Protein AF-A0A5J9WNY8-F1 (afdb_monomer_lite)

Structure (mmCIF, N/CA/C/O backbone):
data_AF-A0A5J9WNY8-F1
#
_entry.id   AF-A0A5J9WNY8-F1
#
loop_
_atom_site.group_PDB
_atom_site.id
_atom_site.type_symbol
_atom_site.label_atom_id
_atom_site.label_alt_id
_atom_site.label_comp_id
_atom_site.label_asym_id
_atom_site.label_entity_id
_atom_site.label_seq_id
_atom_site.pdbx_PDB_ins_code
_atom_site.Cartn_x
_atom_site.Cartn_y
_atom_site.Cartn_z
_atom_site.occupancy
_atom_site.B_iso_or_equiv
_atom_site.auth_seq_id
_atom_site.auth_comp_id
_atom_site.auth_asym_id
_atom_site.auth_atom_id
_atom_site.pdbx_PDB_model_num
ATOM 1 N N . MET A 1 1 ? 97.487 35.564 22.054 1.00 39.50 1 MET A N 1
ATOM 2 C CA . MET A 1 1 ? 97.448 34.575 23.152 1.00 39.50 1 MET A CA 1
ATOM 3 C C . MET A 1 1 ? 96.019 34.116 23.336 1.00 39.50 1 MET A C 1
ATOM 5 O O . MET A 1 1 ? 95.121 34.944 23.386 1.00 39.50 1 MET A O 1
ATOM 9 N N . ALA A 1 2 ? 95.853 32.799 23.345 1.00 42.84 2 ALA A N 1
ATOM 10 C CA . ALA A 1 2 ? 94.608 32.058 23.427 1.00 42.84 2 ALA A CA 1
ATOM 11 C C . ALA A 1 2 ? 93.819 32.312 24.721 1.00 42.84 2 ALA A C 1
ATOM 13 O O . ALA A 1 2 ? 94.410 32.440 25.792 1.00 42.84 2 ALA A O 1
ATOM 14 N N . ARG A 1 3 ? 92.490 32.228 24.616 1.00 38.62 3 ARG A N 1
ATOM 15 C CA . ARG A 1 3 ? 91.671 31.431 25.537 1.00 38.62 3 ARG A CA 1
ATOM 16 C C . ARG A 1 3 ? 90.388 30.988 24.834 1.00 38.62 3 ARG A C 1
ATOM 18 O O . ARG A 1 3 ? 89.628 31.809 24.333 1.00 38.62 3 ARG A O 1
ATOM 25 N N . GLU A 1 4 ? 90.226 29.672 24.772 1.00 48.16 4 GLU A N 1
ATOM 26 C CA . GLU A 1 4 ? 89.031 28.949 24.339 1.00 48.16 4 GLU A CA 1
ATOM 27 C C . GLU A 1 4 ? 87.805 29.359 25.155 1.00 48.16 4 GLU A C 1
ATOM 29 O O . GLU A 1 4 ? 87.927 29.568 26.358 1.00 48.16 4 GLU A O 1
ATOM 34 N N . PHE A 1 5 ? 86.624 29.359 24.532 1.00 42.66 5 PHE A N 1
ATOM 35 C CA . PHE A 1 5 ? 85.370 29.011 25.206 1.00 42.66 5 PHE A CA 1
ATOM 36 C C . PHE A 1 5 ? 84.347 28.523 24.165 1.00 42.66 5 PHE A C 1
ATOM 38 O O . PHE A 1 5 ? 83.857 29.288 23.336 1.00 42.66 5 PHE A O 1
ATOM 45 N N . HIS A 1 6 ? 84.039 27.226 24.199 1.00 48.22 6 HIS A N 1
ATOM 46 C CA . HIS A 1 6 ? 82.928 26.617 23.466 1.00 48.22 6 HIS A CA 1
ATOM 47 C C . HIS A 1 6 ? 81.586 26.915 24.157 1.00 48.22 6 HIS A C 1
ATOM 49 O O . HIS A 1 6 ? 81.494 26.745 25.374 1.00 48.22 6 HIS A O 1
ATOM 55 N N . PRO A 1 7 ? 80.505 27.198 23.406 1.00 48.88 7 PRO A N 1
ATOM 56 C CA . PRO A 1 7 ? 79.146 26.911 23.842 1.00 48.88 7 PRO A CA 1
ATOM 57 C C . PRO A 1 7 ? 78.578 25.656 23.140 1.00 48.88 7 PRO A C 1
ATOM 59 O O . PRO A 1 7 ? 78.998 25.303 22.035 1.00 48.88 7 PRO A O 1
ATOM 62 N N . PRO A 1 8 ? 77.641 24.939 23.787 1.00 48.41 8 PRO A N 1
ATOM 63 C CA . PRO A 1 8 ? 77.309 23.559 23.457 1.00 48.41 8 PRO A CA 1
ATOM 64 C C . PRO A 1 8 ? 76.356 23.438 22.263 1.00 48.41 8 PRO A C 1
ATOM 66 O O . PRO A 1 8 ? 75.367 24.160 22.136 1.00 48.41 8 PRO A O 1
ATOM 69 N N . VAL A 1 9 ? 76.617 22.432 21.428 1.00 51.19 9 VAL A N 1
ATOM 70 C CA . VAL A 1 9 ? 75.731 21.981 20.351 1.00 51.19 9 VAL A CA 1
ATOM 71 C C . VAL A 1 9 ? 74.444 21.415 20.957 1.00 51.19 9 VAL A C 1
ATOM 73 O O . VAL A 1 9 ? 74.431 20.346 21.571 1.00 51.19 9 VAL A O 1
ATOM 76 N N . THR A 1 10 ? 73.329 22.111 20.753 1.00 47.47 10 THR A N 1
ATOM 77 C CA . THR A 1 10 ? 71.986 21.609 21.047 1.00 47.47 10 THR A CA 1
ATOM 78 C C . THR A 1 10 ? 71.631 20.492 20.061 1.00 47.47 10 THR A C 1
ATOM 80 O O . THR A 1 10 ? 71.233 20.723 18.921 1.00 47.47 10 THR A O 1
ATOM 83 N N . ARG A 1 11 ? 71.763 19.232 20.499 1.00 51.59 11 ARG A N 1
ATOM 84 C CA . ARG A 1 11 ? 71.202 18.074 19.786 1.00 51.59 11 ARG A CA 1
ATOM 85 C C . ARG A 1 11 ? 69.685 18.255 19.657 1.00 51.59 11 ARG A C 1
ATOM 87 O O . ARG A 1 11 ? 68.963 18.141 20.648 1.00 51.59 11 ARG A O 1
ATOM 94 N N . ARG A 1 12 ? 69.189 18.466 18.431 1.00 52.12 12 ARG A N 1
ATOM 95 C CA . ARG A 1 12 ? 67.776 18.233 18.091 1.00 52.12 12 ARG A CA 1
ATOM 96 C C . ARG A 1 12 ? 67.429 16.799 18.503 1.00 52.12 12 ARG A C 1
ATOM 98 O O . ARG A 1 12 ? 67.946 15.845 17.926 1.00 52.12 12 ARG A O 1
ATOM 105 N N . LYS A 1 13 ? 66.591 16.645 19.532 1.00 53.75 13 LYS A N 1
ATOM 106 C CA . LYS A 1 13 ? 66.042 15.349 19.944 1.00 53.75 13 LYS A CA 1
ATOM 107 C C . LYS A 1 13 ? 65.146 14.837 18.814 1.00 53.75 13 LYS A C 1
ATOM 109 O O . LYS A 1 13 ? 64.025 15.304 18.651 1.00 53.75 13 LYS A O 1
ATOM 114 N N . ILE A 1 14 ? 65.663 13.903 18.022 1.00 58.34 14 ILE A N 1
ATOM 115 C CA . ILE A 1 14 ? 64.862 13.077 17.114 1.00 58.34 14 ILE A CA 1
ATOM 116 C C . ILE A 1 14 ? 63.882 12.286 18.002 1.00 58.34 14 ILE A C 1
ATOM 118 O O . ILE A 1 14 ? 64.318 11.755 19.031 1.00 58.34 14 ILE A O 1
ATOM 122 N N . PRO A 1 15 ? 62.574 12.233 17.685 1.00 51.91 15 PRO A N 1
ATOM 123 C CA . PRO A 1 15 ? 61.618 11.480 18.491 1.00 51.91 15 PRO A CA 1
ATOM 124 C C . PRO A 1 15 ? 62.061 10.009 18.569 1.00 51.91 15 PRO A C 1
ATOM 126 O O . PRO A 1 15 ? 62.618 9.482 17.603 1.00 51.91 15 PRO A O 1
ATOM 129 N N . PRO A 1 16 ? 61.869 9.327 19.711 1.00 55.81 16 PRO A N 1
ATOM 130 C CA . PRO A 1 16 ? 62.438 8.004 19.900 1.00 55.81 16 PRO A CA 1
ATOM 131 C C . PRO A 1 16 ? 61.830 7.013 18.901 1.00 55.81 16 PRO A C 1
ATOM 133 O O . PRO A 1 16 ? 60.613 6.841 18.838 1.00 55.81 16 PRO A O 1
ATOM 136 N N . PHE A 1 17 ? 62.704 6.316 18.169 1.00 57.19 17 PHE A N 1
ATOM 137 C CA . PHE A 1 17 ? 62.415 5.286 17.156 1.00 57.19 17 PHE A CA 1
ATOM 138 C C . PHE A 1 17 ? 61.387 4.223 17.614 1.00 57.19 17 PHE A C 1
ATOM 140 O O . PHE A 1 17 ? 60.711 3.603 16.798 1.00 57.19 17 PHE A O 1
ATOM 147 N N . LYS A 1 18 ? 61.201 4.071 18.935 1.00 59.16 18 LYS A N 1
ATOM 148 C CA . LYS A 1 18 ? 60.213 3.193 19.583 1.00 59.16 18 LYS A CA 1
ATOM 149 C C . LYS A 1 18 ? 58.743 3.538 19.279 1.00 59.16 18 LYS A C 1
ATOM 151 O O . LYS A 1 18 ? 57.906 2.653 19.403 1.00 59.16 18 LYS A O 1
ATOM 156 N N . PHE A 1 19 ? 58.422 4.766 18.856 1.00 57.75 19 PHE A N 1
ATOM 157 C CA . PHE A 1 19 ? 57.058 5.138 18.431 1.00 57.75 19 PHE A CA 1
ATOM 158 C C . PHE A 1 19 ? 56.846 5.081 16.913 1.00 57.75 19 PHE A C 1
ATOM 160 O O . PHE A 1 19 ? 55.704 5.050 16.462 1.00 57.75 19 PHE A O 1
ATOM 167 N N . LEU A 1 20 ? 57.921 5.023 16.119 1.00 66.69 20 LEU A N 1
ATOM 168 C CA . LEU A 1 20 ? 57.838 5.040 14.657 1.00 66.69 20 LEU A CA 1
ATOM 169 C C . LEU A 1 20 ? 57.291 3.715 14.108 1.00 66.69 20 LEU A C 1
ATOM 171 O O . LEU A 1 20 ? 56.416 3.717 13.254 1.00 66.69 20 LEU A O 1
ATOM 175 N N . ILE A 1 21 ? 57.760 2.585 14.641 1.00 72.62 21 ILE A N 1
ATOM 176 C CA . ILE A 1 21 ? 57.334 1.240 14.222 1.00 72.62 21 ILE A CA 1
ATOM 177 C C . ILE A 1 21 ? 55.836 0.989 14.489 1.00 72.62 21 ILE A C 1
ATOM 179 O O . ILE A 1 21 ? 55.136 0.624 13.544 1.00 72.62 21 ILE A O 1
ATOM 183 N N . PRO A 1 22 ? 55.292 1.204 15.708 1.00 75.69 22 PRO A N 1
ATOM 184 C CA . PRO A 1 22 ? 53.858 1.033 15.941 1.00 75.69 22 PRO A CA 1
ATOM 185 C C . PRO A 1 22 ? 53.021 2.044 15.151 1.00 75.69 22 PRO A C 1
ATOM 187 O O . PRO A 1 22 ? 51.953 1.682 14.673 1.00 75.69 22 PRO A O 1
ATOM 190 N N . PHE A 1 23 ? 53.505 3.273 14.940 1.00 77.75 23 PHE A N 1
ATOM 191 C CA . PHE A 1 23 ? 52.813 4.255 14.104 1.00 77.75 23 PHE A CA 1
ATOM 192 C C . PHE A 1 23 ? 52.753 3.827 12.632 1.00 77.75 23 PHE A C 1
ATOM 194 O O . PHE A 1 23 ? 51.686 3.874 12.031 1.00 77.75 23 PHE A O 1
ATOM 201 N N . VAL A 1 24 ? 53.864 3.348 12.063 1.00 80.31 24 VAL A N 1
ATOM 202 C CA . VAL A 1 24 ? 53.912 2.824 10.689 1.00 80.31 24 VAL A CA 1
ATOM 203 C C . VAL A 1 24 ? 53.044 1.575 10.555 1.00 80.31 24 VAL A C 1
ATOM 205 O O . VAL A 1 24 ? 52.331 1.454 9.565 1.00 80.31 24 VAL A O 1
ATOM 208 N N . LEU A 1 25 ? 53.032 0.677 11.544 1.00 78.88 25 LEU A N 1
ATOM 209 C CA . LEU A 1 25 ? 52.142 -0.489 11.551 1.00 78.88 25 LEU A CA 1
ATOM 210 C C . LEU A 1 25 ? 50.668 -0.080 11.610 1.00 78.88 25 LEU A C 1
ATOM 212 O O . LEU A 1 25 ? 49.882 -0.554 10.797 1.00 78.88 25 LEU A O 1
ATOM 216 N N . VAL A 1 26 ? 50.292 0.830 12.512 1.00 82.38 26 VAL A N 1
ATOM 217 C CA . VAL A 1 26 ? 48.916 1.342 12.608 1.00 82.38 26 VAL A CA 1
ATOM 218 C C . VAL A 1 26 ? 48.517 2.054 11.320 1.00 82.38 26 VAL A C 1
ATOM 220 O O . VAL A 1 26 ? 47.422 1.812 10.822 1.00 82.38 26 VAL A O 1
ATOM 223 N N . LEU A 1 27 ? 49.395 2.876 10.739 1.00 80.75 27 LEU A N 1
ATOM 224 C CA . LEU A 1 27 ? 49.152 3.552 9.466 1.00 80.75 27 LEU A CA 1
ATOM 225 C C . LEU A 1 27 ? 48.994 2.542 8.324 1.00 80.75 27 LEU A C 1
ATOM 227 O O . LEU A 1 27 ? 48.051 2.651 7.552 1.00 80.75 27 LEU A O 1
ATOM 231 N N . SER A 1 28 ? 49.852 1.524 8.254 1.00 77.56 28 SER A N 1
ATOM 232 C CA . SER A 1 28 ? 49.793 0.478 7.224 1.00 77.56 28 SER A CA 1
ATOM 233 C C . SER A 1 28 ? 48.509 -0.342 7.334 1.00 77.56 28 SER A C 1
ATOM 235 O O . SER A 1 28 ? 47.809 -0.526 6.344 1.00 77.56 28 SER A O 1
ATOM 237 N N . VAL A 1 29 ? 48.144 -0.771 8.547 1.00 79.12 29 VAL A N 1
ATOM 238 C CA . VAL A 1 29 ? 46.880 -1.474 8.815 1.00 79.12 29 VAL A CA 1
ATOM 239 C C . VAL A 1 29 ? 45.684 -0.573 8.512 1.00 79.12 29 VAL A C 1
ATOM 241 O O . VAL A 1 29 ? 44.711 -1.041 7.931 1.00 79.12 29 VAL A O 1
ATOM 244 N N . SER A 1 30 ? 45.761 0.720 8.835 1.00 76.69 30 SER A N 1
ATOM 245 C CA . SER A 1 30 ? 44.698 1.688 8.538 1.00 76.69 30 SER A CA 1
ATOM 246 C C . SER A 1 30 ? 44.538 1.906 7.036 1.00 76.69 30 SER A C 1
ATOM 248 O O . SER A 1 30 ? 43.415 1.933 6.553 1.00 76.69 30 SER A O 1
ATOM 250 N N . VAL A 1 31 ? 45.631 2.004 6.275 1.00 80.31 31 VAL A N 1
ATOM 251 C CA . VAL A 1 31 ? 45.597 2.127 4.808 1.00 80.31 31 VAL A CA 1
ATOM 252 C C . VAL A 1 31 ? 45.034 0.855 4.176 1.00 80.31 31 VAL A C 1
ATOM 254 O O . VAL A 1 31 ? 44.167 0.943 3.308 1.00 80.31 31 VAL A O 1
ATOM 257 N N . ILE A 1 32 ? 45.447 -0.329 4.640 1.00 76.94 32 ILE A N 1
ATOM 258 C CA . ILE A 1 32 ? 44.890 -1.613 4.183 1.00 76.94 32 ILE A CA 1
ATOM 259 C C . ILE A 1 32 ? 43.391 -1.701 4.508 1.00 76.94 32 ILE A C 1
ATOM 261 O O . ILE A 1 32 ? 42.594 -2.036 3.638 1.00 76.94 32 ILE A O 1
ATOM 265 N N . ALA A 1 33 ? 42.977 -1.336 5.722 1.00 74.00 33 ALA A N 1
ATOM 266 C CA . ALA A 1 33 ? 41.568 -1.315 6.100 1.00 74.00 33 ALA A CA 1
ATOM 267 C C . ALA A 1 33 ? 40.767 -0.307 5.256 1.00 74.00 33 ALA A C 1
ATOM 269 O O . ALA A 1 33 ? 39.719 -0.650 4.719 1.00 74.00 33 ALA A O 1
ATOM 270 N N . VAL A 1 34 ? 41.263 0.918 5.073 1.00 76.75 34 VAL A N 1
ATOM 271 C CA . VAL A 1 34 ? 40.579 1.944 4.272 1.00 76.75 34 VAL A CA 1
ATOM 272 C C . VAL A 1 34 ? 40.472 1.522 2.813 1.00 76.75 34 VAL A C 1
ATOM 274 O O . VAL A 1 34 ? 39.421 1.715 2.222 1.00 76.75 34 VAL A O 1
ATOM 277 N N . THR A 1 35 ? 41.508 0.917 2.232 1.00 74.94 35 THR A N 1
ATOM 278 C CA . THR A 1 35 ? 41.470 0.429 0.842 1.00 74.94 35 THR A CA 1
ATOM 279 C C . THR A 1 35 ? 40.545 -0.774 0.673 1.00 74.94 35 THR A C 1
ATOM 281 O O . THR A 1 35 ? 39.754 -0.803 -0.268 1.00 74.94 35 THR A O 1
ATOM 284 N N . GLN A 1 36 ? 40.568 -1.731 1.603 1.00 75.31 36 GLN A N 1
ATOM 285 C CA . GLN A 1 36 ? 39.708 -2.915 1.560 1.00 75.31 36 GLN A CA 1
ATOM 286 C C . GLN A 1 36 ? 38.228 -2.576 1.796 1.00 75.31 36 GLN A C 1
ATOM 288 O O . GLN A 1 36 ? 37.349 -3.145 1.146 1.00 75.31 36 GLN A O 1
ATOM 293 N N . TYR A 1 37 ? 37.944 -1.636 2.700 1.00 78.12 37 TYR A N 1
ATOM 294 C CA . TYR A 1 37 ? 36.588 -1.227 3.077 1.00 78.12 37 TYR A CA 1
ATOM 295 C C . TYR A 1 37 ? 36.180 0.125 2.480 1.00 78.12 37 TYR A C 1
ATOM 297 O O . TYR A 1 37 ? 35.186 0.702 2.918 1.00 78.12 37 TYR A O 1
ATOM 305 N N . PHE A 1 38 ? 36.900 0.627 1.469 1.00 81.69 38 PHE A N 1
ATOM 306 C CA . PHE A 1 38 ? 36.714 1.976 0.921 1.00 81.69 38 PHE A CA 1
ATOM 307 C C . PHE A 1 38 ? 35.259 2.263 0.555 1.00 81.69 38 PHE A C 1
ATOM 309 O O . PHE A 1 38 ? 34.715 3.284 0.958 1.00 81.69 38 PHE A O 1
ATOM 316 N N . GLN A 1 39 ? 34.602 1.341 -0.155 1.00 79.19 39 GLN A N 1
ATOM 317 C CA . GLN A 1 39 ? 33.204 1.508 -0.557 1.00 79.19 39 GLN A CA 1
ATOM 318 C C . GLN A 1 39 ? 32.254 1.524 0.648 1.00 79.19 39 GLN A C 1
ATOM 320 O O . GLN A 1 39 ? 31.362 2.362 0.704 1.00 79.19 39 GLN A O 1
ATOM 325 N N . SER A 1 40 ? 32.456 0.643 1.632 1.00 82.75 40 SER A N 1
ATOM 326 C CA . SER A 1 40 ? 31.632 0.608 2.846 1.00 82.75 40 SER A CA 1
ATOM 327 C C . SER A 1 40 ? 31.809 1.880 3.675 1.00 82.75 40 SER A C 1
ATOM 329 O O . SER A 1 40 ? 30.826 2.450 4.134 1.00 82.75 40 SER A O 1
ATOM 331 N N . ILE A 1 41 ? 33.046 2.366 3.817 1.00 84.31 41 ILE A N 1
ATOM 332 C CA . ILE A 1 41 ? 33.352 3.643 4.475 1.00 84.31 41 ILE A CA 1
ATOM 333 C C . ILE A 1 41 ? 32.733 4.800 3.684 1.00 84.31 41 ILE A C 1
ATOM 335 O O . ILE A 1 41 ? 32.111 5.678 4.271 1.00 84.31 41 ILE A O 1
ATOM 339 N N . SER A 1 42 ? 32.849 4.782 2.355 1.00 85.44 42 SER A N 1
ATOM 340 C CA . SER A 1 42 ? 32.275 5.796 1.471 1.00 85.44 42 SER A CA 1
ATOM 341 C C . SER A 1 42 ? 30.756 5.869 1.612 1.00 85.44 42 SER A C 1
ATOM 343 O O . SER A 1 42 ? 30.235 6.965 1.776 1.00 85.44 42 SER A O 1
ATOM 345 N N . TYR A 1 43 ? 30.054 4.731 1.634 1.00 84.38 43 TYR A N 1
ATOM 346 C CA . TYR A 1 43 ? 28.596 4.681 1.801 1.00 84.38 43 TYR A CA 1
ATOM 347 C C . TYR A 1 43 ? 28.171 5.071 3.219 1.00 84.38 43 TYR A C 1
ATOM 349 O O . TYR A 1 43 ? 27.221 5.830 3.384 1.00 84.38 43 TYR A O 1
ATOM 357 N N . LEU A 1 44 ? 28.912 4.630 4.241 1.00 87.44 44 LEU A N 1
ATOM 358 C CA . LEU A 1 44 ? 28.674 5.024 5.631 1.00 87.44 44 LEU A CA 1
ATOM 359 C C . LEU A 1 44 ? 28.823 6.539 5.833 1.00 87.44 44 LEU A C 1
ATOM 361 O O . LEU A 1 44 ? 28.051 7.141 6.575 1.00 87.44 44 LEU A O 1
ATOM 365 N N . LEU A 1 45 ? 29.819 7.150 5.186 1.00 89.12 45 LEU A N 1
ATOM 366 C CA . LEU A 1 45 ? 30.117 8.580 5.289 1.00 89.12 45 LEU A CA 1
ATOM 367 C C . LEU A 1 45 ? 29.437 9.420 4.201 1.00 89.12 45 LEU A C 1
ATOM 369 O O . LEU A 1 45 ? 29.561 10.641 4.236 1.00 89.12 45 LEU A O 1
ATOM 373 N N . ARG A 1 46 ? 28.704 8.805 3.263 1.00 89.81 46 ARG A N 1
ATOM 374 C CA . ARG A 1 46 ? 27.972 9.483 2.180 1.00 89.81 46 ARG A CA 1
ATOM 375 C C . ARG A 1 46 ? 27.102 10.642 2.673 1.00 89.81 46 ARG A C 1
ATOM 377 O O . ARG A 1 46 ? 27.199 11.709 2.068 1.00 89.81 46 ARG A O 1
ATOM 384 N N . PRO A 1 47 ? 26.373 10.526 3.804 1.00 91.38 47 PRO A N 1
ATOM 385 C CA . PRO A 1 47 ? 25.606 11.642 4.358 1.00 91.38 47 PRO A CA 1
ATOM 386 C C . PRO A 1 47 ? 26.412 12.902 4.719 1.00 91.38 47 PRO A C 1
ATOM 388 O O . PRO A 1 47 ? 25.818 13.949 4.958 1.00 91.38 47 PRO A O 1
ATOM 391 N N . LEU A 1 48 ? 27.746 12.820 4.814 1.00 88.44 48 LEU A N 1
ATOM 392 C CA . LEU A 1 48 ? 28.608 13.967 5.126 1.00 88.44 48 LEU A CA 1
ATOM 393 C C . LEU A 1 48 ? 29.012 14.778 3.890 1.00 88.44 48 LEU A C 1
ATOM 395 O O . LEU A 1 48 ? 29.333 15.956 4.031 1.00 88.44 48 LEU A O 1
ATOM 399 N N . TRP A 1 49 ? 29.056 14.158 2.707 1.00 87.38 49 TRP A N 1
ATOM 400 C CA . TRP A 1 49 ? 29.647 14.769 1.509 1.00 87.38 49 TRP A CA 1
ATOM 401 C C . TRP A 1 49 ? 28.734 14.762 0.278 1.00 87.38 49 TRP A C 1
ATOM 403 O O . TRP A 1 49 ? 28.944 15.577 -0.618 1.00 87.38 49 TRP A O 1
ATOM 413 N N . ASP A 1 50 ? 27.721 13.895 0.231 1.00 87.56 50 ASP A N 1
ATOM 414 C CA . ASP A 1 50 ? 26.738 13.841 -0.852 1.00 87.56 50 ASP A CA 1
ATOM 415 C C . ASP A 1 50 ? 25.430 14.538 -0.445 1.00 87.56 50 ASP A C 1
ATOM 417 O O . ASP A 1 50 ? 25.121 14.684 0.740 1.00 87.56 50 ASP A O 1
ATOM 421 N N . LYS A 1 51 ? 24.645 14.987 -1.427 1.00 86.56 51 LYS A N 1
ATOM 422 C CA . LYS A 1 51 ? 23.366 15.673 -1.198 1.00 86.56 51 LYS A CA 1
ATOM 423 C C . LYS A 1 51 ? 22.231 14.931 -1.894 1.00 86.56 51 LYS A C 1
ATOM 425 O O . LYS A 1 51 ? 22.420 14.468 -3.020 1.00 86.56 51 LYS A O 1
ATOM 430 N N . PRO A 1 52 ? 21.044 14.843 -1.265 1.00 85.75 52 PRO A N 1
ATOM 431 C CA . PRO A 1 52 ? 19.909 14.199 -1.901 1.00 85.75 52 PRO A CA 1
ATOM 432 C C . PRO A 1 52 ? 19.543 14.930 -3.202 1.00 85.75 52 PRO A C 1
ATOM 434 O O . PRO A 1 52 ? 19.678 16.159 -3.276 1.00 85.75 52 PRO A O 1
ATOM 437 N N . PRO A 1 53 ? 19.067 14.204 -4.229 1.00 86.00 53 PRO A N 1
ATOM 438 C CA . PRO A 1 53 ? 18.558 14.831 -5.439 1.00 86.00 53 PRO A CA 1
ATOM 439 C C . PRO A 1 53 ? 17.354 15.720 -5.111 1.00 86.00 53 PRO A C 1
ATOM 441 O O . PRO A 1 53 ? 16.714 15.578 -4.066 1.00 86.00 53 PRO A O 1
ATOM 444 N N . THR A 1 54 ? 17.011 16.627 -6.027 1.00 88.00 54 THR A N 1
ATOM 445 C CA . THR A 1 54 ? 15.812 17.459 -5.875 1.00 88.00 54 THR A CA 1
ATOM 446 C C . THR A 1 54 ? 14.584 16.567 -5.653 1.00 88.00 54 THR A C 1
ATOM 448 O O . THR A 1 54 ? 14.418 15.580 -6.371 1.00 88.00 54 THR A O 1
ATOM 451 N N . PRO A 1 55 ? 13.709 16.852 -4.680 1.00 91.62 55 PRO A N 1
ATOM 452 C CA . PRO A 1 55 ? 12.526 16.027 -4.469 1.00 91.62 55 PRO A CA 1
ATOM 453 C C . PRO A 1 55 ? 11.585 16.106 -5.679 1.00 91.62 55 PRO A C 1
ATOM 455 O O . PRO A 1 55 ? 11.615 17.066 -6.456 1.00 91.62 55 PRO A O 1
ATOM 458 N N . PHE A 1 56 ? 10.763 15.075 -5.858 1.00 94.31 56 PHE A N 1
ATOM 459 C CA . PHE A 1 56 ? 9.648 15.125 -6.797 1.00 94.31 56 PHE A CA 1
ATOM 460 C C . PHE A 1 56 ? 8.483 15.920 -6.199 1.00 94.31 56 PHE A C 1
ATOM 462 O O . PHE A 1 56 ? 8.232 15.871 -4.995 1.00 94.31 56 PHE A O 1
ATOM 469 N N . ILE A 1 57 ? 7.750 16.604 -7.069 1.00 95.56 57 ILE A N 1
ATOM 470 C CA . ILE A 1 57 ? 6.410 17.111 -6.807 1.00 95.56 57 ILE A CA 1
ATOM 471 C C . ILE A 1 57 ? 5.466 15.925 -7.011 1.00 95.56 57 ILE A C 1
ATOM 473 O O . ILE A 1 57 ? 5.275 15.451 -8.133 1.00 95.56 57 ILE A O 1
ATOM 477 N N . ARG A 1 58 ? 4.939 15.409 -5.903 1.00 95.44 58 ARG A N 1
ATOM 478 C CA . ARG A 1 58 ? 4.021 14.272 -5.898 1.00 95.44 58 ARG A CA 1
ATOM 479 C C . ARG A 1 58 ? 2.614 14.726 -6.257 1.00 95.44 58 ARG A C 1
ATOM 481 O O . ARG A 1 58 ? 2.118 15.706 -5.712 1.00 95.44 58 ARG A O 1
ATOM 488 N N . ILE A 1 59 ? 2.000 14.002 -7.179 1.00 96.75 59 ILE A N 1
ATOM 489 C CA . ILE A 1 59 ? 0.593 14.119 -7.537 1.00 96.75 59 ILE A CA 1
ATOM 490 C C . ILE A 1 59 ? -0.147 13.064 -6.712 1.00 96.75 59 ILE A C 1
ATOM 492 O O . ILE A 1 59 ? 0.206 11.882 -6.822 1.00 96.75 59 ILE A O 1
ATOM 496 N N . PRO A 1 60 ? -1.138 13.458 -5.892 1.00 96.62 60 PRO A N 1
ATOM 497 C CA . PRO A 1 60 ? -1.914 12.498 -5.131 1.00 96.62 60 PRO A CA 1
ATOM 498 C C . PRO A 1 60 ? -2.645 11.522 -6.044 1.00 96.62 60 PRO A C 1
ATOM 500 O O . PRO A 1 60 ? -3.157 11.923 -7.088 1.00 96.62 60 PRO A O 1
ATOM 503 N N . HIS A 1 61 ? -2.707 10.258 -5.641 1.00 96.88 61 HIS A N 1
ATOM 504 C CA . HIS A 1 61 ? -3.361 9.212 -6.422 1.00 96.88 61 HIS A CA 1
ATOM 505 C C . HIS A 1 61 ? -4.612 8.732 -5.692 1.00 96.88 61 HIS A C 1
ATOM 507 O O . HIS A 1 61 ? -4.526 8.081 -4.650 1.00 96.88 61 HIS A O 1
ATOM 513 N N . TYR A 1 62 ? -5.776 9.107 -6.221 1.00 97.00 62 TYR A N 1
ATOM 514 C CA . TYR A 1 62 ? -7.084 8.779 -5.661 1.00 97.00 62 TYR A CA 1
ATOM 515 C C . TYR A 1 62 ? -7.710 7.599 -6.390 1.00 97.00 62 TYR A C 1
ATOM 517 O O . TYR A 1 62 ? -7.897 7.636 -7.604 1.00 97.00 62 TYR A O 1
ATOM 525 N N . TYR A 1 63 ? -8.148 6.594 -5.639 1.00 96.06 63 TYR A N 1
ATOM 526 C CA . TYR A 1 63 ? -8.937 5.509 -6.202 1.00 96.06 63 TYR A CA 1
ATOM 527 C C . TYR A 1 63 ? -9.820 4.850 -5.152 1.00 96.06 63 TYR A C 1
ATOM 529 O O . TYR A 1 63 ? -9.415 4.641 -4.011 1.00 96.06 63 TYR A O 1
ATOM 537 N N . ALA A 1 64 ? -11.019 4.458 -5.571 1.00 94.69 64 ALA A N 1
ATOM 538 C CA . ALA A 1 64 ? -11.828 3.488 -4.857 1.00 94.69 64 ALA A CA 1
ATOM 539 C C . ALA A 1 64 ? -12.731 2.734 -5.840 1.00 94.69 64 ALA A C 1
ATOM 541 O O . ALA A 1 64 ? -13.138 3.297 -6.864 1.00 94.69 64 ALA A O 1
ATOM 542 N N . PRO A 1 65 ? -13.098 1.482 -5.519 1.00 90.94 65 PRO A N 1
ATOM 543 C CA . PRO A 1 65 ? -14.039 0.730 -6.331 1.00 90.94 65 PRO A CA 1
ATOM 544 C C . PRO A 1 65 ? -15.401 1.436 -6.391 1.00 90.94 65 PRO A C 1
ATOM 546 O O . PRO A 1 65 ? -15.867 2.036 -5.413 1.00 90.94 65 PRO A O 1
ATOM 549 N N . ASN A 1 66 ? -16.072 1.299 -7.537 1.00 89.12 66 ASN A N 1
ATOM 550 C CA . ASN A 1 66 ? -17.390 1.877 -7.828 1.00 89.12 66 ASN A CA 1
ATOM 551 C C . ASN A 1 66 ? -17.430 3.419 -7.877 1.00 89.12 66 ASN A C 1
ATOM 553 O O . ASN A 1 66 ? -18.485 4.007 -7.635 1.00 89.12 66 ASN A O 1
ATOM 557 N N . ILE A 1 67 ? -16.310 4.081 -8.187 1.00 93.81 67 ILE A N 1
ATOM 558 C CA . ILE A 1 67 ? -16.289 5.500 -8.578 1.00 93.81 67 ILE A CA 1
ATOM 559 C C . ILE A 1 67 ? -16.250 5.595 -10.103 1.00 93.81 67 ILE A C 1
ATOM 561 O O . ILE A 1 67 ? -15.551 4.832 -10.765 1.00 93.81 67 ILE A O 1
ATOM 565 N N . SER A 1 68 ? -17.013 6.530 -10.670 1.00 95.44 68 SER A N 1
ATOM 566 C CA . SER A 1 68 ? -16.994 6.773 -12.115 1.00 95.44 68 SER A CA 1
ATOM 567 C C . SER A 1 68 ? -15.687 7.449 -12.556 1.00 95.44 68 SER A C 1
ATOM 569 O O . SER A 1 68 ? -15.146 8.291 -11.839 1.00 95.44 68 SER A O 1
ATOM 571 N N . MET A 1 69 ? -15.196 7.141 -13.762 1.00 95.88 69 MET A N 1
ATOM 572 C CA . MET A 1 69 ? -13.983 7.781 -14.296 1.00 95.88 69 MET A CA 1
ATOM 573 C C . MET A 1 69 ? -14.036 9.320 -14.322 1.00 95.88 69 MET A C 1
ATOM 575 O O . MET A 1 69 ? -13.036 9.922 -13.941 1.00 95.88 69 MET A O 1
ATOM 579 N N . PRO A 1 70 ? -15.156 9.991 -14.675 1.00 96.62 70 PRO A N 1
ATOM 580 C CA . PRO A 1 70 ? -15.236 11.452 -14.599 1.00 96.62 70 PRO A CA 1
ATOM 581 C C . PRO A 1 70 ? -14.982 12.000 -13.192 1.00 96.62 70 PRO A C 1
ATOM 583 O O . PRO A 1 70 ? -14.242 12.967 -13.033 1.00 96.62 70 PRO A O 1
ATOM 586 N N . GLN A 1 71 ? -15.547 11.355 -12.166 1.00 96.00 71 GLN A N 1
ATOM 587 C CA . GLN A 1 71 ? -15.309 11.733 -10.773 1.00 96.00 71 GLN A CA 1
ATOM 588 C C . GLN A 1 71 ? -13.853 11.478 -10.367 1.00 96.00 71 GLN A C 1
ATOM 590 O O . GLN A 1 71 ? -13.255 12.333 -9.722 1.00 96.00 71 GLN A O 1
ATOM 595 N N . LEU A 1 72 ? -13.260 10.345 -10.767 1.00 96.12 72 LEU A N 1
ATOM 596 C CA . LEU A 1 72 ? -11.844 10.065 -10.502 1.00 96.12 72 LEU A CA 1
ATOM 597 C C . LEU A 1 72 ? -10.931 11.107 -11.153 1.00 96.12 72 LEU A C 1
ATOM 599 O O . LEU A 1 72 ? -10.060 11.639 -10.471 1.00 96.12 72 LEU A O 1
ATOM 603 N N . CYS A 1 73 ? -11.140 11.454 -12.425 1.00 97.31 73 CYS A N 1
ATOM 604 C CA . CYS A 1 73 ? -10.357 12.504 -13.077 1.00 97.31 73 CYS A CA 1
ATOM 605 C C . CYS A 1 73 ? -10.518 13.847 -12.345 1.00 97.31 73 CYS A C 1
ATOM 607 O O . CYS A 1 73 ? -9.520 14.495 -12.036 1.00 97.31 73 CYS A O 1
ATOM 609 N N . GLN A 1 74 ? -11.744 14.212 -11.951 1.00 96.44 74 GLN A N 1
ATOM 610 C CA . GLN A 1 74 ? -12.007 15.440 -11.200 1.00 96.44 74 GLN A CA 1
ATOM 611 C C . GLN A 1 74 ? -11.267 15.486 -9.851 1.00 96.44 74 GLN A C 1
ATOM 613 O O . GLN A 1 74 ? -10.738 16.538 -9.496 1.00 96.44 74 GLN A O 1
ATOM 618 N N . LEU A 1 75 ? -11.172 14.365 -9.120 1.00 95.50 75 LEU A N 1
ATOM 619 C CA . LEU A 1 75 ? -10.407 14.286 -7.863 1.00 95.50 75 LEU A CA 1
ATOM 620 C C . LEU A 1 75 ? -8.910 14.577 -8.055 1.00 95.50 75 LEU A C 1
ATOM 622 O O . LEU A 1 75 ? -8.265 15.086 -7.141 1.00 95.50 75 LEU A O 1
ATOM 626 N N . HIS A 1 76 ? -8.369 14.303 -9.243 1.00 95.94 76 HIS A N 1
ATOM 627 C CA . HIS A 1 76 ? -6.989 14.634 -9.610 1.00 95.94 76 HIS A CA 1
ATOM 628 C C . HIS A 1 76 ? -6.847 16.046 -10.210 1.00 95.94 76 HIS A C 1
ATOM 630 O O . HIS A 1 76 ? -5.748 16.444 -10.594 1.00 95.94 76 HIS A O 1
ATOM 636 N N . GLY A 1 77 ? -7.938 16.816 -10.305 1.00 95.88 77 GLY A N 1
ATOM 637 C CA . GLY A 1 77 ? -7.956 18.113 -10.988 1.00 95.88 77 GLY A CA 1
ATOM 638 C C . GLY A 1 77 ? -7.882 18.001 -12.515 1.00 95.88 77 GLY A C 1
ATOM 639 O O . GLY A 1 77 ? -7.468 18.949 -13.179 1.00 95.88 77 GLY A O 1
ATOM 640 N N . TRP A 1 78 ? -8.256 16.847 -13.068 1.00 97.44 78 TRP A N 1
ATOM 641 C CA . TRP A 1 78 ? -8.209 16.528 -14.493 1.00 97.44 78 TRP A CA 1
ATOM 642 C C . TRP A 1 78 ? -9.609 16.463 -15.109 1.00 97.44 78 TRP A C 1
ATOM 644 O O . TRP A 1 78 ? -10.600 16.174 -14.436 1.00 97.44 78 TRP A O 1
ATOM 654 N N . GLY A 1 79 ? -9.687 16.721 -16.414 1.00 97.19 79 GLY A N 1
ATOM 655 C CA . GLY A 1 79 ? -10.903 16.524 -17.201 1.00 97.19 79 GLY A CA 1
ATOM 656 C C . GLY A 1 79 ? -11.094 15.058 -17.591 1.00 97.19 79 GLY A C 1
ATOM 657 O O . GLY A 1 79 ? -10.201 14.234 -17.410 1.00 97.19 79 GLY A O 1
ATOM 658 N N . ILE A 1 80 ? -12.248 14.721 -18.163 1.00 97.62 80 ILE A N 1
ATOM 659 C CA . ILE A 1 80 ? -12.487 13.422 -18.806 1.00 97.62 80 ILE A CA 1
ATOM 660 C C . ILE A 1 80 ? -12.372 13.583 -20.325 1.00 97.62 80 ILE A C 1
ATOM 662 O O . ILE A 1 80 ? -12.893 14.546 -20.886 1.00 97.62 80 ILE A O 1
ATOM 666 N N . LEU A 1 81 ? -11.713 12.644 -21.001 1.00 96.06 81 LEU A N 1
ATOM 667 C CA . LEU A 1 81 ? -11.700 12.598 -22.462 1.00 96.06 81 LEU A CA 1
ATOM 668 C C . LEU A 1 81 ? -13.025 12.040 -23.002 1.00 96.06 81 LEU A C 1
ATOM 670 O O . LEU A 1 81 ? -13.557 11.083 -22.435 1.00 96.06 81 LEU A O 1
ATOM 674 N N . PRO A 1 82 ? -13.528 12.546 -24.144 1.00 94.56 82 PRO A N 1
ATOM 675 C CA . PRO A 1 82 ? -14.719 11.986 -24.787 1.00 94.56 82 PRO A CA 1
ATOM 676 C C . PRO A 1 82 ? -14.491 10.549 -25.280 1.00 94.56 82 PRO A C 1
ATOM 678 O O . PRO A 1 82 ? -15.412 9.737 -25.292 1.00 94.56 82 PRO A O 1
ATOM 681 N N . THR A 1 83 ? -13.254 10.226 -25.662 1.00 95.31 83 THR A N 1
ATOM 682 C CA . THR A 1 83 ? -12.817 8.888 -26.069 1.00 95.31 83 THR A CA 1
ATOM 683 C C . THR A 1 83 ? -11.472 8.573 -25.421 1.00 95.31 83 THR A C 1
ATOM 685 O O . THR A 1 83 ? -10.609 9.457 -25.389 1.00 95.31 83 THR A O 1
ATOM 688 N N . PRO A 1 84 ? -11.244 7.338 -24.946 1.00 96.56 84 PRO A N 1
ATOM 689 C CA . PRO A 1 84 ? -9.975 6.979 -24.330 1.00 96.56 84 PRO A CA 1
ATOM 690 C C . PRO A 1 84 ? -8.847 7.023 -25.365 1.00 96.56 84 PRO A C 1
ATOM 692 O O . PRO A 1 84 ? -9.016 6.560 -26.495 1.00 96.56 84 PRO A O 1
ATOM 695 N N . ARG A 1 85 ? -7.680 7.543 -24.975 1.00 96.31 85 ARG A N 1
ATOM 696 C CA . ARG A 1 85 ? -6.468 7.482 -25.812 1.00 96.31 85 ARG A CA 1
ATOM 697 C C . ARG A 1 85 ? -5.869 6.075 -25.781 1.00 96.31 85 ARG A C 1
ATOM 699 O O . ARG A 1 85 ? -6.149 5.299 -24.865 1.00 96.31 85 ARG A O 1
ATOM 706 N N . ARG A 1 86 ? -5.037 5.722 -26.763 1.00 98.25 86 ARG A N 1
ATOM 707 C CA . ARG A 1 86 ? -4.377 4.409 -26.748 1.00 98.25 86 ARG A CA 1
ATOM 708 C C . ARG A 1 86 ? -3.192 4.428 -25.791 1.00 98.25 86 ARG A C 1
ATOM 710 O O . ARG A 1 86 ? -2.553 5.463 -25.608 1.00 98.25 86 ARG A O 1
ATOM 717 N N . VAL A 1 87 ? -2.892 3.281 -25.199 1.00 98.62 87 VAL A N 1
ATOM 718 C CA . VAL A 1 87 ? -1.765 3.085 -24.286 1.00 98.62 87 VAL A CA 1
ATOM 719 C C . VAL A 1 87 ? -0.823 2.032 -24.857 1.00 98.62 87 VAL A C 1
ATOM 721 O O . VAL A 1 87 ? -1.242 0.928 -25.210 1.00 98.62 87 VAL A O 1
ATOM 724 N N . PHE A 1 88 ? 0.456 2.376 -24.918 1.00 98.75 88 PHE A N 1
ATOM 725 C CA . PHE A 1 88 ? 1.549 1.527 -25.366 1.00 98.75 88 PHE A CA 1
ATOM 726 C C . PHE A 1 88 ? 2.466 1.245 -24.180 1.00 98.75 88 PHE A C 1
ATOM 728 O O . PHE A 1 88 ? 2.976 2.176 -23.561 1.00 98.75 88 PHE A O 1
ATOM 735 N N . ASP A 1 89 ? 2.677 -0.029 -23.877 1.00 98.56 89 ASP A N 1
ATOM 736 C CA . ASP A 1 89 ? 3.561 -0.481 -22.804 1.00 98.56 89 ASP A CA 1
ATOM 737 C C . ASP A 1 89 ? 4.887 -0.957 -23.397 1.00 98.56 89 ASP A C 1
ATOM 739 O O . ASP A 1 89 ? 4.910 -1.982 -24.076 1.00 98.56 89 ASP A O 1
ATOM 743 N N . ALA A 1 90 ? 5.969 -0.200 -23.207 1.00 98.31 90 ALA A N 1
ATOM 744 C CA . ALA A 1 90 ? 7.266 -0.489 -23.812 1.00 98.31 90 ALA A CA 1
ATOM 745 C C . ALA A 1 90 ? 8.277 -1.019 -22.789 1.00 98.31 90 ALA A C 1
ATOM 747 O O . ALA A 1 90 ? 8.579 -0.338 -21.809 1.00 98.31 90 ALA A O 1
ATOM 748 N N . VAL A 1 91 ? 8.840 -2.199 -23.070 1.00 96.81 91 VAL A N 1
ATOM 749 C CA . VAL A 1 91 ? 9.756 -2.924 -22.178 1.00 96.81 91 VAL A CA 1
ATOM 750 C C . VAL A 1 91 ? 11.019 -3.369 -22.924 1.00 96.81 91 VAL A C 1
ATOM 752 O O . VAL A 1 91 ? 10.954 -3.966 -24.003 1.00 96.81 91 VAL A O 1
ATOM 755 N N . LEU A 1 92 ? 12.184 -3.124 -22.315 1.00 93.75 92 LEU A N 1
ATOM 756 C CA . LEU A 1 92 ? 13.440 -3.802 -22.653 1.00 93.75 92 LEU A CA 1
ATOM 757 C C . LEU A 1 92 ? 13.520 -5.113 -21.864 1.00 93.75 92 LEU A C 1
ATOM 759 O O . LEU A 1 92 ? 13.577 -5.091 -20.637 1.00 93.75 92 LEU A O 1
ATOM 763 N N . PHE A 1 93 ? 13.515 -6.254 -22.551 1.00 94.75 93 PHE A N 1
ATOM 764 C CA . PHE A 1 93 ? 13.377 -7.558 -21.902 1.00 94.75 93 PHE A CA 1
ATOM 765 C C . PHE A 1 93 ? 14.688 -8.356 -21.832 1.00 94.75 93 PHE A C 1
ATOM 767 O O . PHE A 1 93 ? 15.444 -8.442 -22.807 1.00 94.75 93 PHE A O 1
ATOM 774 N N . SER A 1 94 ? 14.929 -8.996 -20.679 1.00 91.38 94 SER A N 1
ATOM 775 C CA . SER A 1 94 ? 16.071 -9.890 -20.451 1.00 91.38 94 SER A CA 1
ATOM 776 C C . SER A 1 94 ? 15.653 -11.351 -20.273 1.00 91.38 94 SER A C 1
ATOM 778 O O . SER A 1 94 ? 15.885 -12.144 -21.189 1.00 91.38 94 SER A O 1
ATOM 780 N N . ASN A 1 95 ? 15.120 -11.719 -19.101 1.00 91.25 95 ASN A N 1
ATOM 781 C CA . ASN A 1 95 ? 14.789 -13.111 -18.754 1.00 91.25 95 ASN A CA 1
ATOM 782 C C . ASN A 1 95 ? 13.682 -13.249 -17.684 1.00 91.25 95 ASN A C 1
ATOM 784 O O . ASN A 1 95 ? 13.399 -14.356 -17.237 1.00 91.25 95 ASN A O 1
ATOM 788 N N . GLU A 1 96 ? 13.044 -12.153 -17.267 1.00 94.81 96 GLU A N 1
ATOM 789 C CA . GLU A 1 96 ? 12.019 -12.084 -16.218 1.00 94.81 96 GLU A CA 1
ATOM 790 C C . GLU A 1 96 ? 10.637 -12.636 -16.655 1.00 94.81 96 GLU A C 1
ATOM 792 O O . GLU A 1 96 ? 9.613 -11.974 -16.486 1.00 94.81 96 GLU A O 1
ATOM 797 N N . LEU A 1 97 ? 10.567 -13.847 -17.224 1.00 96.19 97 LEU A N 1
ATOM 798 C CA . LEU A 1 97 ? 9.333 -14.381 -17.832 1.00 96.19 97 LEU A CA 1
ATOM 799 C C . LEU A 1 97 ? 8.140 -14.470 -16.861 1.00 96.19 97 LEU A C 1
ATOM 801 O O . LEU A 1 97 ? 7.010 -14.212 -17.265 1.00 96.19 97 LEU A O 1
ATOM 805 N N . ASP A 1 98 ? 8.371 -14.850 -15.597 1.00 97.25 98 ASP A N 1
ATOM 806 C CA . ASP A 1 98 ? 7.305 -14.948 -14.586 1.00 97.25 98 ASP A CA 1
ATOM 807 C C . ASP A 1 98 ? 6.693 -13.580 -14.253 1.00 97.25 98 ASP A C 1
ATOM 809 O O . ASP A 1 98 ? 5.473 -13.458 -14.157 1.00 97.25 98 ASP A O 1
ATOM 813 N N . ILE A 1 99 ? 7.529 -12.548 -14.126 1.00 97.62 99 ILE A N 1
ATOM 814 C CA . ILE A 1 99 ? 7.082 -11.184 -13.834 1.00 97.62 99 ILE A CA 1
ATOM 815 C C . ILE A 1 99 ? 6.440 -10.544 -15.070 1.00 97.62 99 ILE A C 1
ATOM 817 O O . ILE A 1 99 ? 5.409 -9.889 -14.941 1.00 97.62 99 ILE A O 1
ATOM 821 N N . LEU A 1 100 ? 6.976 -10.800 -16.270 1.00 97.88 100 LEU A N 1
ATOM 822 C CA . LEU A 1 100 ? 6.365 -10.357 -17.525 1.00 97.88 100 LEU A CA 1
ATOM 823 C C . LEU A 1 100 ? 4.976 -10.978 -17.730 1.00 97.88 100 LEU A C 1
ATOM 825 O O . LEU A 1 100 ? 4.063 -10.289 -18.176 1.00 97.88 100 LEU A O 1
ATOM 829 N N . GLU A 1 101 ? 4.793 -12.257 -17.381 1.00 98.19 101 GLU A N 1
ATOM 830 C CA . GLU A 1 101 ? 3.473 -12.896 -17.438 1.00 98.19 101 GLU A CA 1
ATOM 831 C C . GLU A 1 101 ? 2.481 -12.184 -16.511 1.00 98.19 101 GLU A C 1
ATOM 833 O O . GLU A 1 101 ? 1.391 -11.831 -16.960 1.00 98.19 101 GLU A O 1
ATOM 838 N N . ILE A 1 102 ? 2.866 -11.922 -15.255 1.00 98.44 102 ILE A N 1
ATOM 839 C CA . ILE A 1 102 ? 2.024 -11.176 -14.309 1.00 98.44 102 ILE A CA 1
ATOM 840 C C . ILE A 1 102 ? 1.690 -9.792 -14.875 1.00 98.44 102 ILE A C 1
ATOM 842 O O . ILE A 1 102 ? 0.516 -9.442 -14.964 1.00 98.44 102 ILE A O 1
ATOM 846 N N . ARG A 1 103 ? 2.701 -9.037 -15.330 1.00 98.31 103 ARG A N 1
ATOM 847 C CA . ARG A 1 103 ? 2.533 -7.712 -15.945 1.00 98.31 103 ARG A CA 1
ATOM 848 C C . ARG A 1 103 ? 1.508 -7.747 -17.076 1.00 98.31 103 ARG A C 1
ATOM 850 O O . ARG A 1 103 ? 0.593 -6.932 -17.098 1.00 98.31 103 ARG A O 1
ATOM 857 N N . TYR A 1 104 ? 1.658 -8.668 -18.026 1.00 98.25 104 TYR A N 1
ATOM 858 C CA . TYR A 1 104 ? 0.795 -8.701 -19.204 1.00 98.25 104 TYR A CA 1
ATOM 859 C C . TYR A 1 104 ? -0.631 -9.086 -18.844 1.00 98.25 104 TYR A C 1
ATOM 861 O O . TYR A 1 104 ? -1.537 -8.465 -19.381 1.00 98.25 104 TYR A O 1
ATOM 869 N N . HIS A 1 105 ? -0.858 -10.022 -17.920 1.00 97.94 105 HIS A N 1
ATOM 870 C CA . HIS A 1 105 ? -2.216 -10.328 -17.462 1.00 97.94 105 HIS A CA 1
ATOM 871 C C . HIS A 1 105 ? -2.880 -9.153 -16.730 1.00 97.94 105 HIS A C 1
ATOM 873 O O . HIS A 1 105 ? -4.045 -8.873 -17.004 1.00 97.94 105 HIS A O 1
ATOM 879 N N . GLU A 1 106 ? -2.149 -8.431 -15.873 1.00 97.62 106 GLU A N 1
ATOM 880 C CA . GLU A 1 106 ? -2.670 -7.230 -15.199 1.00 97.62 106 GLU A CA 1
ATOM 881 C C . GLU A 1 106 ? -3.036 -6.120 -16.190 1.00 97.62 106 GLU A C 1
ATOM 883 O O . GLU A 1 106 ? -4.078 -5.473 -16.073 1.00 97.62 106 GLU A O 1
ATOM 888 N N . LEU A 1 107 ? -2.172 -5.889 -17.181 1.00 98.31 107 LEU A N 1
ATOM 889 C CA . LEU A 1 107 ? -2.283 -4.752 -18.090 1.00 98.31 107 LEU A CA 1
ATOM 890 C C . LEU A 1 107 ? -3.117 -5.040 -19.345 1.00 98.31 107 LEU A C 1
ATOM 892 O O . LEU A 1 107 ? -3.540 -4.094 -20.017 1.00 98.31 107 LEU A O 1
ATOM 896 N N . LEU A 1 108 ? -3.375 -6.313 -19.672 1.00 98.00 108 LEU A N 1
ATOM 897 C CA . LEU A 1 108 ? -4.056 -6.743 -20.901 1.00 98.00 108 LEU A CA 1
ATOM 898 C C . LEU A 1 108 ? -5.364 -5.989 -21.181 1.00 98.00 108 LEU A C 1
ATOM 900 O O . LEU A 1 108 ? -5.578 -5.633 -22.345 1.00 98.00 108 LEU A O 1
ATOM 904 N N . PRO A 1 109 ? -6.242 -5.721 -20.191 1.00 96.94 109 PRO A N 1
ATOM 905 C CA . PRO A 1 109 ? -7.500 -5.024 -20.455 1.00 96.94 109 PRO A CA 1
ATOM 906 C C . PRO A 1 109 ? -7.310 -3.544 -20.812 1.00 96.94 109 PRO A C 1
ATOM 908 O O . PRO A 1 109 ? -8.145 -2.963 -21.501 1.00 96.94 109 PRO A O 1
ATOM 911 N N . TYR A 1 110 ? -6.212 -2.933 -20.366 1.00 97.25 110 TYR A N 1
ATOM 912 C CA . TYR A 1 110 ? -6.041 -1.479 -20.360 1.00 97.25 110 TYR A CA 1
ATOM 913 C C . TYR A 1 110 ? -5.077 -0.988 -21.442 1.00 97.25 110 TYR A C 1
ATOM 915 O O . TYR A 1 110 ? -5.273 0.100 -21.990 1.00 97.25 110 TYR A O 1
ATOM 923 N N . VAL A 1 111 ? -4.088 -1.810 -21.795 1.00 98.00 111 VAL A N 1
ATOM 924 C CA . VAL A 1 111 ? -3.067 -1.523 -22.809 1.00 98.00 111 VAL A CA 1
ATOM 925 C C . VAL A 1 111 ? -3.539 -1.934 -24.204 1.00 98.00 111 VAL A C 1
ATOM 927 O O . VAL A 1 111 ? -4.182 -2.969 -24.389 1.00 98.00 111 VAL A O 1
ATOM 930 N N . ASP A 1 112 ? -3.214 -1.126 -25.211 1.00 98.44 112 ASP A N 1
ATOM 931 C CA . ASP A 1 112 ? -3.560 -1.372 -26.614 1.00 98.44 112 ASP A CA 1
ATOM 932 C C . ASP A 1 112 ? -2.454 -2.150 -27.343 1.00 98.44 112 ASP A C 1
ATOM 934 O O . ASP A 1 112 ? -2.751 -3.029 -28.159 1.00 98.44 112 ASP A O 1
ATOM 938 N N . ARG A 1 113 ? -1.183 -1.872 -27.017 1.00 98.50 113 ARG A N 1
ATOM 939 C CA . ARG A 1 113 ? -0.012 -2.582 -27.553 1.00 98.50 113 ARG A CA 1
ATOM 940 C C . ARG A 1 113 ? 1.065 -2.802 -26.492 1.00 98.50 113 ARG A C 1
ATOM 942 O O . ARG A 1 113 ? 1.456 -1.863 -25.804 1.00 98.50 113 ARG A O 1
ATOM 949 N N . PHE A 1 114 ? 1.590 -4.020 -26.434 1.00 98.62 114 PHE A N 1
ATOM 950 C CA . PHE A 1 114 ? 2.792 -4.361 -25.679 1.00 98.62 114 PHE A CA 1
ATOM 951 C C . PHE A 1 114 ? 3.988 -4.340 -26.625 1.00 98.62 114 PHE A C 1
ATOM 953 O O . PHE A 1 114 ? 4.066 -5.159 -27.536 1.00 98.62 114 PHE A O 1
ATOM 960 N N . VAL A 1 115 ? 4.900 -3.393 -26.440 1.00 98.50 115 VAL A N 1
ATOM 961 C CA . VAL A 1 115 ? 6.096 -3.222 -27.263 1.00 98.50 115 VAL A CA 1
ATOM 962 C C . VAL A 1 115 ? 7.285 -3.820 -26.524 1.00 98.50 115 VAL A C 1
ATOM 964 O O . VAL A 1 115 ? 7.717 -3.292 -25.503 1.00 98.50 115 VAL A O 1
ATOM 967 N N . ILE A 1 116 ? 7.827 -4.920 -27.031 1.00 98.00 116 ILE A N 1
ATOM 968 C CA . ILE A 1 116 ? 8.882 -5.674 -26.355 1.00 98.00 116 ILE A CA 1
ATOM 969 C C . ILE A 1 116 ? 10.092 -5.852 -27.260 1.00 98.00 116 ILE A C 1
ATOM 971 O O . ILE A 1 116 ? 9.996 -6.408 -28.352 1.00 98.00 116 ILE A O 1
ATOM 975 N N . LEU A 1 117 ? 11.242 -5.368 -26.789 1.00 96.75 117 LEU A N 1
ATOM 976 C CA . LEU A 1 117 ? 12.528 -5.562 -27.450 1.00 96.75 117 LEU A CA 1
ATOM 977 C C . LEU A 1 117 ? 13.390 -6.507 -26.614 1.00 96.75 117 LEU A C 1
ATOM 979 O O . LEU A 1 117 ? 13.664 -6.234 -25.444 1.00 96.75 117 LEU A O 1
ATOM 983 N N . GLU A 1 118 ? 13.867 -7.579 -27.237 1.00 95.31 118 GLU A N 1
ATOM 984 C CA . GLU A 1 118 ? 14.804 -8.526 -26.634 1.00 95.31 118 GLU A CA 1
ATOM 985 C C . GLU A 1 118 ? 16.144 -8.514 -27.375 1.00 95.31 118 GLU A C 1
ATOM 987 O O . GLU A 1 118 ? 16.194 -8.291 -28.579 1.00 95.31 118 GLU A O 1
ATOM 992 N N . SER A 1 119 ? 17.241 -8.773 -26.664 1.00 91.75 119 SER A N 1
ATOM 993 C CA . SER A 1 119 ? 18.585 -8.879 -27.240 1.00 91.75 119 SER A CA 1
ATOM 994 C C . SER A 1 119 ? 19.203 -10.261 -27.020 1.00 91.75 119 SER A C 1
ATOM 996 O O . SER A 1 119 ? 18.918 -10.918 -26.015 1.00 91.75 119 SER A O 1
ATOM 998 N N . ASN A 1 120 ? 20.089 -10.682 -27.927 1.00 88.94 120 ASN A N 1
ATOM 999 C CA . ASN A 1 120 ? 20.899 -11.903 -27.797 1.00 88.94 120 ASN A CA 1
ATOM 1000 C C . ASN A 1 120 ? 22.178 -11.717 -26.953 1.00 88.94 120 ASN A C 1
ATOM 1002 O O . ASN A 1 120 ? 22.979 -12.645 -26.832 1.00 88.94 120 ASN A O 1
ATOM 1006 N N . ALA A 1 121 ? 22.386 -10.540 -26.356 1.00 85.56 121 ALA A N 1
ATOM 1007 C CA . ALA A 1 121 ? 23.469 -10.288 -25.412 1.00 85.56 121 ALA A CA 1
ATOM 1008 C C . ALA A 1 121 ? 23.005 -9.429 -24.226 1.00 85.56 121 ALA A C 1
ATOM 1010 O O . ALA A 1 121 ? 22.066 -8.638 -24.330 1.00 85.56 121 ALA A O 1
ATOM 1011 N N . THR A 1 122 ? 23.667 -9.584 -23.079 1.00 82.94 122 THR A N 1
ATOM 1012 C CA . THR A 1 122 ? 23.479 -8.725 -21.900 1.00 82.94 122 THR A CA 1
ATOM 1013 C C . THR A 1 122 ? 24.114 -7.346 -22.114 1.00 82.94 122 THR A C 1
ATOM 1015 O O . THR A 1 122 ? 24.904 -7.145 -23.039 1.00 82.94 122 THR A O 1
ATOM 1018 N N . PHE A 1 123 ? 23.857 -6.388 -21.216 1.00 78.94 123 PHE A N 1
ATOM 1019 C CA . PHE A 1 123 ? 24.555 -5.093 -21.247 1.00 78.94 123 PHE A CA 1
ATOM 1020 C C . PHE A 1 123 ? 26.066 -5.233 -21.030 1.00 78.94 123 PHE A C 1
ATOM 1022 O O . PHE A 1 123 ? 26.839 -4.430 -21.538 1.00 78.94 123 PHE A O 1
ATOM 1029 N N . THR A 1 124 ? 26.500 -6.290 -20.341 1.00 74.38 124 THR A N 1
ATOM 1030 C CA . THR A 1 124 ? 27.916 -6.658 -20.182 1.00 74.38 124 THR A CA 1
ATOM 1031 C C . THR A 1 124 ? 28.503 -7.427 -21.374 1.00 74.38 124 THR A C 1
ATOM 1033 O O . THR A 1 124 ? 29.664 -7.827 -21.323 1.00 74.38 124 THR A O 1
ATOM 1036 N N . GLY A 1 125 ? 27.731 -7.644 -22.445 1.00 75.25 125 GLY A N 1
ATOM 1037 C CA . GLY A 1 125 ? 28.179 -8.337 -23.655 1.00 75.25 125 GLY A CA 1
ATOM 1038 C C . GLY A 1 125 ? 28.211 -9.864 -23.548 1.00 75.25 125 GLY A C 1
ATOM 1039 O O . GLY A 1 125 ? 28.770 -10.518 -24.423 1.00 75.25 125 GLY A O 1
ATOM 1040 N N . ILE A 1 126 ? 27.628 -10.448 -22.496 1.00 79.75 126 ILE A N 1
ATOM 1041 C CA . ILE A 1 126 ? 27.516 -11.904 -22.344 1.00 79.75 126 ILE A CA 1
ATOM 1042 C C . ILE A 1 126 ? 26.423 -12.395 -23.304 1.00 79.75 126 ILE A C 1
ATOM 1044 O O . ILE A 1 126 ? 25.290 -11.922 -23.193 1.00 79.75 126 ILE A O 1
ATOM 1048 N N . PRO A 1 127 ? 26.709 -13.341 -24.217 1.00 84.00 127 PRO A N 1
ATOM 1049 C CA . PRO A 1 127 ? 25.679 -13.937 -25.061 1.00 84.00 127 PRO A CA 1
ATOM 1050 C C . PRO A 1 127 ? 24.578 -14.586 -24.215 1.00 84.00 127 PRO A C 1
ATOM 1052 O O . PRO A 1 127 ? 24.870 -15.311 -23.260 1.00 84.00 127 PRO A O 1
ATOM 1055 N N . LYS A 1 128 ? 23.315 -14.336 -24.563 1.00 85.94 128 LYS A N 1
ATOM 1056 C CA . LYS A 1 128 ? 22.143 -14.929 -23.910 1.00 85.94 128 LYS A CA 1
ATOM 1057 C C . LYS A 1 128 ? 21.167 -15.469 -24.949 1.00 85.94 128 LYS A C 1
ATOM 1059 O O . LYS A 1 128 ? 21.082 -14.940 -26.056 1.00 85.94 128 LYS A O 1
ATOM 1064 N N . SER A 1 129 ? 20.424 -16.511 -24.583 1.00 88.00 129 SER A N 1
ATOM 1065 C CA . SER A 1 129 ? 19.320 -16.974 -25.418 1.00 88.00 129 SER A CA 1
ATOM 1066 C C . SER A 1 129 ? 18.183 -15.950 -25.429 1.00 88.00 129 SER A C 1
ATOM 1068 O O . SER A 1 129 ? 18.081 -15.081 -24.550 1.00 88.00 129 SER A O 1
ATOM 1070 N N . LEU A 1 130 ? 17.340 -16.036 -26.455 1.00 92.00 130 LEU A N 1
ATOM 1071 C CA . LEU A 1 130 ? 16.148 -15.205 -26.583 1.00 92.00 130 LEU A CA 1
ATOM 1072 C C . LEU A 1 130 ? 15.017 -15.825 -25.765 1.00 92.00 130 LEU A C 1
ATOM 1074 O O . LEU A 1 130 ? 14.139 -16.506 -26.290 1.00 92.00 130 LEU A O 1
ATOM 1078 N N . SER A 1 131 ? 15.084 -15.620 -24.455 1.00 92.94 131 SER A N 1
ATOM 1079 C CA . SER A 1 131 ? 14.151 -16.164 -23.479 1.00 92.94 131 SER A CA 1
ATOM 1080 C C . SER A 1 131 ? 12.684 -15.868 -23.816 1.00 92.94 131 SER A C 1
ATOM 1082 O O . SER A 1 131 ? 11.852 -16.766 -23.670 1.00 92.94 131 SER A O 1
ATOM 1084 N N . PHE A 1 132 ? 12.348 -14.662 -24.288 1.00 95.94 132 PHE A N 1
ATOM 1085 C CA . PHE A 1 132 ? 10.976 -14.333 -24.688 1.00 95.94 132 PHE A CA 1
ATOM 1086 C C . PHE A 1 132 ? 10.582 -15.043 -25.980 1.00 95.94 132 PHE A C 1
ATOM 1088 O O . PHE A 1 132 ? 9.544 -15.701 -26.004 1.00 95.94 132 PHE A O 1
ATOM 1095 N N . TYR A 1 133 ? 11.412 -14.966 -27.024 1.00 95.56 133 TYR A N 1
ATOM 1096 C CA . TYR A 1 133 ? 11.138 -15.632 -28.303 1.00 95.56 133 TYR A CA 1
ATOM 1097 C C . TYR A 1 133 ? 10.931 -17.146 -28.145 1.00 95.56 133 TYR A C 1
ATOM 1099 O O . TYR A 1 133 ? 9.940 -17.694 -28.624 1.00 95.56 133 TYR A O 1
ATOM 1107 N N . GLU A 1 134 ? 11.821 -17.812 -27.405 1.00 96.44 134 GLU A N 1
ATOM 1108 C CA . GLU A 1 134 ? 11.758 -19.253 -27.123 1.00 96.44 134 GLU A CA 1
ATOM 1109 C C . GLU A 1 134 ? 10.480 -19.650 -26.366 1.00 96.44 134 GLU A C 1
ATOM 1111 O O . GLU A 1 134 ? 10.018 -20.785 -26.474 1.00 96.44 134 GLU A O 1
ATOM 1116 N N . ASN A 1 135 ? 9.885 -18.716 -25.616 1.00 96.62 135 ASN A N 1
ATOM 1117 C CA . ASN A 1 135 ? 8.695 -18.935 -24.797 1.00 96.62 135 ASN A CA 1
ATOM 1118 C C . ASN A 1 135 ? 7.485 -18.123 -25.278 1.00 96.62 135 ASN A C 1
ATOM 1120 O O . ASN A 1 135 ? 6.539 -17.938 -24.513 1.00 96.62 135 ASN A O 1
ATOM 1124 N N . ILE A 1 136 ? 7.462 -17.666 -26.534 1.00 95.44 136 ILE A N 1
ATOM 1125 C CA . ILE A 1 136 ? 6.407 -16.774 -27.042 1.00 95.44 136 ILE A CA 1
ATOM 1126 C C . ILE A 1 136 ? 5.002 -17.382 -26.912 1.00 95.44 136 ILE A C 1
ATOM 1128 O O . ILE A 1 136 ? 4.035 -16.676 -26.628 1.00 95.44 136 ILE A O 1
ATOM 1132 N N . ASN A 1 137 ? 4.896 -18.712 -27.003 1.00 97.12 137 ASN A N 1
ATOM 1133 C CA . ASN A 1 137 ? 3.645 -19.450 -26.813 1.00 97.12 137 ASN A CA 1
ATOM 1134 C C . ASN A 1 137 ? 3.037 -19.251 -25.412 1.00 97.12 137 ASN A C 1
ATOM 1136 O O . ASN A 1 137 ? 1.816 -19.271 -25.272 1.00 97.12 137 ASN A O 1
ATOM 1140 N N . ARG A 1 138 ? 3.859 -18.991 -24.382 1.00 96.56 138 ARG A N 1
ATOM 1141 C CA . ARG A 1 138 ? 3.401 -18.645 -23.022 1.00 96.56 138 ARG A CA 1
ATOM 1142 C C . ARG A 1 138 ? 2.590 -17.345 -23.002 1.00 96.56 138 ARG A C 1
ATOM 1144 O O . ARG A 1 138 ? 1.753 -17.167 -22.125 1.00 96.56 138 ARG A O 1
ATOM 1151 N N . PHE A 1 139 ? 2.808 -16.468 -23.982 1.00 97.81 139 PHE A N 1
ATOM 1152 C CA . PHE A 1 139 ? 2.166 -15.159 -24.119 1.00 97.81 139 PHE A CA 1
ATOM 1153 C C . PHE A 1 139 ? 1.128 -15.114 -25.247 1.00 97.81 139 PHE A C 1
ATOM 1155 O O . PHE A 1 139 ? 0.668 -14.034 -25.619 1.00 97.81 139 PHE A O 1
ATOM 1162 N N . ALA A 1 140 ? 0.709 -16.272 -25.776 1.00 97.38 140 ALA A N 1
ATOM 1163 C CA . ALA A 1 140 ? -0.278 -16.351 -26.853 1.00 97.38 140 ALA A CA 1
ATOM 1164 C C . ALA A 1 140 ? -1.597 -15.628 -26.511 1.00 97.38 140 ALA A C 1
ATOM 1166 O O . ALA A 1 140 ? -2.218 -15.036 -27.392 1.00 97.38 140 ALA A O 1
ATOM 1167 N N . PHE A 1 141 ? -1.977 -15.587 -25.227 1.00 97.88 141 PHE A N 1
ATOM 1168 C CA . PHE A 1 141 ? -3.151 -14.857 -24.730 1.00 97.88 141 PHE A CA 1
ATOM 1169 C C . PHE A 1 141 ? -3.117 -13.345 -25.034 1.00 97.88 141 PHE A C 1
ATOM 1171 O O . PHE A 1 141 ? -4.168 -12.720 -25.155 1.00 97.88 141 PHE A O 1
ATOM 1178 N N . ALA A 1 142 ? -1.924 -12.758 -25.173 1.00 97.56 142 ALA A N 1
ATOM 1179 C CA . ALA A 1 142 ? -1.707 -11.351 -25.503 1.00 97.56 142 ALA A CA 1
ATOM 1180 C C . ALA A 1 142 ? -1.207 -11.150 -26.945 1.00 97.56 142 ALA A C 1
ATOM 1182 O O . ALA A 1 142 ? -0.936 -10.018 -27.347 1.00 97.56 142 ALA A O 1
ATOM 1183 N N . GLY A 1 143 ? -1.104 -12.223 -27.742 1.00 97.06 143 GLY A N 1
ATOM 1184 C CA . GLY A 1 143 ? -0.438 -12.224 -29.048 1.00 97.06 143 GLY A CA 1
ATOM 1185 C C . GLY A 1 143 ? -0.936 -11.145 -30.013 1.00 97.06 143 GLY A C 1
ATOM 1186 O O . GLY A 1 143 ? -0.136 -10.507 -30.685 1.00 97.06 143 GLY A O 1
ATOM 1187 N N . SER A 1 144 ? -2.241 -10.854 -30.018 1.00 97.31 144 SER A N 1
ATOM 1188 C CA . SER A 1 144 ? -2.842 -9.821 -30.880 1.00 97.31 144 SER A CA 1
ATOM 1189 C C . SER A 1 144 ? -2.447 -8.379 -30.523 1.00 97.31 144 SER A C 1
ATOM 1191 O O . SER A 1 144 ? -2.682 -7.461 -31.315 1.00 97.31 144 SER A O 1
ATOM 1193 N N . LYS A 1 145 ? -1.861 -8.163 -29.337 1.00 98.31 145 LYS A N 1
ATOM 1194 C CA . LYS A 1 145 ? -1.384 -6.863 -28.846 1.00 98.31 145 LYS A CA 1
ATOM 1195 C C . LYS A 1 145 ? 0.142 -6.752 -28.796 1.00 98.31 145 LYS A C 1
ATOM 1197 O O . LYS A 1 145 ? 0.635 -5.644 -28.602 1.00 98.31 145 LYS A O 1
ATOM 1202 N N . ILE A 1 146 ? 0.881 -7.848 -28.965 1.00 98.44 146 ILE A N 1
ATOM 1203 C CA . ILE A 1 146 ? 2.344 -7.856 -28.854 1.00 98.44 146 ILE A CA 1
ATOM 1204 C C . ILE A 1 146 ? 2.985 -7.345 -30.150 1.00 98.44 146 ILE A C 1
ATOM 1206 O O . ILE A 1 146 ? 2.695 -7.822 -31.244 1.00 98.44 146 ILE A O 1
ATOM 1210 N N . VAL A 1 147 ? 3.899 -6.390 -30.004 1.00 98.19 147 VAL A N 1
ATOM 1211 C CA . VAL A 1 147 ? 4.809 -5.891 -31.035 1.00 98.19 147 VAL A CA 1
ATOM 1212 C C . VAL A 1 147 ? 6.225 -6.220 -30.573 1.00 98.19 147 VAL A C 1
ATOM 1214 O O . VAL A 1 147 ? 6.754 -5.576 -29.668 1.00 98.19 147 VAL A O 1
ATOM 1217 N N . TYR A 1 148 ? 6.812 -7.251 -31.173 1.00 97.69 148 TYR A N 1
ATOM 1218 C CA . TYR A 1 148 ? 8.118 -7.790 -30.797 1.00 97.69 148 TYR A CA 1
ATOM 1219 C C . TYR A 1 148 ? 9.179 -7.479 -31.853 1.00 97.69 148 TYR A C 1
ATOM 1221 O O . TYR A 1 148 ? 8.897 -7.550 -33.049 1.00 97.69 148 TYR A O 1
ATOM 1229 N N . ASP A 1 149 ? 10.399 -7.189 -31.405 1.00 95.75 149 ASP A N 1
ATOM 1230 C CA . ASP A 1 149 ? 11.592 -7.196 -32.253 1.00 95.75 149 ASP A CA 1
ATOM 1231 C C . ASP A 1 149 ? 12.795 -7.755 -31.483 1.00 95.75 149 ASP A C 1
ATOM 1233 O O . ASP A 1 149 ? 12.855 -7.716 -30.248 1.00 95.75 149 ASP A O 1
ATOM 1237 N N . MET A 1 150 ? 13.764 -8.267 -32.234 1.00 93.19 150 MET A N 1
ATOM 1238 C CA . MET A 1 150 ? 15.000 -8.839 -31.719 1.00 93.19 150 MET A CA 1
ATOM 1239 C C . MET A 1 150 ? 16.176 -7.956 -32.126 1.00 93.19 150 MET A C 1
ATOM 1241 O O . MET A 1 150 ? 16.434 -7.719 -33.305 1.00 93.19 150 MET A O 1
ATOM 1245 N N . LEU A 1 151 ? 16.967 -7.540 -31.144 1.00 89.38 151 LEU A N 1
ATOM 1246 C CA . LEU A 1 151 ? 18.241 -6.884 -31.370 1.00 89.38 151 LEU A CA 1
ATOM 1247 C C . LEU A 1 151 ? 19.369 -7.918 -31.388 1.00 89.38 151 LEU A C 1
ATOM 1249 O O . LEU A 1 151 ? 19.704 -8.513 -30.365 1.00 89.38 151 LEU A O 1
ATOM 1253 N N . SER A 1 152 ? 19.994 -8.104 -32.549 1.00 84.38 152 SER A N 1
ATOM 1254 C CA . SER A 1 152 ? 21.251 -8.847 -32.633 1.00 84.38 152 SER A CA 1
ATOM 1255 C C . SER A 1 152 ? 22.424 -7.919 -32.334 1.00 84.38 152 SER A C 1
ATOM 1257 O O . SER A 1 152 ? 22.703 -6.984 -33.085 1.00 84.38 152 SER A O 1
ATOM 1259 N N . ILE A 1 153 ? 23.134 -8.194 -31.246 1.00 73.94 153 ILE A N 1
ATOM 1260 C CA . ILE A 1 153 ? 24.399 -7.549 -30.912 1.00 73.94 153 ILE A CA 1
ATOM 1261 C C . ILE A 1 153 ? 25.520 -8.430 -31.465 1.00 73.94 153 ILE A C 1
ATOM 1263 O O . ILE A 1 153 ? 26.117 -9.238 -30.759 1.00 73.94 153 ILE A O 1
ATOM 1267 N N . GLY A 1 154 ? 25.762 -8.322 -32.775 1.00 61.53 154 GLY A N 1
ATOM 1268 C CA . GLY A 1 154 ? 26.963 -8.883 -33.405 1.00 61.53 154 GLY A CA 1
ATOM 1269 C C . GLY A 1 154 ? 28.215 -8.108 -32.985 1.00 61.53 154 GLY A C 1
ATOM 1270 O O . GLY A 1 154 ? 28.071 -6.962 -32.571 1.00 61.53 154 GLY A O 1
ATOM 1271 N N . ASN A 1 155 ? 29.399 -8.742 -33.088 1.00 51.22 155 ASN A N 1
ATOM 1272 C CA . ASN A 1 155 ? 30.755 -8.239 -32.778 1.00 51.22 155 ASN A CA 1
ATOM 1273 C C . ASN A 1 155 ? 30.853 -6.705 -32.637 1.00 51.22 155 ASN A C 1
ATOM 1275 O O . ASN A 1 155 ? 31.336 -6.018 -33.536 1.00 51.22 155 ASN A O 1
ATOM 1279 N N . LEU A 1 156 ? 30.405 -6.160 -31.503 1.00 55.91 156 LEU A N 1
ATOM 1280 C CA . LEU A 1 156 ? 30.758 -4.803 -31.117 1.00 55.91 156 LEU A CA 1
ATOM 1281 C C . LEU A 1 156 ? 32.265 -4.821 -30.869 1.00 55.91 156 LEU A C 1
ATOM 1283 O O . LEU A 1 156 ? 32.775 -5.797 -30.310 1.00 55.91 156 LEU A O 1
ATOM 1287 N N . ASP A 1 157 ? 32.978 -3.768 -31.277 1.00 55.19 157 ASP A N 1
ATOM 1288 C CA . ASP A 1 157 ? 34.404 -3.641 -30.978 1.00 55.19 157 ASP A CA 1
ATOM 1289 C C . ASP A 1 157 ? 34.645 -3.974 -29.505 1.00 55.19 157 ASP A C 1
ATOM 1291 O O . ASP A 1 157 ? 33.917 -3.493 -28.631 1.00 55.19 157 ASP A O 1
ATOM 1295 N N . ALA A 1 158 ? 35.682 -4.767 -29.215 1.00 54.81 158 ALA A N 1
ATOM 1296 C CA . ALA A 1 158 ? 35.961 -5.250 -27.861 1.00 54.81 158 ALA A CA 1
ATOM 1297 C C . ALA A 1 158 ? 36.011 -4.113 -26.814 1.00 54.81 158 ALA A C 1
ATOM 1299 O O . ALA A 1 158 ? 35.766 -4.350 -25.631 1.00 54.81 158 ALA A O 1
ATOM 1300 N N . GLY A 1 159 ? 36.298 -2.875 -27.244 1.00 56.44 159 GLY A N 1
ATOM 1301 C CA . GLY A 1 159 ? 36.240 -1.657 -26.432 1.00 56.44 159 GLY A CA 1
ATOM 1302 C C . GLY A 1 159 ? 34.829 -1.178 -26.049 1.00 56.44 159 GLY A C 1
ATOM 1303 O O . GLY A 1 159 ? 34.657 -0.692 -24.935 1.00 56.44 159 GLY A O 1
ATOM 1304 N N . VAL A 1 160 ? 33.814 -1.350 -26.902 1.00 53.72 160 VAL A N 1
ATOM 1305 C CA . VAL A 1 160 ? 32.411 -0.962 -26.637 1.00 53.72 160 VAL A CA 1
ATOM 1306 C C . VAL A 1 160 ? 31.733 -1.958 -25.694 1.00 53.72 160 VAL A C 1
ATOM 1308 O O . VAL A 1 160 ? 31.042 -1.545 -24.765 1.00 53.72 160 VAL A O 1
ATOM 1311 N N . THR A 1 161 ? 32.014 -3.258 -25.833 1.00 53.88 161 THR A N 1
ATOM 1312 C CA . THR A 1 161 ? 31.581 -4.299 -24.874 1.00 53.88 161 THR A CA 1
ATOM 1313 C C . THR A 1 161 ? 32.113 -4.088 -23.454 1.00 53.88 161 THR A C 1
ATOM 1315 O O . THR A 1 161 ? 31.561 -4.643 -22.510 1.00 53.88 161 THR A O 1
ATOM 1318 N N . ARG A 1 162 ? 33.160 -3.268 -23.266 1.00 58.22 162 ARG A N 1
ATOM 1319 C CA . ARG A 1 162 ? 33.693 -2.931 -21.934 1.00 58.22 162 ARG A CA 1
ATOM 1320 C C . ARG A 1 162 ? 32.888 -1.846 -21.206 1.00 58.22 162 ARG A C 1
ATOM 1322 O O . ARG A 1 162 ? 33.147 -1.629 -20.026 1.00 58.22 162 ARG A O 1
ATOM 1329 N N . GLN A 1 163 ? 31.933 -1.171 -21.861 1.00 72.44 163 GLN A N 1
ATOM 1330 C CA . GLN A 1 163 ? 31.118 -0.108 -21.253 1.00 72.44 163 GLN A CA 1
ATOM 1331 C C . GLN A 1 163 ? 29.612 -0.425 -21.329 1.00 72.44 163 GLN A C 1
ATOM 1333 O O . GLN A 1 163 ? 28.956 -0.061 -22.309 1.00 72.44 163 GLN A O 1
ATOM 1338 N N . PRO A 1 164 ? 29.028 -1.029 -20.274 1.00 76.00 164 PRO A N 1
ATOM 1339 C CA . PRO A 1 164 ? 27.625 -1.457 -20.270 1.00 76.00 164 PRO A CA 1
ATOM 1340 C C . PRO A 1 164 ? 26.612 -0.362 -20.632 1.00 76.00 164 PRO A C 1
ATOM 1342 O O . PRO A 1 164 ? 25.638 -0.616 -21.338 1.00 76.00 164 PRO A O 1
ATOM 1345 N N . PHE A 1 165 ? 26.880 0.884 -20.237 1.00 76.12 165 PHE A N 1
ATOM 1346 C CA . PHE A 1 165 ? 26.004 2.025 -20.518 1.00 76.12 165 PHE A CA 1
ATOM 1347 C C . PHE A 1 165 ? 25.911 2.392 -22.011 1.00 76.12 165 PHE A C 1
ATOM 1349 O O . PHE A 1 165 ? 24.874 2.886 -22.456 1.00 76.12 165 PHE A O 1
ATOM 1356 N N . LEU A 1 166 ? 26.958 2.146 -22.814 1.00 77.88 166 LEU A N 1
ATOM 1357 C CA . LEU A 1 166 ? 26.909 2.383 -24.265 1.00 77.88 166 LEU A CA 1
ATOM 1358 C C . LEU A 1 166 ? 26.034 1.344 -24.966 1.00 77.88 166 LEU A C 1
ATOM 1360 O O . LEU A 1 166 ? 25.240 1.685 -25.847 1.00 77.88 166 LEU A O 1
ATOM 1364 N N . VAL A 1 167 ? 26.159 0.087 -24.539 1.00 79.62 167 VAL A N 1
ATOM 1365 C CA . VAL A 1 167 ? 25.328 -1.022 -25.009 1.00 79.62 167 VAL A CA 1
ATOM 1366 C C . VAL A 1 167 ? 23.864 -0.750 -24.661 1.00 79.62 167 VAL A C 1
ATOM 1368 O O . VAL A 1 167 ? 22.993 -0.844 -25.525 1.00 79.62 167 VAL A O 1
ATOM 1371 N N . GLU A 1 168 ? 23.582 -0.312 -23.437 1.00 83.06 168 GLU A N 1
ATOM 1372 C CA . GLU A 1 168 ? 22.244 0.102 -23.007 1.00 83.06 168 GLU A CA 1
ATOM 1373 C C . GLU A 1 168 ? 21.680 1.247 -23.878 1.00 83.06 168 GLU A C 1
ATOM 1375 O O . GLU A 1 168 ? 20.538 1.186 -24.340 1.00 83.06 168 GLU A O 1
ATOM 1380 N N . ALA A 1 169 ? 22.486 2.265 -24.205 1.00 83.94 169 ALA A N 1
ATOM 1381 C CA . ALA A 1 169 ? 22.075 3.350 -25.102 1.00 83.94 169 ALA A CA 1
ATOM 1382 C C . ALA A 1 169 ? 21.767 2.875 -26.537 1.00 83.94 169 ALA A C 1
ATOM 1384 O O . ALA A 1 169 ? 20.942 3.482 -27.228 1.00 83.94 169 ALA A O 1
ATOM 1385 N N . TYR A 1 170 ? 22.418 1.807 -27.005 1.00 86.62 170 TYR A N 1
ATOM 1386 C CA . TYR A 1 170 ? 22.104 1.174 -28.286 1.00 86.62 170 TYR A CA 1
ATOM 1387 C C . TYR A 1 170 ? 20.755 0.437 -28.242 1.00 86.62 170 TYR A C 1
ATOM 1389 O O . TYR A 1 170 ? 19.918 0.665 -29.117 1.00 86.62 170 TYR A O 1
ATOM 1397 N N . HIS A 1 171 ? 20.476 -0.323 -27.176 1.00 88.88 171 HIS A N 1
ATOM 1398 C CA . HIS A 1 171 ? 19.167 -0.961 -26.962 1.00 88.88 171 HIS A CA 1
ATOM 1399 C C . HIS A 1 171 ? 18.028 0.063 -26.947 1.00 88.88 171 HIS A C 1
ATOM 1401 O O . HIS A 1 171 ? 17.020 -0.107 -27.629 1.00 88.88 171 HIS A O 1
ATOM 1407 N N . ARG A 1 172 ? 18.207 1.182 -26.234 1.00 90.38 172 ARG A N 1
ATOM 1408 C CA . ARG A 1 172 ? 17.205 2.260 -26.182 1.00 90.38 172 ARG A CA 1
ATOM 1409 C C . ARG A 1 172 ? 16.944 2.878 -27.560 1.00 90.38 172 ARG A C 1
ATOM 1411 O O . ARG A 1 172 ? 15.812 3.244 -27.868 1.00 90.38 172 ARG A O 1
ATOM 1418 N N . ARG A 1 173 ? 17.964 2.994 -28.420 1.00 92.06 173 ARG A N 1
ATOM 1419 C CA . ARG A 1 173 ? 17.791 3.457 -29.811 1.00 92.06 173 ARG A CA 1
ATOM 1420 C C . ARG A 1 173 ? 16.996 2.455 -30.649 1.00 92.06 173 ARG A C 1
ATOM 1422 O O . ARG A 1 173 ? 16.089 2.875 -31.362 1.00 92.06 173 ARG A O 1
ATOM 1429 N N . ALA A 1 174 ? 17.284 1.162 -30.520 1.00 93.81 174 ALA A N 1
ATOM 1430 C CA . ALA A 1 174 ? 16.511 0.110 -31.177 1.00 93.81 174 ALA A CA 1
ATOM 1431 C C . ALA A 1 174 ? 15.039 0.113 -30.730 1.00 93.81 174 ALA A C 1
ATOM 1433 O O . ALA A 1 174 ? 14.142 0.124 -31.572 1.00 93.81 174 ALA A O 1
ATOM 1434 N N . LEU A 1 175 ? 14.780 0.243 -29.426 1.00 95.69 175 LEU A N 1
ATOM 1435 C CA . LEU A 1 175 ? 13.416 0.291 -28.897 1.00 95.69 175 LEU A CA 1
ATOM 1436 C C . LEU A 1 175 ? 12.647 1.518 -29.403 1.00 95.69 175 LEU A C 1
ATOM 1438 O O . LEU A 1 175 ? 11.476 1.408 -29.745 1.00 95.69 175 LEU A O 1
ATOM 1442 N N . ASN A 1 176 ? 13.301 2.674 -29.547 1.00 96.50 176 ASN A N 1
ATOM 1443 C CA . ASN A 1 176 ? 12.677 3.850 -30.163 1.00 96.50 176 ASN A CA 1
ATOM 1444 C C . ASN A 1 176 ? 12.207 3.597 -31.604 1.00 96.50 176 ASN A C 1
ATOM 1446 O O . ASN A 1 176 ? 11.151 4.093 -31.999 1.00 96.50 176 ASN A O 1
ATOM 1450 N N . MET A 1 177 ? 12.968 2.832 -32.392 1.00 96.00 177 MET A N 1
ATOM 1451 C CA . MET A 1 177 ? 12.548 2.453 -33.744 1.00 96.00 177 MET A CA 1
ATOM 1452 C C . MET A 1 177 ? 11.346 1.506 -33.704 1.00 96.00 177 MET A C 1
ATOM 1454 O O . MET A 1 177 ? 10.391 1.710 -34.454 1.00 96.00 177 MET A O 1
ATOM 1458 N N . LEU A 1 178 ? 11.359 0.523 -32.800 1.00 97.62 178 LEU A N 1
ATOM 1459 C CA . LEU A 1 178 ? 10.250 -0.413 -32.615 1.00 97.62 178 LEU A CA 1
ATOM 1460 C C . LEU A 1 178 ? 8.964 0.297 -32.167 1.00 97.62 178 LEU A C 1
ATOM 1462 O O . LEU A 1 178 ? 7.903 0.067 -32.743 1.00 97.62 178 LEU A O 1
ATOM 1466 N N . ILE A 1 179 ? 9.061 1.225 -31.210 1.00 97.81 179 ILE A N 1
ATOM 1467 C CA . ILE A 1 179 ? 7.940 2.058 -30.756 1.00 97.81 179 ILE A CA 1
ATOM 1468 C C . ILE A 1 179 ? 7.318 2.798 -31.944 1.00 97.81 179 ILE A C 1
ATOM 1470 O O . ILE A 1 179 ? 6.106 2.736 -32.125 1.00 97.81 179 ILE A O 1
ATOM 1474 N N . ARG A 1 180 ? 8.113 3.427 -32.819 1.00 96.62 180 ARG A N 1
ATOM 1475 C CA . ARG A 1 180 ? 7.577 4.118 -34.010 1.00 96.62 180 ARG A CA 1
ATOM 1476 C C . ARG A 1 180 ? 6.892 3.168 -34.996 1.00 96.62 180 ARG A C 1
ATOM 1478 O O . ARG A 1 180 ? 5.905 3.547 -35.614 1.00 96.62 180 ARG A O 1
ATOM 1485 N N . ARG A 1 181 ? 7.380 1.930 -35.121 1.00 96.56 181 ARG A N 1
ATOM 1486 C CA . ARG A 1 181 ? 6.778 0.888 -35.974 1.00 96.56 181 ARG A CA 1
ATOM 1487 C C . ARG A 1 181 ? 5.545 0.223 -35.352 1.00 96.56 181 ARG A C 1
ATOM 1489 O O . ARG A 1 181 ? 4.789 -0.416 -36.071 1.00 96.56 181 ARG A O 1
ATOM 1496 N N . SER A 1 182 ? 5.308 0.397 -34.050 1.00 97.38 182 SER A N 1
ATOM 1497 C CA . SER A 1 182 ? 4.171 -0.206 -33.335 1.00 97.38 182 SER A CA 1
ATOM 1498 C C . SER A 1 182 ? 2.801 0.393 -33.695 1.00 97.38 182 SER A C 1
ATOM 1500 O O . SER A 1 182 ? 1.768 -0.158 -33.313 1.00 97.38 182 SER A O 1
ATOM 1502 N N . GLY A 1 183 ? 2.781 1.515 -34.427 1.00 96.81 183 GLY A N 1
ATOM 1503 C CA . GLY A 1 183 ? 1.560 2.242 -34.788 1.00 96.81 183 GLY A CA 1
ATOM 1504 C C . GLY A 1 183 ? 1.107 3.276 -33.750 1.00 96.81 183 GLY A C 1
ATOM 1505 O O . GLY A 1 183 ? -0.047 3.717 -33.796 1.00 96.81 183 GLY A O 1
ATOM 1506 N N . ILE A 1 184 ? 1.988 3.652 -32.815 1.00 98.31 184 ILE A N 1
ATOM 1507 C CA . ILE A 1 184 ? 1.759 4.753 -31.871 1.00 98.31 184 ILE A CA 1
ATOM 1508 C C . ILE A 1 184 ? 1.618 6.089 -32.612 1.00 98.31 184 ILE A C 1
ATOM 1510 O O . ILE A 1 184 ? 2.333 6.355 -33.579 1.00 98.31 184 ILE A O 1
ATOM 1514 N N . ALA A 1 185 ? 0.689 6.927 -32.160 1.00 97.88 185 ALA A N 1
ATOM 1515 C CA . ALA A 1 185 ? 0.400 8.238 -32.726 1.00 97.88 185 ALA A CA 1
ATOM 1516 C C . ALA A 1 185 ? 0.558 9.344 -31.677 1.00 97.88 185 ALA A C 1
ATOM 1518 O O . ALA A 1 185 ? 0.593 9.098 -30.470 1.00 97.88 185 ALA A O 1
ATOM 1519 N N . VAL A 1 186 ? 0.665 10.588 -32.148 1.00 97.50 186 VAL A N 1
ATOM 1520 C CA . VAL A 1 186 ? 0.709 11.768 -31.274 1.00 97.50 186 VAL A CA 1
ATOM 1521 C C . VAL A 1 186 ? -0.560 11.821 -30.419 1.00 97.50 186 VAL A C 1
ATOM 1523 O O . VAL A 1 186 ? -1.663 11.687 -30.940 1.00 97.50 186 VAL A O 1
ATOM 1526 N N . GLY A 1 187 ? -0.396 12.020 -29.110 1.00 96.44 187 GLY A N 1
ATOM 1527 C CA . GLY A 1 187 ? -1.492 12.051 -28.136 1.00 96.44 187 GLY A CA 1
ATOM 1528 C C . GLY A 1 187 ? -1.775 10.718 -27.434 1.00 96.44 187 GLY A C 1
ATOM 1529 O O . GLY A 1 187 ? -2.400 10.731 -26.374 1.00 96.44 187 GLY A O 1
ATOM 1530 N N . ASP A 1 188 ? -1.273 9.590 -27.950 1.00 98.38 188 ASP A N 1
ATOM 1531 C CA . ASP A 1 188 ? -1.300 8.314 -27.222 1.00 98.38 188 ASP A CA 1
ATOM 1532 C C . ASP A 1 188 ? -0.411 8.376 -25.971 1.00 98.38 188 ASP A C 1
ATOM 1534 O O . ASP A 1 188 ? 0.457 9.239 -25.846 1.00 98.38 188 ASP A O 1
ATOM 1538 N N . VAL A 1 189 ? -0.590 7.444 -25.038 1.00 98.50 189 VAL A N 1
ATOM 1539 C CA . VAL A 1 189 ? 0.294 7.302 -23.875 1.00 98.50 189 VAL A CA 1
ATOM 1540 C C . VAL A 1 189 ? 1.317 6.209 -24.127 1.00 98.50 189 VAL A C 1
ATOM 1542 O O . VAL A 1 189 ? 0.968 5.087 -24.480 1.00 98.50 189 VAL A O 1
ATOM 1545 N N . LEU A 1 190 ? 2.583 6.532 -23.891 1.00 98.69 190 LEU A N 1
ATOM 1546 C CA . LEU A 1 190 ? 3.691 5.589 -23.866 1.00 98.69 190 LEU A CA 1
ATOM 1547 C C . LEU A 1 190 ? 4.164 5.406 -22.424 1.00 98.69 190 LEU A C 1
ATOM 1549 O O . LEU A 1 190 ? 4.664 6.352 -21.812 1.00 98.69 190 LEU A O 1
ATOM 1553 N N . ILE A 1 191 ? 4.020 4.192 -21.907 1.00 98.56 191 ILE A N 1
ATOM 1554 C CA . ILE A 1 191 ? 4.614 3.753 -20.648 1.00 98.56 191 ILE A CA 1
ATOM 1555 C C . ILE A 1 191 ? 6.010 3.217 -20.960 1.00 98.56 191 ILE A C 1
ATOM 1557 O O . ILE A 1 191 ? 6.175 2.358 -21.826 1.00 98.56 191 ILE A O 1
ATOM 1561 N N . MET A 1 192 ? 7.012 3.743 -20.265 1.00 97.81 192 MET A N 1
ATOM 1562 C CA . MET A 1 192 ? 8.398 3.293 -20.339 1.00 97.81 192 MET A CA 1
ATOM 1563 C C . MET A 1 192 ? 8.768 2.718 -18.980 1.00 97.81 192 MET A C 1
ATOM 1565 O O . MET A 1 192 ? 8.764 3.451 -17.991 1.00 97.81 192 MET A O 1
ATOM 1569 N N . ALA A 1 193 ? 9.041 1.420 -18.919 1.00 96.25 193 ALA A N 1
ATOM 1570 C CA . ALA A 1 193 ? 9.351 0.741 -17.669 1.00 96.25 193 ALA A CA 1
ATOM 1571 C C . ALA A 1 193 ? 10.172 -0.525 -17.927 1.00 96.25 193 ALA A C 1
ATOM 1573 O O . ALA A 1 193 ? 10.087 -1.132 -18.999 1.00 96.25 193 ALA A O 1
ATOM 1574 N N . ASP A 1 194 ? 10.929 -0.952 -16.921 1.00 95.12 194 ASP A N 1
ATOM 1575 C CA . ASP A 1 194 ? 11.543 -2.277 -16.942 1.00 95.12 194 ASP A CA 1
ATOM 1576 C C . ASP A 1 194 ? 10.478 -3.369 -16.716 1.00 95.12 194 ASP A C 1
ATOM 1578 O O . ASP A 1 194 ? 9.367 -3.112 -16.242 1.00 95.12 194 ASP A O 1
ATOM 1582 N N . ALA A 1 195 ? 10.793 -4.618 -17.077 1.00 95.62 195 ALA A N 1
ATOM 1583 C CA . ALA A 1 195 ? 9.832 -5.722 -16.990 1.00 95.62 195 ALA A CA 1
ATOM 1584 C C . ALA A 1 195 ? 9.283 -5.909 -15.563 1.00 95.62 195 ALA A C 1
ATOM 1586 O O . ALA A 1 195 ? 8.105 -6.231 -15.399 1.00 95.62 195 ALA A O 1
ATOM 1587 N N . ASP A 1 196 ? 10.123 -5.661 -14.554 1.00 96.94 196 ASP A N 1
ATOM 1588 C CA . ASP A 1 196 ? 9.822 -5.763 -13.129 1.00 96.94 196 ASP A CA 1
ATOM 1589 C C . ASP A 1 196 ? 9.152 -4.530 -12.512 1.00 96.94 196 ASP A C 1
ATOM 1591 O O . ASP A 1 196 ? 8.859 -4.552 -11.319 1.00 96.94 196 ASP A O 1
ATOM 1595 N N . GLU A 1 197 ? 8.842 -3.503 -13.303 1.00 97.88 197 GLU A N 1
ATOM 1596 C CA . GLU A 1 197 ? 8.178 -2.260 -12.898 1.00 97.88 197 GLU A CA 1
ATOM 1597 C C . GLU A 1 197 ? 6.750 -2.193 -13.467 1.00 97.88 197 GLU A C 1
ATOM 1599 O O . GLU A 1 197 ? 6.515 -1.599 -14.518 1.00 97.88 197 GLU A O 1
ATOM 1604 N N . ILE A 1 198 ? 5.792 -2.836 -12.802 1.00 98.44 198 ILE A N 1
ATOM 1605 C CA . ILE A 1 198 ? 4.407 -3.033 -13.252 1.00 98.44 198 ILE A CA 1
ATOM 1606 C C . ILE A 1 198 ? 3.526 -1.856 -12.793 1.00 98.44 198 ILE A C 1
ATOM 1608 O O . ILE A 1 198 ? 3.245 -1.763 -11.595 1.00 98.44 198 ILE A O 1
ATOM 1612 N N . PRO A 1 199 ? 3.036 -0.979 -13.691 1.00 98.19 199 PRO A N 1
ATOM 1613 C CA . PRO A 1 199 ? 2.028 0.016 -13.335 1.00 98.19 199 PRO A CA 1
ATOM 1614 C C . PRO A 1 199 ? 0.722 -0.657 -12.910 1.00 98.19 199 PRO A C 1
ATOM 1616 O O . PRO A 1 199 ? 0.364 -1.712 -13.437 1.00 98.19 199 PRO A O 1
ATOM 1619 N N . SER A 1 200 ? -0.018 -0.045 -11.990 1.00 97.75 200 SER A N 1
ATOM 1620 C CA . SER A 1 200 ? -1.311 -0.588 -11.582 1.00 97.75 200 SER A CA 1
ATOM 1621 C C . SER A 1 200 ? -2.385 -0.380 -12.661 1.00 97.75 200 SER A C 1
ATOM 1623 O O . SER A 1 200 ? -2.349 0.618 -13.397 1.00 97.75 200 SER A O 1
ATOM 1625 N N . PRO A 1 201 ? -3.381 -1.283 -12.758 1.00 97.00 201 PRO A N 1
ATOM 1626 C CA . PRO A 1 201 ? -4.581 -1.076 -13.567 1.00 97.00 201 PRO A CA 1
ATOM 1627 C C . PRO A 1 201 ? -5.226 0.299 -13.374 1.00 97.00 201 PRO A C 1
ATOM 1629 O O . PRO A 1 201 ? -5.685 0.920 -14.333 1.00 97.00 201 PRO A O 1
ATOM 1632 N N . GLU A 1 202 ? -5.257 0.783 -12.136 1.00 97.00 202 GLU A N 1
ATOM 1633 C CA . GLU A 1 202 ? -5.826 2.071 -11.756 1.00 97.00 202 GLU A CA 1
ATOM 1634 C C . GLU A 1 202 ? -5.051 3.237 -12.374 1.00 97.00 202 GLU A C 1
ATOM 1636 O O . GLU A 1 202 ? -5.648 4.129 -12.982 1.00 97.00 202 GLU A O 1
ATOM 1641 N N . THR A 1 203 ? -3.717 3.188 -12.323 1.00 98.06 203 THR A N 1
ATOM 1642 C CA . THR A 1 203 ? -2.858 4.176 -12.981 1.00 98.06 203 THR A CA 1
ATOM 1643 C C . THR A 1 203 ? -3.077 4.192 -14.487 1.00 98.06 203 THR A C 1
ATOM 1645 O O . THR A 1 203 ? -3.256 5.261 -15.071 1.00 98.06 203 THR A O 1
ATOM 1648 N N . VAL A 1 204 ? -3.104 3.026 -15.140 1.00 98.38 204 VAL A N 1
ATOM 1649 C CA . VAL A 1 204 ? -3.277 2.970 -16.600 1.00 98.38 204 VAL A CA 1
ATOM 1650 C C . VAL A 1 204 ? -4.650 3.494 -17.022 1.00 98.38 204 VAL A C 1
ATOM 1652 O O . VAL A 1 204 ? -4.752 4.196 -18.027 1.00 98.38 204 VAL A O 1
ATOM 1655 N N . GLN A 1 205 ? -5.699 3.229 -16.240 1.00 97.19 205 GLN A N 1
ATOM 1656 C CA . GLN A 1 205 ? -7.031 3.782 -16.492 1.00 97.19 205 GLN A CA 1
ATOM 1657 C C . GLN A 1 205 ? -7.054 5.310 -16.407 1.00 97.19 205 GLN A C 1
ATOM 1659 O O . GLN A 1 205 ? -7.625 5.948 -17.294 1.00 97.19 205 GLN A O 1
ATOM 1664 N N . LEU A 1 206 ? -6.403 5.909 -15.405 1.00 97.75 206 LEU A N 1
ATOM 1665 C CA . LEU A 1 206 ? -6.287 7.367 -15.309 1.00 97.75 206 LEU A CA 1
ATOM 1666 C C . LEU A 1 206 ? -5.558 7.953 -16.522 1.00 97.75 206 LEU A C 1
ATOM 1668 O O . LEU A 1 206 ? -6.061 8.882 -17.151 1.00 97.75 206 LEU A O 1
ATOM 1672 N N . LEU A 1 207 ? -4.419 7.368 -16.903 1.00 97.81 207 LEU A N 1
ATOM 1673 C CA . LEU A 1 207 ? -3.644 7.808 -18.068 1.00 97.81 207 LEU A CA 1
ATOM 1674 C C . LEU A 1 207 ? -4.438 7.694 -19.380 1.00 97.81 207 LEU A C 1
ATOM 1676 O O . LEU A 1 207 ? -4.263 8.504 -20.290 1.00 97.81 207 LEU A O 1
ATOM 1680 N N . LYS A 1 208 ? -5.306 6.684 -19.482 1.00 97.31 208 LYS A N 1
ATOM 1681 C CA . LYS A 1 208 ? -6.119 6.394 -20.667 1.00 97.31 208 LYS A CA 1
ATOM 1682 C C . LYS A 1 208 ? -7.318 7.333 -20.823 1.00 97.31 208 LYS A C 1
ATOM 1684 O O . LYS A 1 208 ? -7.662 7.696 -21.950 1.00 97.31 208 LYS A O 1
ATOM 1689 N N . TRP A 1 209 ? -7.961 7.713 -19.721 1.00 97.88 209 TRP A N 1
ATOM 1690 C CA . TRP A 1 209 ? -9.243 8.426 -19.747 1.00 97.88 209 TRP A CA 1
ATOM 1691 C C . TRP A 1 209 ? -9.164 9.899 -19.361 1.00 97.88 209 TRP A C 1
ATOM 1693 O O . TRP A 1 209 ? -10.001 10.671 -19.826 1.00 97.88 209 TRP A O 1
ATOM 1703 N N . CYS A 1 210 ? -8.211 10.306 -18.526 1.00 97.81 210 CYS A N 1
ATOM 1704 C CA . CYS A 1 210 ? -8.180 11.674 -18.027 1.00 97.81 210 CYS A CA 1
ATOM 1705 C C . CYS A 1 210 ? -7.492 12.634 -19.009 1.00 97.81 210 CYS A C 1
ATOM 1707 O O . CYS A 1 210 ? -6.480 12.316 -19.638 1.00 97.81 210 CYS A O 1
ATOM 1709 N N . ASP A 1 211 ? -8.055 13.833 -19.125 1.00 96.19 211 ASP A N 1
ATOM 1710 C CA . ASP A 1 211 ? -7.505 14.957 -19.872 1.00 96.19 211 ASP A CA 1
ATOM 1711 C C . ASP A 1 211 ? -6.802 15.954 -18.944 1.00 96.19 211 ASP A C 1
ATOM 1713 O O . ASP A 1 211 ? -7.213 16.154 -17.804 1.00 96.19 211 ASP A O 1
ATOM 1717 N N . GLY A 1 212 ? -5.740 16.598 -19.424 1.00 94.25 212 GLY A N 1
ATOM 1718 C CA . GLY A 1 212 ? -4.914 17.487 -18.596 1.00 94.25 212 GLY A CA 1
ATOM 1719 C C . GLY A 1 212 ? -3.869 16.772 -17.729 1.00 94.25 212 GLY A C 1
ATOM 1720 O O . GLY A 1 212 ? -3.233 17.411 -16.889 1.00 94.25 212 GLY A O 1
ATOM 1721 N N . ILE A 1 213 ? -3.638 15.471 -17.951 1.00 97.19 213 ILE A N 1
ATOM 1722 C CA . ILE A 1 213 ? -2.487 14.772 -17.366 1.00 97.19 213 ILE A CA 1
ATOM 1723 C C . ILE A 1 213 ? -1.167 15.432 -17.818 1.00 97.19 213 ILE A C 1
ATOM 1725 O O . ILE A 1 213 ? -1.057 15.850 -18.977 1.00 97.19 213 ILE A O 1
ATOM 1729 N N . PRO A 1 214 ? -0.136 15.515 -16.955 1.00 97.38 214 PRO A N 1
ATOM 1730 C CA . PRO A 1 214 ? 1.170 16.029 -17.357 1.00 97.38 214 PRO A CA 1
ATOM 1731 C C . PRO A 1 214 ? 1.744 15.317 -18.597 1.00 97.38 214 PRO A C 1
ATOM 1733 O O . PRO A 1 214 ? 1.678 14.089 -18.667 1.00 97.38 214 PRO A O 1
ATOM 1736 N N . PRO A 1 215 ? 2.390 16.039 -19.539 1.00 96.88 215 PRO A N 1
ATOM 1737 C CA . PRO A 1 215 ? 2.976 15.423 -20.734 1.00 96.88 215 PRO A CA 1
ATOM 1738 C C . PRO A 1 215 ? 4.038 14.362 -20.432 1.00 96.88 215 PRO A C 1
ATOM 1740 O O . PRO A 1 215 ? 4.217 13.430 -21.212 1.00 96.88 215 PRO A O 1
ATOM 1743 N N . VAL A 1 216 ? 4.756 14.522 -19.316 1.00 97.56 216 VAL A N 1
ATOM 1744 C CA . VAL A 1 216 ? 5.746 13.569 -18.810 1.00 97.56 216 VAL A CA 1
ATOM 1745 C C . VAL A 1 216 ? 5.615 13.485 -17.295 1.00 97.56 216 VAL A C 1
ATOM 1747 O O . VAL A 1 216 ? 5.859 14.471 -16.591 1.00 97.56 216 VAL A O 1
ATOM 1750 N N . MET A 1 217 ? 5.285 12.304 -16.785 1.00 97.12 217 MET A N 1
ATOM 1751 C CA . MET A 1 217 ? 5.249 12.031 -15.351 1.00 97.12 217 MET A CA 1
ATOM 1752 C C . MET A 1 217 ? 5.977 10.734 -15.022 1.00 97.12 217 MET A C 1
ATOM 1754 O O . MET A 1 217 ? 5.949 9.777 -15.796 1.00 97.12 217 MET A O 1
ATOM 1758 N N . HIS A 1 218 ? 6.615 10.711 -13.861 1.00 98.25 218 HIS A N 1
ATOM 1759 C CA . HIS A 1 218 ? 7.131 9.493 -13.255 1.00 98.25 218 HIS A CA 1
ATOM 1760 C C . HIS A 1 218 ? 6.012 8.733 -12.536 1.00 98.25 218 HIS A C 1
ATOM 1762 O O . HIS A 1 218 ? 5.014 9.327 -12.122 1.00 98.25 218 HIS A O 1
ATOM 1768 N N . LEU A 1 219 ? 6.193 7.429 -12.366 1.00 98.06 219 LEU A N 1
ATOM 1769 C CA . LEU A 1 219 ? 5.296 6.554 -11.617 1.00 98.06 219 LEU A CA 1
ATOM 1770 C C . LEU A 1 219 ? 6.012 6.110 -10.333 1.00 98.06 219 LEU A C 1
ATOM 1772 O O . LEU A 1 219 ? 7.095 5.531 -10.408 1.00 98.06 219 LEU A O 1
ATOM 1776 N N . GLU A 1 220 ? 5.447 6.412 -9.161 1.00 97.69 220 GLU A N 1
ATOM 1777 C CA . GLU A 1 220 ? 5.984 5.967 -7.868 1.00 97.69 220 GLU A CA 1
ATOM 1778 C C . GLU A 1 220 ? 5.537 4.527 -7.605 1.00 97.69 220 GLU A C 1
ATOM 1780 O O . GLU A 1 220 ? 4.385 4.281 -7.258 1.00 97.69 220 GLU A O 1
ATOM 1785 N N . LEU A 1 221 ? 6.431 3.560 -7.783 1.00 97.56 221 LEU A N 1
ATOM 1786 C CA . LEU A 1 221 ? 6.122 2.145 -7.603 1.00 97.56 221 LEU A CA 1
ATOM 1787 C C . LEU A 1 221 ? 6.534 1.673 -6.203 1.00 97.56 221 LEU A C 1
ATOM 1789 O O . LEU A 1 221 ? 7.626 1.990 -5.715 1.00 97.56 221 LEU A O 1
ATOM 1793 N N . LYS A 1 222 ? 5.686 0.851 -5.575 1.00 96.31 222 LYS A N 1
ATOM 1794 C CA . LYS A 1 222 ? 6.016 0.129 -4.339 1.00 96.31 222 LYS A CA 1
ATOM 1795 C C . LYS A 1 222 ? 7.185 -0.811 -4.609 1.00 96.31 222 LYS A C 1
ATOM 1797 O O . LYS A 1 222 ? 7.082 -1.701 -5.449 1.00 96.31 222 LYS A O 1
ATOM 1802 N N . ASN A 1 223 ? 8.297 -0.605 -3.917 1.00 96.19 223 ASN A N 1
ATOM 1803 C CA . ASN A 1 223 ? 9.544 -1.311 -4.166 1.00 96.19 223 ASN A CA 1
ATOM 1804 C C . ASN A 1 223 ? 9.634 -2.578 -3.303 1.00 96.19 223 ASN A C 1
ATOM 1806 O O . ASN A 1 223 ? 9.556 -2.504 -2.076 1.00 96.19 223 ASN A O 1
ATOM 1810 N N . TYR A 1 224 ? 9.838 -3.724 -3.942 1.00 97.06 224 TYR A N 1
ATOM 1811 C CA . TYR A 1 224 ? 9.994 -5.042 -3.335 1.00 97.06 224 TYR A CA 1
ATOM 1812 C C . TYR A 1 224 ? 11.295 -5.689 -3.801 1.00 97.06 224 TYR A C 1
ATOM 1814 O O . TYR A 1 224 ? 11.783 -5.423 -4.903 1.00 97.06 224 TYR A O 1
ATOM 1822 N N . MET A 1 225 ? 11.838 -6.576 -2.970 1.00 96.12 225 MET A N 1
ATOM 1823 C CA . MET A 1 225 ? 13.082 -7.286 -3.251 1.00 96.12 225 MET A CA 1
ATOM 1824 C C . MET A 1 225 ? 12.892 -8.797 -3.097 1.00 96.12 225 MET A C 1
ATOM 1826 O O . MET A 1 225 ? 12.391 -9.257 -2.083 1.00 96.12 225 MET A O 1
ATOM 1830 N N . TYR A 1 226 ? 13.327 -9.601 -4.066 1.00 96.69 226 TYR A N 1
ATOM 1831 C CA . TYR A 1 226 ? 13.279 -11.079 -4.062 1.00 96.69 226 TYR A CA 1
ATOM 1832 C C . TYR A 1 226 ? 11.881 -11.724 -4.143 1.00 96.69 226 TYR A C 1
ATOM 1834 O O . TYR A 1 226 ? 11.730 -12.790 -4.752 1.00 96.69 226 TYR A O 1
ATOM 1842 N N . SER A 1 227 ? 10.874 -11.117 -3.517 1.00 97.06 227 SER A N 1
ATOM 1843 C CA . SER A 1 227 ? 9.451 -11.462 -3.556 1.00 97.06 227 SER A CA 1
ATOM 1844 C C . SER A 1 227 ? 8.618 -10.316 -2.962 1.00 97.06 227 SER A C 1
ATOM 1846 O O . SER A 1 227 ? 9.159 -9.401 -2.338 1.00 97.06 227 SER A O 1
ATOM 1848 N N . PHE A 1 228 ? 7.289 -10.392 -3.066 1.00 96.75 228 PHE A N 1
ATOM 1849 C CA . PHE A 1 228 ? 6.391 -9.431 -2.415 1.00 96.75 228 PHE A CA 1
ATOM 1850 C C . PHE A 1 228 ? 6.337 -9.583 -0.879 1.00 96.75 228 PHE A C 1
ATOM 1852 O O . PHE A 1 228 ? 5.733 -8.759 -0.198 1.00 96.75 228 PHE A O 1
ATOM 1859 N N . GLU A 1 229 ? 7.021 -10.591 -0.314 1.00 95.62 229 GLU A N 1
ATOM 1860 C CA . GLU A 1 229 ? 7.248 -10.729 1.136 1.00 95.62 229 GLU A CA 1
ATOM 1861 C C . GLU A 1 229 ? 8.170 -9.625 1.679 1.00 95.62 229 GLU A C 1
ATOM 1863 O O . GLU A 1 229 ? 8.110 -9.335 2.868 1.00 95.62 229 GLU A O 1
ATOM 1868 N N . PHE A 1 230 ? 9.011 -8.988 0.856 1.00 96.38 230 PHE A N 1
ATOM 1869 C CA . PHE A 1 230 ? 10.026 -8.033 1.324 1.00 96.38 230 PHE A CA 1
ATOM 1870 C C . PHE A 1 230 ? 9.807 -6.621 0.747 1.00 96.38 230 PHE A C 1
ATOM 1872 O O . PHE A 1 230 ? 10.501 -6.225 -0.197 1.00 96.38 230 PHE A O 1
ATOM 1879 N N . PRO A 1 231 ? 8.858 -5.838 1.295 1.00 95.00 231 PRO A N 1
ATOM 1880 C CA . PRO A 1 231 ? 8.692 -4.434 0.933 1.00 95.00 231 PRO A CA 1
ATOM 1881 C C . PRO A 1 231 ? 9.866 -3.588 1.447 1.00 95.00 231 PRO A C 1
ATOM 1883 O O . PRO A 1 231 ? 10.250 -3.670 2.616 1.00 95.00 231 PRO A O 1
ATOM 1886 N N . VAL A 1 232 ? 10.415 -2.739 0.580 1.00 91.88 232 VAL A N 1
ATOM 1887 C CA . VAL A 1 232 ? 11.579 -1.890 0.865 1.00 91.88 232 VAL A CA 1
ATOM 1888 C C . VAL A 1 232 ? 11.147 -0.456 1.169 1.00 91.88 232 VAL A C 1
ATOM 1890 O O . VAL A 1 232 ? 11.352 0.035 2.280 1.00 91.88 232 VAL A O 1
ATOM 1893 N N . ASP A 1 233 ? 10.567 0.226 0.182 1.00 89.56 233 ASP A N 1
ATOM 1894 C CA . ASP A 1 233 ? 10.161 1.633 0.239 1.00 89.56 233 ASP A CA 1
ATOM 1895 C C . ASP A 1 233 ? 9.268 2.015 -0.965 1.00 89.56 233 ASP A C 1
ATOM 1897 O O . ASP A 1 233 ? 8.823 1.157 -1.723 1.00 89.56 233 ASP A O 1
ATOM 1901 N N . TYR A 1 234 ? 8.995 3.313 -1.124 1.00 85.31 234 TYR A N 1
ATOM 1902 C CA . TYR A 1 234 ? 8.276 3.909 -2.259 1.00 85.31 234 TYR A CA 1
ATOM 1903 C C . TYR A 1 234 ? 9.237 4.705 -3.163 1.00 85.31 234 TYR A C 1
ATOM 1905 O O . TYR A 1 234 ? 8.867 5.713 -3.754 1.00 85.31 234 TYR A O 1
ATOM 1913 N N . ASN A 1 235 ? 10.513 4.305 -3.236 1.00 84.25 235 ASN A N 1
ATOM 1914 C CA . ASN A 1 235 ? 11.541 5.072 -3.947 1.00 84.25 235 ASN A CA 1
ATOM 1915 C C . ASN A 1 235 ? 11.808 4.560 -5.371 1.00 84.25 235 ASN A C 1
ATOM 1917 O O . ASN A 1 235 ? 12.793 4.974 -5.988 1.00 84.25 235 ASN A O 1
ATOM 1921 N N . SER A 1 236 ? 10.972 3.669 -5.910 1.00 93.00 236 SER A N 1
ATOM 1922 C CA . SER A 1 236 ? 11.065 3.303 -7.323 1.00 93.00 236 SER A CA 1
ATOM 1923 C C . SER A 1 236 ? 10.310 4.330 -8.163 1.00 93.00 236 SER A C 1
ATOM 1925 O O . SER A 1 236 ? 9.099 4.460 -8.049 1.00 93.00 236 SER A O 1
ATOM 1927 N N . TRP A 1 237 ? 11.043 5.105 -8.963 1.00 94.69 237 TRP A N 1
ATOM 1928 C CA . TRP A 1 237 ? 10.502 6.246 -9.714 1.00 94.69 237 TRP A CA 1
ATOM 1929 C C . TRP A 1 237 ? 10.873 6.232 -11.199 1.00 94.69 237 TRP A C 1
ATOM 1931 O O . TRP A 1 237 ? 10.503 7.152 -11.921 1.00 94.69 237 TRP A O 1
ATOM 1941 N N . ARG A 1 238 ? 11.675 5.268 -11.671 1.00 95.12 238 ARG A N 1
ATOM 1942 C CA . ARG A 1 238 ? 12.262 5.339 -13.022 1.00 95.12 238 ARG A CA 1
ATOM 1943 C C . ARG A 1 238 ? 11.232 5.141 -14.126 1.00 95.12 238 ARG A C 1
ATOM 1945 O O . ARG A 1 238 ? 11.365 5.810 -15.147 1.00 95.12 238 ARG A O 1
ATOM 1952 N N . ALA A 1 239 ? 10.212 4.320 -13.881 1.00 97.31 239 ALA A N 1
ATOM 1953 C CA . ALA A 1 239 ? 9.076 4.164 -14.775 1.00 97.31 239 ALA A CA 1
ATOM 1954 C C . ALA A 1 239 ? 8.386 5.512 -15.047 1.00 97.31 239 ALA A C 1
ATOM 1956 O O . ALA A 1 239 ? 8.156 6.310 -14.132 1.00 97.31 239 ALA A O 1
ATOM 1957 N N . THR A 1 240 ? 8.042 5.765 -16.308 1.00 98.06 240 THR A N 1
ATOM 1958 C CA . THR A 1 240 ? 7.375 7.001 -16.735 1.00 98.06 240 THR A CA 1
ATOM 1959 C C . THR A 1 240 ? 6.183 6.736 -17.638 1.00 98.06 240 THR A C 1
ATOM 1961 O O . THR A 1 240 ? 6.129 5.751 -18.373 1.00 98.06 240 THR A O 1
ATOM 1964 N N . ALA A 1 241 ? 5.243 7.677 -17.625 1.00 98.19 241 ALA A N 1
ATOM 1965 C CA . ALA A 1 241 ? 4.187 7.802 -18.615 1.00 98.19 241 ALA A CA 1
ATOM 1966 C C . ALA A 1 241 ? 4.377 9.104 -19.403 1.00 98.19 241 ALA A C 1
ATOM 1968 O O . ALA A 1 241 ? 4.556 10.183 -18.829 1.00 98.19 241 ALA A O 1
ATOM 1969 N N . HIS A 1 242 ? 4.354 8.992 -20.729 1.00 98.19 242 HIS A N 1
ATOM 1970 C CA . HIS A 1 242 ? 4.520 10.105 -21.655 1.00 98.19 242 HIS A CA 1
ATOM 1971 C C . HIS A 1 242 ? 3.289 10.237 -22.542 1.00 98.19 242 HIS A C 1
ATOM 1973 O O . HIS A 1 242 ? 2.903 9.271 -23.196 1.00 98.19 242 HIS A O 1
ATOM 1979 N N . VAL A 1 243 ? 2.741 11.445 -22.659 1.00 98.06 243 VAL A N 1
ATOM 1980 C CA . VAL A 1 243 ? 1.876 11.782 -23.794 1.00 98.06 243 VAL A CA 1
ATOM 1981 C C . VAL A 1 243 ? 2.776 11.880 -25.024 1.00 98.06 243 VAL A C 1
ATOM 1983 O O . VAL A 1 243 ? 3.655 12.743 -25.117 1.00 98.06 243 VAL A O 1
ATOM 1986 N N . PHE A 1 244 ? 2.620 10.928 -25.936 1.00 98.06 244 PHE A N 1
ATOM 1987 C CA . PHE A 1 244 ? 3.519 10.723 -27.054 1.00 98.06 244 PHE A CA 1
ATOM 1988 C C . PHE A 1 244 ? 3.467 11.897 -28.032 1.00 98.06 244 PHE A C 1
ATOM 1990 O O . PHE A 1 244 ? 2.403 12.391 -28.405 1.00 98.06 244 PHE A O 1
ATOM 1997 N N . ASN A 1 245 ? 4.644 12.326 -28.472 1.00 96.81 245 ASN A N 1
ATOM 1998 C CA . ASN A 1 245 ? 4.840 13.264 -29.563 1.00 96.81 245 ASN A CA 1
ATOM 1999 C C . ASN A 1 245 ? 6.079 12.839 -30.366 1.00 96.81 245 ASN A C 1
ATOM 2001 O O . ASN A 1 245 ? 6.816 11.934 -29.976 1.00 96.81 245 ASN A O 1
ATOM 2005 N N . GLU A 1 246 ? 6.349 13.512 -31.480 1.00 94.38 246 GLU A N 1
ATOM 2006 C CA . GLU A 1 246 ? 7.432 13.130 -32.394 1.00 94.38 246 GLU A CA 1
ATOM 2007 C C . GLU A 1 246 ? 8.836 13.175 -31.770 1.00 94.38 246 GLU A C 1
ATOM 2009 O O . GLU A 1 246 ? 9.741 12.486 -32.252 1.00 94.38 246 GLU A O 1
ATOM 2014 N N . ARG A 1 247 ? 9.024 13.954 -30.696 1.00 94.81 247 ARG A N 1
ATOM 2015 C CA . ARG A 1 247 ? 10.289 14.103 -29.960 1.00 94.81 247 ARG A CA 1
ATOM 2016 C C . ARG A 1 247 ? 10.409 13.139 -28.780 1.00 94.81 247 ARG A C 1
ATOM 2018 O O . ARG A 1 247 ? 11.464 13.103 -28.148 1.00 94.81 247 ARG A O 1
ATOM 2025 N N . THR A 1 248 ? 9.364 12.374 -28.465 1.00 96.12 248 THR A N 1
ATOM 2026 C CA . THR A 1 248 ? 9.396 11.394 -27.378 1.00 96.12 248 THR A CA 1
ATOM 2027 C C . THR A 1 248 ? 10.430 10.311 -27.685 1.00 96.12 248 THR A C 1
ATOM 2029 O O . THR A 1 248 ? 10.432 9.715 -28.763 1.00 96.12 248 THR A O 1
ATOM 2032 N N . LEU A 1 249 ? 11.326 10.071 -26.725 1.00 94.94 249 LEU A N 1
ATOM 2033 C CA . LEU A 1 249 ? 12.366 9.050 -26.795 1.00 94.94 249 LEU A CA 1
ATOM 2034 C C . LEU A 1 249 ? 12.334 8.196 -25.531 1.00 94.94 249 LEU A C 1
ATOM 2036 O O . LEU A 1 249 ? 12.252 8.737 -24.431 1.00 94.94 249 LEU A O 1
ATOM 2040 N N . TYR A 1 250 ? 12.481 6.884 -25.697 1.00 94.31 250 TYR A N 1
ATOM 2041 C CA . TYR A 1 250 ? 12.607 5.933 -24.602 1.00 94.31 250 TYR A CA 1
ATOM 2042 C C . TYR A 1 250 ? 13.808 6.269 -23.716 1.00 94.31 250 TYR A C 1
ATOM 2044 O O . TYR A 1 250 ? 14.955 6.288 -24.188 1.00 94.31 250 TYR A O 1
ATOM 2052 N N . ARG A 1 251 ? 13.549 6.533 -22.433 1.00 91.44 251 ARG A N 1
ATOM 2053 C CA . ARG A 1 251 ? 14.559 6.883 -21.431 1.00 91.44 251 ARG A CA 1
ATOM 2054 C C . ARG A 1 251 ? 14.158 6.347 -20.065 1.00 91.44 251 ARG A C 1
ATOM 2056 O O . ARG A 1 251 ? 13.029 6.536 -19.647 1.00 91.44 251 ARG A O 1
ATOM 2063 N N . HIS A 1 252 ? 15.139 5.790 -19.355 1.00 89.25 252 HIS A N 1
ATOM 2064 C CA . HIS A 1 252 ? 14.985 5.285 -17.987 1.00 89.25 252 HIS A CA 1
ATOM 2065 C C . HIS A 1 252 ? 15.782 6.127 -16.985 1.00 89.25 252 HIS A C 1
ATOM 2067 O O . HIS A 1 252 ? 16.730 5.677 -16.342 1.00 89.25 252 HIS A O 1
ATOM 2073 N N . SER A 1 253 ? 15.502 7.427 -16.969 1.00 91.31 253 SER A N 1
ATOM 2074 C CA . SER A 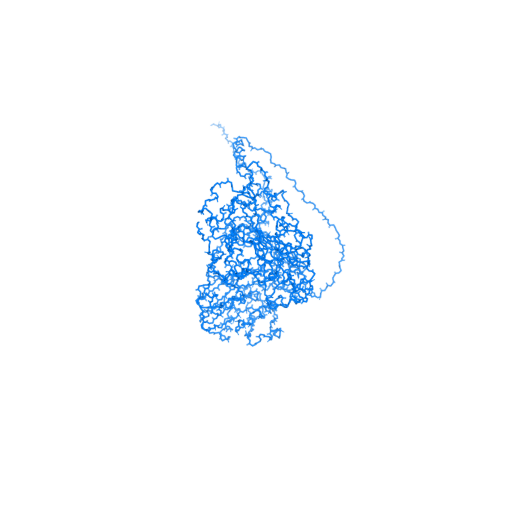1 253 ? 16.127 8.414 -16.082 1.00 91.31 253 SER A CA 1
ATOM 2075 C C . SER A 1 253 ? 15.159 9.565 -15.838 1.00 91.31 253 SER A C 1
ATOM 2077 O O . SER A 1 253 ? 14.154 9.678 -16.535 1.00 91.31 253 SER A O 1
ATOM 2079 N N . ARG A 1 254 ? 15.442 10.448 -14.876 1.00 93.94 254 ARG A N 1
ATOM 2080 C CA . ARG A 1 254 ? 14.515 11.531 -14.527 1.00 93.94 254 ARG A CA 1
ATOM 2081 C C . ARG A 1 254 ? 14.251 12.449 -15.725 1.00 93.94 254 ARG A C 1
ATOM 2083 O O . ARG A 1 254 ? 15.181 13.088 -16.211 1.00 93.94 254 ARG A O 1
ATOM 2090 N N . GLN A 1 255 ? 13.004 12.498 -16.191 1.00 94.00 255 GLN A N 1
ATOM 2091 C CA . GLN A 1 255 ? 12.554 13.319 -17.321 1.00 94.00 255 GLN A CA 1
ATOM 2092 C C . GLN A 1 255 ? 11.666 14.495 -16.885 1.00 94.00 255 GLN A C 1
ATOM 2094 O O . GLN A 1 255 ? 11.547 15.468 -17.625 1.00 94.00 255 GLN A O 1
ATOM 2099 N N . SER A 1 256 ? 11.060 14.436 -15.696 1.00 95.25 256 SER A N 1
ATOM 2100 C CA . SER A 1 256 ? 10.301 15.548 -15.115 1.00 95.25 256 SER A CA 1
ATOM 2101 C C . SER A 1 256 ? 10.449 15.604 -13.590 1.00 95.25 256 SER A C 1
ATOM 2103 O O . SER A 1 256 ? 11.113 14.771 -12.970 1.00 95.25 256 SER A O 1
ATOM 2105 N N . ASN A 1 257 ? 9.862 16.630 -12.973 1.00 96.31 257 ASN A N 1
ATOM 2106 C CA . ASN A 1 257 ? 9.774 16.744 -11.515 1.00 96.31 257 ASN A CA 1
ATOM 2107 C C . ASN A 1 257 ? 8.456 16.197 -10.961 1.00 96.31 257 ASN A C 1
ATOM 2109 O O . ASN A 1 257 ? 8.273 16.251 -9.753 1.00 96.31 257 ASN A O 1
ATOM 2113 N N . LEU A 1 258 ? 7.556 15.701 -11.811 1.00 97.44 258 LEU A N 1
ATOM 2114 C CA . LEU A 1 258 ? 6.228 15.239 -11.420 1.00 97.44 258 LEU A CA 1
ATOM 2115 C C . LEU A 1 258 ? 6.233 13.721 -11.278 1.00 97.44 258 LEU A C 1
ATOM 2117 O O . LEU A 1 258 ? 6.754 13.028 -12.154 1.00 97.44 258 LEU A O 1
ATOM 2121 N N . ILE A 1 259 ? 5.639 13.215 -10.203 1.00 97.62 259 ILE A N 1
ATOM 2122 C CA . ILE A 1 259 ? 5.481 11.780 -9.965 1.00 97.62 259 ILE A CA 1
ATOM 2123 C C . ILE A 1 259 ? 4.063 11.487 -9.469 1.00 97.62 259 ILE A C 1
ATOM 2125 O O . ILE A 1 259 ? 3.571 12.195 -8.594 1.00 97.62 259 ILE A O 1
ATOM 2129 N N . LEU A 1 260 ? 3.402 10.475 -10.025 1.00 97.94 260 LEU A N 1
ATOM 2130 C CA . LEU A 1 260 ? 2.122 9.982 -9.517 1.00 97.94 260 LEU A CA 1
ATOM 2131 C C . LEU A 1 260 ? 2.384 9.018 -8.356 1.00 97.94 260 LEU A C 1
ATOM 2133 O O . LEU A 1 260 ? 3.139 8.061 -8.532 1.00 97.94 260 LEU A O 1
ATOM 2137 N N . ALA A 1 261 ? 1.793 9.288 -7.190 1.00 97.12 261 ALA A N 1
ATOM 2138 C CA . ALA A 1 261 ? 1.975 8.465 -5.995 1.00 97.12 261 ALA A CA 1
ATOM 2139 C C . ALA A 1 261 ? 1.377 7.056 -6.170 1.00 97.12 261 ALA A C 1
ATOM 2141 O O . ALA A 1 261 ? 0.358 6.905 -6.832 1.00 97.12 261 ALA A O 1
ATOM 2142 N N . ASP A 1 262 ? 1.980 6.034 -5.556 1.00 96.38 262 ASP A N 1
ATOM 2143 C CA . ASP A 1 262 ? 1.450 4.653 -5.497 1.00 96.38 262 ASP A CA 1
ATOM 2144 C C . ASP A 1 262 ? 0.862 4.138 -6.830 1.00 96.38 262 ASP A C 1
ATOM 2146 O O . ASP A 1 262 ? -0.313 3.784 -6.947 1.00 96.38 262 ASP A O 1
ATOM 2150 N N . ALA A 1 263 ? 1.685 4.186 -7.874 1.00 97.75 263 ALA A N 1
ATOM 2151 C CA . ALA A 1 263 ? 1.301 3.961 -9.262 1.00 97.75 263 ALA A CA 1
ATOM 2152 C C . ALA A 1 263 ? 1.516 2.512 -9.746 1.00 97.75 263 ALA A C 1
ATOM 2154 O O . ALA A 1 263 ? 1.427 2.232 -10.943 1.00 97.75 263 ALA A O 1
ATOM 2155 N N . GLY A 1 264 ? 1.840 1.587 -8.837 1.00 97.56 264 GLY A N 1
ATOM 2156 C CA . GLY A 1 264 ? 2.084 0.177 -9.145 1.00 97.56 264 GLY A CA 1
ATOM 2157 C C . GLY A 1 264 ? 3.180 -0.454 -8.288 1.00 97.56 264 GLY A C 1
ATOM 2158 O O . GLY A 1 264 ? 3.431 -0.037 -7.155 1.00 97.56 264 GLY A O 1
ATOM 2159 N N . TRP A 1 265 ? 3.849 -1.466 -8.837 1.00 98.25 265 TRP A N 1
ATOM 2160 C CA . TRP A 1 265 ? 4.798 -2.314 -8.119 1.00 98.25 265 TRP A CA 1
ATOM 2161 C C . TRP A 1 265 ? 6.122 -2.442 -8.869 1.00 98.25 265 TRP A C 1
ATOM 2163 O O . TRP A 1 265 ? 6.148 -2.582 -10.085 1.00 98.25 265 TRP A O 1
ATOM 2173 N N . HIS A 1 266 ? 7.227 -2.462 -8.134 1.00 98.12 266 HIS A N 1
ATOM 2174 C CA . HIS A 1 266 ? 8.549 -2.796 -8.644 1.00 98.12 266 HIS A CA 1
ATOM 2175 C C . HIS A 1 266 ? 9.112 -3.972 -7.844 1.00 98.12 266 HIS A C 1
ATOM 2177 O O . HIS A 1 266 ? 9.287 -3.844 -6.636 1.00 98.12 266 HIS A O 1
ATOM 2183 N N . CYS A 1 267 ? 9.377 -5.114 -8.483 1.00 96.81 267 CYS A N 1
ATOM 2184 C CA . CYS A 1 267 ? 9.839 -6.333 -7.806 1.00 96.81 267 CYS A CA 1
ATOM 2185 C C . CYS A 1 267 ? 11.228 -6.745 -8.302 1.00 96.81 267 CYS A C 1
ATOM 2187 O O . CYS A 1 267 ? 11.376 -7.564 -9.213 1.00 96.81 267 CYS A O 1
ATOM 2189 N N . SER A 1 268 ? 12.267 -6.193 -7.681 1.00 94.75 268 SER A N 1
ATOM 2190 C CA . SER A 1 268 ? 13.639 -6.454 -8.105 1.00 94.75 268 SER A CA 1
ATOM 2191 C C . SER A 1 268 ? 14.126 -7.829 -7.640 1.00 94.75 268 SER A C 1
ATOM 2193 O O . SER A 1 268 ? 13.857 -8.265 -6.521 1.00 94.75 268 SER A O 1
ATOM 2195 N N . PHE A 1 269 ? 14.874 -8.527 -8.500 1.00 95.31 269 PHE A N 1
ATOM 2196 C CA . PHE A 1 269 ? 15.370 -9.893 -8.254 1.00 95.31 269 PHE A CA 1
ATOM 2197 C C . PHE A 1 269 ? 14.266 -10.915 -7.906 1.00 95.31 269 PHE A C 1
ATOM 2199 O O . PHE A 1 269 ? 14.507 -11.885 -7.193 1.00 95.31 269 PHE A O 1
ATOM 2206 N N . CYS A 1 270 ? 13.051 -10.735 -8.420 1.00 95.75 270 CYS A N 1
ATOM 2207 C CA . CYS A 1 270 ? 11.912 -11.607 -8.135 1.00 95.75 270 CYS A CA 1
ATOM 2208 C C . CYS A 1 270 ? 11.859 -12.837 -9.057 1.00 95.75 270 CYS A C 1
ATOM 2210 O O . CYS A 1 270 ? 10.991 -12.956 -9.919 1.00 95.75 270 CYS A O 1
ATOM 2212 N N . PHE A 1 271 ? 12.809 -13.758 -8.869 1.00 95.56 271 PHE A N 1
ATOM 2213 C CA . PHE A 1 271 ? 12.988 -14.947 -9.710 1.00 95.56 271 PHE A CA 1
ATOM 2214 C C . PHE A 1 271 ? 12.564 -16.258 -9.049 1.00 95.56 271 PHE A C 1
ATOM 2216 O O . PHE A 1 271 ? 12.584 -16.391 -7.819 1.00 95.56 271 PHE A O 1
ATOM 2223 N N . ARG A 1 272 ? 12.236 -17.246 -9.891 1.00 94.12 272 ARG A N 1
ATOM 2224 C CA . ARG A 1 272 ? 11.837 -18.599 -9.485 1.00 94.12 272 ARG A CA 1
ATOM 2225 C C . ARG A 1 272 ? 13.037 -19.483 -9.172 1.00 94.12 272 ARG A C 1
ATOM 2227 O O . ARG A 1 272 ? 12.988 -20.237 -8.198 1.00 94.12 272 ARG A O 1
ATOM 2234 N N . ASP A 1 273 ? 14.107 -19.376 -9.955 1.00 94.69 273 ASP A N 1
ATOM 2235 C CA . ASP A 1 273 ? 15.293 -20.218 -9.811 1.00 94.69 273 ASP A CA 1
ATOM 2236 C C . ASP A 1 273 ? 16.515 -19.418 -9.340 1.00 94.69 273 ASP A C 1
ATOM 2238 O O . ASP A 1 273 ? 16.796 -18.318 -9.813 1.00 94.69 273 ASP A O 1
ATOM 2242 N N . ILE A 1 274 ? 17.343 -20.017 -8.475 1.00 94.81 274 ILE A N 1
ATOM 2243 C CA . ILE A 1 274 ? 18.574 -19.375 -7.964 1.00 94.81 274 ILE A CA 1
ATOM 2244 C C . ILE A 1 274 ? 19.559 -19.005 -9.085 1.00 94.81 274 ILE A C 1
ATOM 2246 O O . ILE A 1 274 ? 20.287 -18.014 -8.984 1.00 94.81 274 ILE A O 1
ATOM 2250 N N . LYS A 1 275 ? 19.572 -19.769 -10.184 1.00 93.19 275 LYS A N 1
ATOM 2251 C CA . LYS A 1 275 ? 20.428 -19.484 -11.346 1.00 93.19 275 LYS A CA 1
ATOM 2252 C C . LYS A 1 275 ? 20.120 -18.120 -11.976 1.00 93.19 275 LYS A C 1
ATOM 2254 O O . LYS A 1 275 ? 21.038 -17.477 -12.475 1.00 93.19 275 LYS A O 1
ATOM 2259 N N . GLU A 1 276 ? 18.870 -17.661 -11.917 1.00 93.31 276 GLU A N 1
ATOM 2260 C CA . GLU A 1 276 ? 18.447 -16.383 -12.496 1.00 93.31 276 GLU A CA 1
ATOM 2261 C C . GLU A 1 276 ? 18.963 -15.199 -11.673 1.00 93.31 276 GLU A C 1
ATOM 2263 O O . GLU A 1 276 ? 19.403 -14.203 -12.243 1.00 93.31 276 GLU A O 1
ATOM 2268 N N . PHE A 1 277 ? 19.027 -15.340 -10.343 1.00 94.25 277 PHE A N 1
ATOM 2269 C CA . PHE A 1 277 ? 19.694 -14.364 -9.475 1.00 94.25 277 PHE A CA 1
ATOM 2270 C C . PHE A 1 277 ? 21.167 -14.228 -9.861 1.00 94.25 277 PHE A C 1
ATOM 2272 O O . PHE A 1 277 ? 21.640 -13.130 -10.151 1.00 94.25 277 PHE A O 1
ATOM 2279 N N . ALA A 1 278 ? 21.883 -15.357 -9.927 1.00 93.19 278 ALA A N 1
ATOM 2280 C CA . ALA A 1 278 ? 23.295 -15.375 -10.300 1.00 93.19 278 ALA A CA 1
ATOM 2281 C C . ALA A 1 278 ? 23.531 -14.854 -11.730 1.00 93.19 278 ALA A C 1
ATOM 2283 O O . ALA A 1 278 ? 24.578 -14.264 -11.994 1.00 93.19 278 ALA A O 1
ATOM 2284 N N . PHE A 1 279 ? 22.577 -15.061 -12.643 1.00 92.06 279 PHE A N 1
ATOM 2285 C CA . PHE A 1 279 ? 22.605 -14.503 -13.992 1.00 92.06 279 PHE A CA 1
ATOM 2286 C C . PHE A 1 279 ? 22.424 -12.980 -13.973 1.00 92.06 279 PHE A C 1
ATOM 2288 O O . PHE A 1 279 ? 23.320 -12.277 -14.442 1.00 92.06 279 PHE A O 1
ATOM 2295 N N . LYS A 1 280 ? 21.351 -12.450 -13.360 1.00 91.88 280 LYS A N 1
ATOM 2296 C CA . LYS A 1 280 ? 21.100 -10.996 -13.274 1.00 91.88 280 LYS A CA 1
ATOM 2297 C C . LYS A 1 280 ? 22.271 -10.274 -12.617 1.00 91.88 280 LYS A C 1
ATOM 2299 O O . LYS A 1 280 ? 22.726 -9.276 -13.162 1.00 91.88 280 LYS A O 1
ATOM 2304 N N . MET A 1 281 ? 22.848 -10.833 -11.545 1.00 91.25 281 MET A N 1
ATOM 2305 C CA . MET A 1 281 ? 24.039 -10.286 -10.873 1.00 91.25 281 MET A CA 1
ATOM 2306 C C . MET A 1 281 ? 25.249 -10.090 -11.807 1.00 91.25 281 MET A C 1
ATOM 2308 O O . MET A 1 281 ? 26.058 -9.208 -11.543 1.00 91.25 281 MET A O 1
ATOM 2312 N N . LYS A 1 282 ? 25.387 -10.875 -12.888 1.00 88.12 282 LYS A N 1
ATOM 2313 C CA . LYS A 1 282 ? 26.470 -10.745 -13.889 1.00 88.12 282 LYS A CA 1
ATOM 2314 C C . LYS A 1 282 ? 26.070 -9.950 -15.138 1.00 88.12 282 LYS A C 1
ATOM 2316 O O . LYS A 1 282 ? 26.941 -9.532 -15.901 1.00 88.12 282 LYS A O 1
ATOM 2321 N N . ALA A 1 283 ? 24.772 -9.824 -15.397 1.00 82.56 283 ALA A N 1
ATOM 2322 C CA . ALA A 1 283 ? 24.241 -9.397 -16.689 1.00 82.56 283 ALA A CA 1
ATOM 2323 C C . ALA A 1 283 ? 23.955 -7.890 -16.781 1.00 82.56 283 ALA A C 1
ATOM 2325 O O . ALA A 1 283 ? 24.145 -7.296 -17.843 1.00 82.56 283 ALA A O 1
ATOM 2326 N N . TYR A 1 284 ? 23.480 -7.277 -15.696 1.00 80.44 284 TYR A N 1
ATOM 2327 C CA . TYR A 1 284 ? 23.065 -5.870 -15.695 1.00 80.44 284 TYR A CA 1
ATOM 2328 C C . TYR A 1 284 ? 24.233 -4.885 -15.519 1.00 80.44 284 TYR A C 1
ATOM 2330 O O . TYR A 1 284 ? 25.343 -5.275 -15.154 1.00 80.44 284 TYR A O 1
ATOM 2338 N N . SER A 1 285 ? 23.976 -3.592 -15.749 1.00 72.00 285 SER A N 1
ATOM 2339 C CA . SER A 1 285 ? 24.994 -2.526 -15.798 1.00 72.00 285 SER A CA 1
ATOM 2340 C C . SER A 1 285 ? 25.833 -2.365 -14.518 1.00 72.00 285 SER A C 1
ATOM 2342 O O . SER A 1 285 ? 26.897 -1.757 -14.585 1.00 72.00 285 SER A O 1
ATOM 2344 N N . HIS A 1 286 ? 25.407 -2.938 -13.382 1.00 78.50 286 HIS A N 1
ATOM 2345 C CA . HIS A 1 286 ? 26.152 -2.942 -12.113 1.00 78.50 286 HIS A CA 1
ATOM 2346 C C . HIS A 1 286 ? 26.742 -4.316 -11.735 1.00 78.50 286 HIS A C 1
ATOM 2348 O O . HIS A 1 286 ? 26.800 -4.694 -10.559 1.00 78.50 286 HIS A O 1
ATOM 2354 N N . ALA A 1 287 ? 27.164 -5.103 -12.729 1.00 77.50 287 ALA A N 1
ATOM 2355 C CA . ALA A 1 287 ? 27.844 -6.381 -12.505 1.00 77.50 287 ALA A CA 1
ATOM 2356 C C . ALA A 1 287 ? 29.170 -6.247 -11.721 1.00 77.50 287 ALA A C 1
ATOM 2358 O O . ALA A 1 287 ? 29.640 -7.216 -11.124 1.00 77.50 287 ALA A O 1
ATOM 2359 N N . ASP A 1 288 ? 29.743 -5.040 -11.660 1.00 78.31 288 ASP A N 1
ATOM 2360 C CA . ASP A 1 288 ? 30.921 -4.679 -10.862 1.00 78.31 288 ASP A CA 1
ATOM 2361 C C . ASP A 1 288 ? 30.732 -4.910 -9.351 1.00 78.31 288 ASP A C 1
ATOM 2363 O O . ASP A 1 288 ? 31.706 -5.093 -8.618 1.00 78.31 288 ASP A O 1
ATOM 2367 N N . ARG A 1 289 ? 29.481 -4.987 -8.879 1.00 84.62 289 ARG A N 1
ATOM 2368 C CA . ARG A 1 289 ? 29.149 -5.289 -7.477 1.00 84.62 289 ARG A CA 1
ATOM 2369 C C . ARG A 1 289 ? 29.491 -6.726 -7.064 1.00 84.62 289 ARG A C 1
ATOM 2371 O O . ARG A 1 289 ? 29.604 -7.012 -5.871 1.00 84.62 289 ARG A O 1
ATOM 2378 N N . VAL A 1 290 ? 29.688 -7.646 -8.011 1.00 86.12 290 VAL A N 1
ATOM 2379 C CA . VAL A 1 290 ? 30.101 -9.030 -7.725 1.00 86.12 290 VAL A CA 1
ATOM 2380 C C . VAL A 1 290 ? 31.613 -9.089 -7.481 1.00 86.12 290 VAL A C 1
ATOM 2382 O O . VAL A 1 290 ? 32.400 -9.413 -8.366 1.00 86.12 290 VAL A O 1
ATOM 2385 N N . LYS A 1 291 ? 32.032 -8.804 -6.243 1.00 83.56 291 LYS A N 1
ATOM 2386 C CA . LYS A 1 291 ? 33.459 -8.723 -5.867 1.00 83.56 291 LYS A CA 1
ATOM 2387 C C . LYS A 1 291 ? 34.149 -10.076 -5.698 1.00 83.56 291 LYS A C 1
ATOM 2389 O O . LYS A 1 291 ? 35.369 -10.169 -5.794 1.00 83.56 291 LYS A O 1
ATOM 2394 N N . GLN A 1 292 ? 33.387 -11.121 -5.378 1.00 85.31 292 GLN A N 1
ATOM 2395 C CA . GLN A 1 292 ? 33.915 -12.447 -5.058 1.00 85.31 292 GLN A CA 1
ATOM 2396 C C . GLN A 1 292 ? 33.065 -13.538 -5.703 1.00 85.31 292 GLN A C 1
ATOM 2398 O O . GLN A 1 292 ? 31.840 -13.441 -5.746 1.00 85.31 292 GLN A O 1
ATOM 2403 N N . LYS A 1 293 ? 33.702 -14.639 -6.120 1.00 87.31 293 LYS A N 1
ATOM 2404 C CA . LYS A 1 293 ? 32.997 -15.801 -6.694 1.00 87.31 293 LYS A CA 1
ATOM 2405 C C . LYS A 1 293 ? 31.957 -16.393 -5.735 1.00 87.31 293 LYS A C 1
ATOM 2407 O O . LYS A 1 293 ? 30.919 -16.866 -6.187 1.00 87.31 293 LYS A O 1
ATOM 2412 N N . ASN A 1 294 ? 32.194 -16.301 -4.424 1.00 90.31 294 ASN A N 1
ATOM 2413 C CA . ASN A 1 294 ? 31.273 -16.798 -3.400 1.00 90.31 294 ASN A CA 1
ATOM 2414 C C . ASN A 1 294 ? 29.911 -16.091 -3.409 1.00 90.31 294 ASN A C 1
ATOM 2416 O O . ASN A 1 294 ? 28.936 -16.685 -2.958 1.00 90.31 294 ASN A O 1
ATOM 2420 N N . PHE A 1 295 ? 29.801 -14.873 -3.956 1.00 90.62 295 PHE A N 1
ATOM 2421 C CA . PHE A 1 295 ? 28.510 -14.179 -4.070 1.00 90.62 295 PHE A CA 1
ATOM 2422 C C . PHE A 1 295 ? 27.537 -14.920 -4.990 1.00 90.62 295 PHE A C 1
ATOM 2424 O O . PHE A 1 295 ? 26.328 -14.811 -4.825 1.00 90.62 295 PHE A O 1
ATOM 2431 N N . LEU A 1 296 ? 28.079 -15.710 -5.917 1.00 92.56 296 LEU A N 1
ATOM 2432 C CA . LEU A 1 296 ? 27.339 -16.500 -6.892 1.00 92.56 296 LEU A CA 1
ATOM 2433 C C . LEU A 1 296 ? 27.039 -17.922 -6.390 1.00 92.56 296 LEU A C 1
ATOM 2435 O O . LEU A 1 296 ? 26.496 -18.728 -7.143 1.00 92.56 296 LEU A O 1
ATOM 2439 N N . ASN A 1 297 ? 27.418 -18.257 -5.149 1.00 94.19 297 ASN A N 1
ATOM 2440 C CA . ASN A 1 297 ? 27.128 -19.558 -4.558 1.00 94.19 297 ASN A CA 1
ATOM 2441 C C . ASN A 1 297 ? 25.605 -19.706 -4.340 1.00 94.19 297 ASN A C 1
ATOM 2443 O O . ASN A 1 297 ? 25.022 -18.888 -3.622 1.00 94.19 297 ASN A O 1
ATOM 2447 N N . PRO A 1 298 ? 24.957 -20.751 -4.894 1.00 94.69 298 PRO A N 1
ATOM 2448 C CA . PRO A 1 298 ? 23.508 -20.907 -4.800 1.00 94.69 298 PRO A CA 1
ATOM 2449 C C . PRO A 1 298 ? 22.960 -21.000 -3.371 1.00 94.69 298 PRO A C 1
ATOM 2451 O O . PRO A 1 298 ? 21.884 -20.480 -3.086 1.00 94.69 298 PRO A O 1
ATOM 2454 N N . GLU A 1 299 ? 23.695 -21.635 -2.456 1.00 94.44 299 GLU A N 1
ATOM 2455 C CA . GLU A 1 299 ? 23.270 -21.794 -1.062 1.00 94.44 299 GLU A CA 1
ATOM 2456 C C . GLU A 1 299 ? 23.357 -20.474 -0.297 1.00 94.44 299 GLU A C 1
ATOM 2458 O O . GLU A 1 299 ? 22.448 -20.141 0.466 1.00 94.44 299 GLU A O 1
ATOM 2463 N N . ARG A 1 300 ? 24.407 -19.680 -0.560 1.00 94.94 300 ARG A N 1
ATOM 2464 C CA . ARG A 1 300 ? 24.526 -18.316 -0.029 1.00 94.94 300 ARG A CA 1
ATOM 2465 C C . ARG A 1 300 ? 23.374 -17.446 -0.522 1.00 94.94 300 ARG A C 1
ATOM 2467 O O . ARG A 1 300 ? 22.728 -16.806 0.302 1.00 94.94 300 ARG A O 1
ATOM 2474 N N . ILE A 1 301 ? 23.104 -17.441 -1.832 1.00 95.81 301 ILE A N 1
ATOM 2475 C CA . ILE A 1 301 ? 22.007 -16.655 -2.419 1.00 95.81 301 ILE A CA 1
ATOM 2476 C C . ILE A 1 301 ? 20.683 -17.047 -1.761 1.00 95.81 301 ILE A C 1
ATOM 2478 O O . ILE A 1 301 ? 19.993 -16.179 -1.237 1.00 95.81 301 ILE A O 1
ATOM 2482 N N . GLN A 1 302 ? 20.363 -18.346 -1.704 1.00 96.12 302 GLN A N 1
ATOM 2483 C CA . GLN A 1 302 ? 19.126 -18.840 -1.093 1.00 96.12 302 GLN A CA 1
ATOM 2484 C C . GLN A 1 302 ? 18.962 -18.379 0.363 1.00 96.12 302 GLN A C 1
ATOM 2486 O O . GLN A 1 302 ? 17.860 -17.999 0.766 1.00 96.12 302 GLN A O 1
ATOM 2491 N N . LYS A 1 303 ? 20.043 -18.411 1.151 1.00 95.62 303 LYS A N 1
ATOM 2492 C CA . LYS A 1 303 ? 20.035 -17.956 2.544 1.00 95.62 303 LYS A CA 1
ATOM 2493 C C . LYS A 1 303 ? 19.770 -16.451 2.641 1.00 95.62 303 LYS A C 1
ATOM 2495 O O . LYS A 1 303 ? 18.888 -16.046 3.392 1.00 95.62 303 LYS A O 1
ATOM 2500 N N . ILE A 1 304 ? 20.494 -15.645 1.864 1.00 95.06 304 ILE A N 1
ATOM 2501 C CA . ILE A 1 304 ? 20.381 -14.180 1.869 1.00 95.06 304 ILE A CA 1
ATOM 2502 C C . ILE A 1 304 ? 18.970 -13.734 1.493 1.00 95.06 304 ILE A C 1
ATOM 2504 O O . ILE A 1 304 ? 18.363 -12.954 2.227 1.00 95.06 304 ILE A O 1
ATOM 2508 N N . ILE A 1 305 ? 18.412 -14.277 0.406 1.00 95.50 305 ILE A N 1
ATOM 2509 C CA . ILE A 1 305 ? 17.082 -13.866 -0.061 1.00 95.50 305 ILE A CA 1
ATOM 2510 C C . ILE A 1 305 ? 15.977 -14.278 0.919 1.00 95.50 305 ILE A C 1
ATOM 2512 O O . ILE A 1 305 ? 15.034 -13.526 1.118 1.00 95.50 305 ILE A O 1
ATOM 2516 N N . CYS A 1 306 ? 16.098 -15.434 1.588 1.00 95.12 306 CYS A N 1
ATOM 2517 C CA . CYS A 1 306 ? 15.129 -15.861 2.607 1.00 95.12 306 CYS A CA 1
ATOM 2518 C C . CYS A 1 306 ? 15.214 -15.033 3.896 1.00 95.12 306 CYS A C 1
ATOM 2520 O O . CYS A 1 306 ? 14.209 -14.903 4.607 1.00 95.12 306 CYS A O 1
ATOM 2522 N N . ASN A 1 307 ? 16.396 -14.491 4.198 1.00 94.62 307 ASN A N 1
ATOM 2523 C CA . ASN A 1 307 ? 16.623 -13.614 5.340 1.00 94.62 307 ASN A CA 1
ATOM 2524 C C . ASN A 1 307 ? 16.269 -12.148 5.046 1.00 94.62 307 ASN A C 1
ATOM 2526 O O . ASN A 1 307 ? 16.118 -11.383 5.993 1.00 94.62 307 ASN A O 1
ATOM 2530 N N . GLY A 1 308 ? 16.124 -11.760 3.773 1.00 94.31 308 GLY A N 1
ATOM 2531 C CA . GLY A 1 308 ? 15.949 -10.362 3.369 1.00 94.31 308 GLY A CA 1
ATOM 2532 C C . GLY A 1 308 ? 17.238 -9.540 3.482 1.00 94.31 308 GLY A C 1
ATOM 2533 O O . GLY A 1 308 ? 17.175 -8.335 3.700 1.00 94.31 308 GLY A O 1
ATOM 2534 N N . GLU A 1 309 ? 18.404 -10.182 3.406 1.00 94.44 309 GLU A N 1
ATOM 2535 C CA . GLU A 1 309 ? 19.721 -9.530 3.459 1.00 94.44 309 GLU A CA 1
ATOM 2536 C C . GLU A 1 309 ? 20.132 -8.976 2.075 1.00 94.44 309 GLU A C 1
ATOM 2538 O O . GLU A 1 309 ? 19.513 -9.297 1.058 1.00 94.44 309 GLU A O 1
ATOM 2543 N N . ASP A 1 310 ? 21.177 -8.145 2.009 1.00 92.50 310 ASP A N 1
ATOM 2544 C CA . ASP A 1 310 ? 21.699 -7.603 0.743 1.00 92.50 310 ASP A CA 1
ATOM 2545 C C . ASP A 1 310 ? 22.564 -8.640 -0.001 1.00 92.50 310 ASP A C 1
ATOM 2547 O O . ASP A 1 310 ? 23.505 -9.199 0.560 1.00 92.50 310 ASP A O 1
ATOM 2551 N N . LEU A 1 311 ? 22.283 -8.890 -1.287 1.00 92.31 311 LEU A N 1
ATOM 2552 C CA . LEU A 1 311 ? 23.030 -9.868 -2.102 1.00 92.31 311 LEU A CA 1
ATOM 2553 C C . LEU A 1 311 ? 24.528 -9.560 -2.227 1.00 92.31 311 LEU A C 1
ATOM 2555 O O . LEU A 1 311 ? 25.329 -10.489 -2.409 1.00 92.31 311 LEU A O 1
ATOM 2559 N N . PHE A 1 312 ? 24.895 -8.282 -2.142 1.00 90.75 312 PHE A N 1
ATOM 2560 C CA . PHE A 1 312 ? 26.228 -7.763 -2.422 1.00 90.75 312 PHE A CA 1
ATOM 2561 C C . PHE A 1 312 ? 27.005 -7.374 -1.150 1.00 90.75 312 PHE A C 1
ATOM 2563 O O . PHE A 1 312 ? 28.109 -6.836 -1.264 1.00 90.75 312 PHE A O 1
ATOM 2570 N N . ASP A 1 313 ? 26.462 -7.659 0.040 1.00 87.50 313 ASP A N 1
ATOM 2571 C CA . ASP A 1 313 ? 26.999 -7.253 1.347 1.00 87.50 313 ASP A CA 1
ATOM 2572 C C . ASP A 1 313 ? 27.293 -5.737 1.433 1.00 87.50 313 ASP A C 1
ATOM 2574 O O . ASP A 1 313 ? 28.272 -5.300 2.049 1.00 87.50 313 ASP A O 1
ATOM 2578 N N . MET A 1 314 ? 26.468 -4.914 0.779 1.00 86.44 314 MET A N 1
ATOM 2579 C CA . MET A 1 314 ? 26.617 -3.460 0.765 1.00 86.44 314 MET A CA 1
ATOM 2580 C C . MET A 1 314 ? 25.772 -2.777 1.842 1.00 86.44 314 MET A C 1
ATOM 2582 O O . MET A 1 314 ? 24.710 -3.251 2.243 1.00 86.44 314 MET A O 1
ATOM 2586 N N . LEU A 1 315 ? 26.241 -1.610 2.291 1.00 86.94 315 LEU A N 1
ATOM 2587 C CA . LEU A 1 315 ? 25.410 -0.696 3.070 1.00 86.94 315 LEU A CA 1
ATOM 2588 C C . LEU A 1 315 ? 24.392 0.006 2.155 1.00 86.94 315 LEU A C 1
ATOM 2590 O O . LEU A 1 315 ? 24.678 0.190 0.970 1.00 86.94 315 LEU A O 1
ATOM 2594 N N . PRO A 1 316 ? 23.240 0.445 2.690 1.00 87.12 316 PRO A N 1
ATOM 2595 C CA . PRO A 1 316 ? 22.296 1.254 1.931 1.00 87.12 316 PRO A CA 1
ATOM 2596 C C . PRO A 1 316 ? 22.941 2.537 1.392 1.00 87.12 316 PRO A C 1
ATOM 2598 O O . PRO A 1 316 ? 23.718 3.204 2.077 1.00 87.12 316 PRO A O 1
ATOM 2601 N N . GLU A 1 317 ? 22.593 2.896 0.163 1.00 87.19 317 GLU A N 1
ATOM 2602 C CA . GLU A 1 317 ? 23.051 4.117 -0.496 1.00 87.19 317 GLU A CA 1
ATOM 2603 C C . GLU A 1 317 ? 22.148 5.305 -0.128 1.00 87.19 317 GLU A C 1
ATOM 2605 O O . GLU A 1 317 ? 21.247 5.663 -0.881 1.00 87.19 317 GLU A O 1
ATOM 2610 N N . GLU A 1 318 ? 22.383 5.918 1.035 1.00 90.12 318 GLU A N 1
ATOM 2611 C CA . GLU A 1 318 ? 21.515 6.975 1.576 1.00 90.12 318 GLU A CA 1
ATOM 2612 C C . GLU A 1 318 ? 22.237 8.308 1.810 1.00 90.12 318 GLU A C 1
ATOM 2614 O O . GLU A 1 318 ? 23.446 8.365 2.042 1.00 90.12 318 GLU A O 1
ATOM 2619 N N . TYR A 1 319 ? 21.464 9.397 1.767 1.00 87.94 319 TYR A N 1
ATOM 2620 C CA . TYR A 1 319 ? 21.962 10.776 1.881 1.00 87.94 319 TYR A CA 1
ATOM 2621 C C . TYR A 1 319 ? 21.859 11.352 3.296 1.00 87.94 319 TYR A C 1
ATOM 2623 O O . TYR A 1 319 ? 22.384 12.428 3.570 1.00 87.94 319 TYR A O 1
ATOM 2631 N N . THR A 1 320 ? 21.175 10.660 4.207 1.00 86.69 320 THR A N 1
ATOM 2632 C CA . THR A 1 320 ? 21.064 11.058 5.613 1.00 86.69 320 THR A CA 1
ATOM 2633 C C . THR A 1 320 ? 21.421 9.881 6.511 1.00 86.69 320 THR A C 1
ATOM 2635 O O . THR A 1 320 ? 21.149 8.726 6.180 1.00 86.69 320 THR A O 1
ATOM 2638 N N . PHE A 1 321 ? 21.999 10.152 7.686 1.00 84.44 321 PHE A N 1
ATOM 2639 C CA . PHE A 1 321 ? 22.245 9.094 8.670 1.00 84.44 321 PHE A CA 1
ATOM 2640 C C . PHE A 1 321 ? 20.940 8.434 9.134 1.00 84.44 321 PHE A C 1
ATOM 2642 O O . PHE A 1 321 ? 20.915 7.228 9.360 1.00 84.44 321 PHE A O 1
ATOM 2649 N N . ARG A 1 322 ? 19.842 9.199 9.230 1.00 82.81 322 ARG A N 1
ATOM 2650 C CA . ARG A 1 322 ? 18.519 8.674 9.599 1.00 82.81 322 ARG A CA 1
ATOM 2651 C C . ARG A 1 322 ? 18.061 7.596 8.614 1.00 82.81 322 ARG A C 1
ATOM 2653 O O . ARG A 1 322 ? 17.698 6.505 9.048 1.00 82.81 322 ARG A O 1
ATOM 2660 N N . ASP A 1 323 ? 18.113 7.879 7.314 1.00 84.38 323 ASP A N 1
ATOM 2661 C CA . ASP A 1 323 ? 17.683 6.933 6.279 1.00 84.38 323 ASP A CA 1
ATOM 2662 C C . ASP A 1 323 ? 18.645 5.747 6.158 1.00 84.38 323 ASP A C 1
ATOM 2664 O O . ASP A 1 323 ? 18.197 4.602 6.051 1.00 84.38 323 ASP A O 1
ATOM 2668 N N . LEU A 1 324 ? 19.953 5.995 6.292 1.00 86.56 324 LEU A N 1
ATOM 2669 C CA . LEU A 1 324 ? 20.974 4.949 6.320 1.00 86.56 324 LEU A CA 1
ATOM 2670 C C . LEU A 1 324 ? 20.698 3.928 7.432 1.00 86.56 324 LEU A C 1
ATOM 2672 O O . LEU A 1 324 ? 20.602 2.732 7.163 1.00 86.56 324 LEU A O 1
ATOM 2676 N N . PHE A 1 325 ? 20.531 4.383 8.678 1.00 83.81 325 PHE A N 1
ATOM 2677 C CA . PHE A 1 325 ? 20.256 3.494 9.812 1.00 83.81 325 PHE A CA 1
ATOM 2678 C C . PHE A 1 325 ? 18.874 2.840 9.722 1.00 83.81 325 PHE A C 1
ATOM 2680 O O . PHE A 1 325 ? 18.720 1.682 10.113 1.00 83.81 325 PHE A O 1
ATOM 2687 N N . LYS A 1 326 ? 17.879 3.537 9.161 1.00 82.94 326 LYS A N 1
ATOM 2688 C CA . LYS A 1 326 ? 16.538 2.989 8.912 1.00 82.94 326 LYS A CA 1
ATOM 2689 C C . LYS A 1 326 ? 16.583 1.781 7.972 1.00 82.94 326 LYS A C 1
ATOM 2691 O O . LYS A 1 326 ? 15.903 0.786 8.239 1.00 82.94 326 LYS A O 1
ATOM 2696 N N . LYS A 1 327 ? 17.374 1.855 6.897 1.00 85.88 327 LYS A N 1
ATOM 2697 C CA . LYS A 1 327 ? 17.497 0.790 5.887 1.00 85.88 327 LYS A CA 1
ATOM 2698 C C . LYS A 1 327 ? 18.585 -0.239 6.190 1.00 85.88 327 LYS A C 1
ATOM 2700 O O . LYS A 1 327 ? 18.684 -1.237 5.490 1.00 85.88 327 LYS A O 1
ATOM 2705 N N . MET A 1 328 ? 19.392 -0.022 7.225 1.00 84.75 328 MET A N 1
ATOM 2706 C CA . MET A 1 328 ? 20.445 -0.955 7.610 1.00 84.75 328 MET A CA 1
ATOM 2707 C C . MET A 1 328 ? 19.865 -2.268 8.153 1.00 84.75 328 MET A C 1
ATOM 2709 O O . MET A 1 328 ? 18.912 -2.269 8.937 1.00 84.75 328 MET A O 1
ATOM 2713 N N . GLY A 1 329 ? 20.494 -3.383 7.781 1.00 87.12 329 GLY A N 1
ATOM 2714 C CA . GLY A 1 329 ? 20.084 -4.728 8.176 1.00 87.12 329 GLY A CA 1
ATOM 2715 C C . GLY A 1 329 ? 19.028 -5.333 7.245 1.00 87.12 329 GLY A C 1
ATOM 2716 O O . GLY A 1 329 ? 18.731 -4.764 6.197 1.00 87.12 329 GLY A O 1
ATOM 2717 N N . PRO A 1 330 ? 18.460 -6.493 7.612 1.00 91.62 330 PRO A N 1
ATOM 2718 C CA . PRO A 1 330 ? 17.521 -7.187 6.745 1.00 91.62 330 PRO A CA 1
ATOM 2719 C C . PRO A 1 330 ? 16.222 -6.407 6.520 1.00 91.62 330 PRO A C 1
ATOM 2721 O O . PRO A 1 330 ? 15.744 -5.684 7.413 1.00 91.62 330 PRO A O 1
ATOM 2724 N N . ILE A 1 331 ? 15.648 -6.600 5.333 1.00 93.00 331 ILE A N 1
ATOM 2725 C CA . ILE A 1 331 ? 14.341 -6.087 4.933 1.00 93.00 331 ILE A CA 1
ATOM 2726 C C . ILE A 1 331 ? 13.263 -6.806 5.764 1.00 93.00 331 ILE A C 1
ATOM 2728 O O . ILE A 1 331 ? 13.249 -8.040 5.808 1.00 93.00 331 ILE A O 1
ATOM 2732 N N . PRO A 1 332 ? 12.366 -6.073 6.451 1.00 91.06 332 PRO A N 1
ATOM 2733 C CA . PRO A 1 332 ? 11.278 -6.684 7.203 1.00 91.06 332 PRO A CA 1
ATOM 2734 C C . PRO A 1 332 ? 10.347 -7.498 6.302 1.00 91.06 332 PRO A C 1
ATOM 2736 O O . PRO A 1 332 ? 9.977 -7.059 5.217 1.00 91.06 332 PRO A O 1
ATOM 2739 N N . LYS A 1 333 ? 9.928 -8.664 6.793 1.00 93.44 333 LYS A N 1
ATOM 2740 C CA . LYS A 1 333 ? 8.951 -9.515 6.114 1.00 93.44 333 LYS A CA 1
ATOM 2741 C C . LYS A 1 333 ? 7.539 -8.972 6.306 1.00 93.44 333 LYS A C 1
ATOM 2743 O O . LYS A 1 333 ? 7.145 -8.668 7.432 1.00 93.44 333 LYS A O 1
ATOM 2748 N N . SER A 1 334 ? 6.775 -8.925 5.226 1.00 94.06 334 SER A N 1
ATOM 2749 C CA . SER A 1 334 ? 5.342 -8.667 5.204 1.00 94.06 334 SER A CA 1
ATOM 2750 C C . SER A 1 334 ? 4.577 -9.976 5.046 1.00 94.06 334 SER A C 1
ATOM 2752 O O . SER A 1 334 ? 4.933 -10.830 4.236 1.00 94.06 334 SER A O 1
ATOM 2754 N N . ALA A 1 335 ? 3.502 -10.118 5.817 1.00 94.75 335 ALA A N 1
ATOM 2755 C CA . ALA A 1 335 ? 2.515 -11.176 5.630 1.00 94.75 335 ALA A CA 1
ATOM 2756 C C . ALA A 1 335 ? 1.298 -10.692 4.813 1.00 94.75 335 ALA A C 1
ATOM 2758 O O . ALA A 1 335 ? 0.389 -11.478 4.553 1.00 94.75 335 ALA A O 1
ATOM 2759 N N . SER A 1 336 ? 1.271 -9.421 4.396 1.00 95.00 336 SER A N 1
ATOM 2760 C CA . SER A 1 336 ? 0.216 -8.909 3.522 1.00 95.00 336 SER A CA 1
ATOM 2761 C C . SER A 1 336 ? 0.456 -9.351 2.084 1.00 95.00 336 SER A C 1
ATOM 2763 O O . SER A 1 336 ? 1.526 -9.118 1.520 1.00 95.00 336 SER A O 1
ATOM 2765 N N . ALA A 1 337 ? -0.563 -9.972 1.502 1.00 94.94 337 ALA A N 1
ATOM 2766 C CA . ALA A 1 337 ? -0.717 -10.161 0.069 1.00 94.94 337 ALA A CA 1
ATOM 2767 C C . ALA A 1 337 ? -1.998 -9.464 -0.430 1.00 94.94 337 ALA A C 1
ATOM 2769 O O . ALA A 1 337 ? -2.561 -9.833 -1.462 1.00 94.94 337 ALA A O 1
ATOM 2770 N N . VAL A 1 338 ? -2.460 -8.459 0.322 1.00 93.44 338 VAL A N 1
ATOM 2771 C CA . VAL A 1 338 ? -3.511 -7.530 -0.085 1.00 93.44 338 VAL A CA 1
ATOM 2772 C C . VAL A 1 338 ? -2.863 -6.456 -0.963 1.00 93.44 338 VAL A C 1
ATOM 2774 O O . VAL A 1 338 ? -1.709 -6.082 -0.756 1.00 93.44 338 VAL A O 1
ATOM 2777 N N . HIS A 1 339 ? -3.585 -5.977 -1.979 1.00 93.88 339 HIS A N 1
ATOM 2778 C CA . HIS A 1 339 ? -3.116 -4.919 -2.891 1.00 93.88 339 HIS A CA 1
ATOM 2779 C C . HIS A 1 339 ? -1.874 -5.277 -3.730 1.00 93.88 339 HIS A C 1
ATOM 2781 O O . HIS A 1 339 ? -1.188 -4.392 -4.243 1.00 93.88 339 HIS A O 1
ATOM 2787 N N . LEU A 1 340 ? -1.587 -6.570 -3.881 1.00 96.31 340 LEU A N 1
ATOM 2788 C CA . LEU A 1 340 ? -0.649 -7.095 -4.873 1.00 96.31 340 LEU A CA 1
ATOM 2789 C C . LEU A 1 340 ? -1.366 -7.321 -6.220 1.00 96.31 340 LEU A C 1
ATOM 2791 O O . LEU A 1 340 ? -2.599 -7.284 -6.247 1.00 96.31 340 LEU A O 1
ATOM 2795 N N . PRO A 1 341 ? -0.634 -7.575 -7.326 1.00 97.56 341 PRO A N 1
ATOM 2796 C CA . PRO A 1 341 ? -1.245 -7.907 -8.615 1.00 97.56 341 PRO A CA 1
ATOM 2797 C C . PRO A 1 341 ? -2.318 -8.999 -8.487 1.00 97.56 341 PRO A C 1
ATOM 2799 O O . PRO A 1 341 ? -2.081 -10.037 -7.865 1.00 97.56 341 PRO A O 1
ATOM 2802 N N . SER A 1 342 ? -3.497 -8.790 -9.071 1.00 96.50 342 SER A N 1
ATOM 2803 C CA . SER A 1 342 ? -4.633 -9.712 -8.914 1.00 96.50 342 SER A CA 1
ATOM 2804 C C . SER A 1 342 ? -4.326 -11.098 -9.488 1.00 96.50 342 SER A C 1
ATOM 2806 O O . SER A 1 342 ? -4.515 -12.107 -8.809 1.00 96.50 342 SER A O 1
ATOM 2808 N N . TYR A 1 343 ? -3.744 -11.154 -10.686 1.00 97.19 343 TYR A N 1
ATOM 2809 C CA . TYR A 1 343 ? -3.327 -12.368 -11.380 1.00 97.19 343 TYR A CA 1
ATOM 2810 C C . TYR A 1 343 ? -2.296 -13.174 -10.583 1.00 97.19 343 TYR A C 1
ATOM 2812 O O . TYR A 1 343 ? -2.318 -14.407 -10.608 1.00 97.19 343 TYR A O 1
ATOM 2820 N N . LEU A 1 344 ? -1.412 -12.497 -9.836 1.00 97.38 344 LEU A N 1
ATOM 2821 C CA . LEU A 1 344 ? -0.459 -13.155 -8.939 1.00 97.38 344 LEU A CA 1
ATOM 2822 C C . LEU A 1 344 ? -1.194 -13.938 -7.843 1.00 97.38 344 LEU A C 1
ATOM 2824 O O . LEU A 1 344 ? -0.846 -15.089 -7.579 1.00 97.38 344 LEU A O 1
ATOM 2828 N N . ILE A 1 345 ? -2.190 -13.318 -7.207 1.00 96.88 345 ILE A N 1
ATOM 2829 C CA . ILE A 1 345 ? -2.946 -13.928 -6.106 1.00 96.88 345 ILE A CA 1
ATOM 2830 C C . ILE A 1 345 ? -3.883 -15.019 -6.633 1.00 96.88 345 ILE A C 1
ATOM 2832 O O . ILE A 1 345 ? -3.938 -16.109 -6.065 1.00 96.88 345 ILE A O 1
ATOM 2836 N N . GLU A 1 346 ? -4.553 -14.778 -7.760 1.00 95.94 346 GLU A N 1
ATOM 2837 C CA . GLU A 1 346 ? -5.388 -15.763 -8.462 1.00 95.94 346 GLU A CA 1
ATOM 2838 C C . GLU A 1 346 ? -4.613 -17.032 -8.836 1.00 95.94 346 GLU A C 1
ATOM 2840 O O . GLU A 1 346 ? -5.153 -18.136 -8.761 1.00 95.94 346 GLU A O 1
ATOM 2845 N N . ASN A 1 347 ? -3.322 -16.888 -9.141 1.00 96.31 347 ASN A N 1
ATOM 2846 C CA . ASN A 1 347 ? -2.422 -17.982 -9.496 1.00 96.31 347 ASN A CA 1
ATOM 2847 C C . ASN A 1 347 ? -1.362 -18.241 -8.412 1.00 96.31 347 ASN A C 1
ATOM 2849 O O . ASN A 1 347 ? -0.235 -18.650 -8.717 1.00 96.31 347 ASN A O 1
ATOM 2853 N N . ALA A 1 348 ? -1.718 -18.040 -7.139 1.00 95.06 348 ALA A N 1
ATOM 2854 C CA . ALA A 1 348 ? -0.800 -18.169 -6.007 1.00 95.06 348 ALA A CA 1
ATOM 2855 C C . ALA A 1 348 ? -0.084 -19.530 -5.943 1.00 95.06 348 ALA A C 1
ATOM 2857 O O . ALA A 1 348 ? 1.077 -19.582 -5.549 1.00 95.06 348 ALA A O 1
ATOM 2858 N N . ASP A 1 349 ? -0.718 -20.623 -6.382 1.00 93.31 349 ASP A N 1
ATOM 2859 C CA . ASP A 1 349 ? -0.085 -21.950 -6.442 1.00 93.31 349 ASP A CA 1
ATOM 2860 C C . ASP A 1 349 ? 1.121 -21.960 -7.415 1.00 93.31 349 ASP A C 1
ATOM 2862 O O . ASP A 1 349 ? 2.186 -22.495 -7.097 1.00 93.31 349 ASP A O 1
ATOM 2866 N N . LYS A 1 350 ? 0.997 -21.298 -8.576 1.00 95.25 350 LYS A N 1
ATOM 2867 C CA . LYS A 1 350 ? 2.051 -21.181 -9.604 1.00 95.25 350 LYS A CA 1
ATOM 2868 C C . LYS A 1 350 ? 3.162 -20.212 -9.198 1.00 95.25 350 LYS A C 1
ATOM 2870 O O . LYS A 1 350 ? 4.335 -20.450 -9.515 1.00 95.25 350 LYS A O 1
ATOM 2875 N N . PHE A 1 351 ? 2.792 -19.123 -8.528 1.00 96.62 351 PHE A N 1
ATOM 2876 C CA . PHE A 1 351 ? 3.684 -18.023 -8.154 1.00 96.62 351 PHE A CA 1
ATOM 2877 C C . PHE A 1 351 ? 3.992 -17.972 -6.657 1.00 96.62 351 PHE A C 1
ATOM 2879 O O . PHE A 1 351 ? 4.439 -16.946 -6.151 1.00 96.62 351 PHE A O 1
ATOM 2886 N N . LYS A 1 352 ? 3.821 -19.091 -5.943 1.00 95.06 352 LYS A N 1
ATOM 2887 C CA . LYS A 1 352 ? 4.025 -19.179 -4.491 1.00 95.06 352 LYS A CA 1
ATOM 2888 C C . LYS A 1 352 ? 5.363 -18.598 -4.043 1.00 95.06 352 LYS A C 1
ATOM 2890 O O . LYS A 1 352 ? 5.439 -17.995 -2.983 1.00 95.06 352 LYS A O 1
ATOM 2895 N N . PHE A 1 353 ? 6.402 -18.735 -4.866 1.00 95.50 353 PHE A N 1
ATOM 2896 C CA . PHE A 1 353 ? 7.739 -18.212 -4.596 1.00 95.50 353 PHE A CA 1
ATOM 2897 C C . PHE A 1 353 ? 7.780 -16.678 -4.410 1.00 95.50 353 PHE A C 1
ATOM 2899 O O . PHE A 1 353 ? 8.640 -16.171 -3.689 1.00 95.50 353 PHE A O 1
ATOM 2906 N N . LEU A 1 354 ? 6.836 -15.944 -5.003 1.00 97.00 354 LEU A N 1
ATOM 2907 C CA . LEU A 1 354 ? 6.687 -14.492 -4.880 1.00 97.00 354 LEU A CA 1
ATOM 2908 C C . LEU A 1 354 ? 5.845 -14.057 -3.671 1.00 97.00 354 LEU A C 1
ATOM 2910 O O . LEU A 1 354 ? 5.789 -12.863 -3.387 1.00 97.00 354 LEU A O 1
ATOM 2914 N N . LEU A 1 355 ? 5.209 -14.991 -2.964 1.00 96.19 355 LEU A N 1
ATOM 2915 C CA . LEU A 1 355 ? 4.259 -14.722 -1.885 1.00 96.19 355 LEU A CA 1
ATOM 2916 C C . LEU A 1 355 ? 4.844 -15.061 -0.501 1.00 96.19 355 LEU A C 1
ATOM 2918 O O . LEU A 1 355 ? 5.831 -15.804 -0.421 1.00 96.19 355 LEU A O 1
ATOM 2922 N N . PRO A 1 356 ? 4.248 -14.546 0.597 1.00 92.44 356 PRO A N 1
ATOM 2923 C CA . PRO A 1 356 ? 4.733 -14.798 1.952 1.00 92.44 356 PRO A CA 1
ATOM 2924 C C . PRO A 1 356 ? 4.916 -16.291 2.256 1.00 92.44 356 PRO A C 1
ATOM 2926 O O . PRO A 1 356 ? 4.012 -17.100 2.042 1.00 92.44 356 PRO A O 1
ATOM 2929 N N . GLY A 1 357 ? 6.100 -16.662 2.753 1.00 85.94 357 GLY A N 1
ATOM 2930 C CA . GLY A 1 357 ? 6.447 -18.050 3.086 1.00 85.94 357 GLY A CA 1
ATOM 2931 C C . GLY A 1 357 ? 6.951 -18.881 1.899 1.00 85.94 357 GLY A C 1
ATOM 2932 O O . GLY A 1 357 ? 7.299 -20.051 2.064 1.00 85.94 357 GLY A O 1
ATOM 2933 N N . GLY A 1 358 ? 7.036 -18.290 0.707 1.00 89.62 358 GLY A N 1
ATOM 2934 C CA . GLY A 1 358 ? 7.498 -18.941 -0.514 1.00 89.62 358 GLY A CA 1
ATOM 2935 C C . GLY A 1 358 ? 9.001 -18.873 -0.773 1.00 89.62 358 GLY A C 1
ATOM 2936 O O . GLY A 1 358 ? 9.412 -19.190 -1.879 1.00 89.62 358 GLY A O 1
ATOM 2937 N N . CYS A 1 359 ? 9.840 -18.435 0.172 1.00 91.19 359 CYS A N 1
ATOM 2938 C CA . CYS A 1 359 ? 11.221 -18.014 -0.121 1.00 91.19 359 CYS A CA 1
ATOM 2939 C C . CYS A 1 359 ? 12.155 -19.103 -0.707 1.00 91.19 359 CYS A C 1
ATOM 2941 O O . CYS A 1 359 ? 13.139 -18.774 -1.371 1.00 91.19 359 CYS A O 1
ATOM 2943 N N . LEU A 1 360 ? 11.869 -20.393 -0.499 1.00 92.69 360 LEU A N 1
ATOM 2944 C CA . LEU A 1 360 ? 12.676 -21.490 -1.048 1.00 92.69 360 LEU A CA 1
ATOM 2945 C C . LEU A 1 360 ? 12.507 -21.586 -2.572 1.00 92.69 360 LEU A C 1
ATOM 2947 O O . LEU A 1 360 ? 11.389 -21.640 -3.080 1.00 92.69 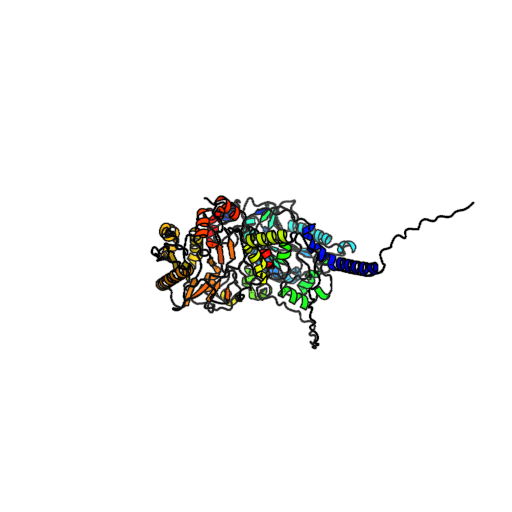360 LEU A O 1
ATOM 2951 N N . ARG A 1 361 ? 13.625 -21.603 -3.301 1.00 89.94 361 ARG A N 1
ATOM 2952 C CA . ARG A 1 361 ? 13.688 -21.629 -4.768 1.00 89.94 361 ARG A CA 1
ATOM 2953 C C . ARG A 1 361 ? 14.145 -23.000 -5.261 1.00 89.94 361 ARG A C 1
ATOM 2955 O O . ARG A 1 361 ? 14.912 -23.694 -4.587 1.00 89.94 361 ARG A O 1
ATOM 2962 N N . CYS A 1 362 ? 13.687 -23.398 -6.446 1.00 76.00 362 CYS A N 1
ATOM 2963 C CA . CYS A 1 362 ? 14.083 -24.673 -7.034 1.00 76.00 362 CYS A CA 1
ATOM 2964 C C . CYS A 1 362 ? 15.581 -24.672 -7.382 1.00 76.00 362 CYS A C 1
ATOM 2966 O O . CYS A 1 362 ? 16.127 -23.716 -7.937 1.00 76.00 362 CYS A O 1
ATOM 2968 N N . ARG A 1 363 ? 16.252 -25.780 -7.050 1.00 64.88 363 ARG A N 1
ATOM 2969 C CA . ARG A 1 363 ? 17.594 -26.103 -7.544 1.00 64.88 363 ARG A CA 1
ATOM 2970 C C . ARG A 1 363 ? 17.397 -26.968 -8.787 1.00 64.88 363 ARG A C 1
ATOM 2972 O O . ARG A 1 363 ? 16.805 -28.038 -8.681 1.00 64.88 363 ARG A O 1
ATOM 2979 N N . THR A 1 364 ? 17.874 -26.553 -9.957 1.00 45.19 364 THR A N 1
ATOM 2980 C CA . THR A 1 364 ? 18.018 -27.505 -11.069 1.00 45.19 364 THR A CA 1
ATOM 2981 C C . THR A 1 364 ? 18.990 -28.602 -10.637 1.00 45.19 364 THR A C 1
ATOM 2983 O O . THR A 1 364 ? 20.074 -28.289 -10.144 1.00 45.19 364 THR A O 1
ATOM 2986 N N . ALA A 1 365 ? 18.577 -29.866 -10.773 1.00 36.88 365 ALA A N 1
ATOM 2987 C CA . ALA A 1 365 ? 19.353 -31.034 -10.377 1.00 36.88 365 ALA A CA 1
ATOM 2988 C C . ALA A 1 365 ? 20.738 -31.017 -11.043 1.00 36.88 365 ALA A C 1
ATOM 2990 O O . ALA A 1 365 ? 20.861 -31.066 -12.264 1.00 36.88 365 ALA A O 1
ATOM 2991 N N . GLY A 1 366 ? 21.775 -30.929 -10.218 1.00 34.09 366 GLY A N 1
ATOM 2992 C CA . GLY A 1 366 ? 23.168 -30.929 -10.635 1.00 34.09 366 GLY A CA 1
ATOM 2993 C C . GLY A 1 366 ? 24.059 -30.994 -9.403 1.00 34.09 366 GLY A C 1
ATOM 2994 O O . GLY A 1 366 ? 24.206 -30.000 -8.702 1.00 34.09 366 GLY A O 1
ATOM 2995 N N . ALA A 1 367 ? 24.618 -32.184 -9.171 1.00 29.36 367 ALA A N 1
ATOM 2996 C CA . ALA A 1 367 ? 25.527 -32.579 -8.093 1.00 29.36 367 ALA A CA 1
ATOM 2997 C C . ALA A 1 367 ? 24.915 -32.674 -6.679 1.00 29.36 367 ALA A C 1
ATOM 2999 O O . ALA A 1 367 ? 24.967 -31.751 -5.868 1.00 29.36 367 ALA A O 1
ATOM 3000 N N . ALA A 1 368 ? 24.422 -33.874 -6.354 1.00 30.86 368 ALA A N 1
ATOM 3001 C CA . ALA A 1 368 ? 24.450 -34.365 -4.983 1.00 30.86 368 ALA A CA 1
ATOM 3002 C C . ALA A 1 368 ? 25.921 -34.524 -4.565 1.00 30.86 368 ALA A C 1
ATOM 3004 O O . ALA A 1 368 ? 26.653 -35.302 -5.175 1.00 30.86 368 ALA A O 1
ATOM 3005 N N . ILE A 1 369 ? 26.356 -33.784 -3.546 1.00 33.50 369 ILE A N 1
ATOM 3006 C CA . ILE A 1 369 ? 27.617 -34.052 -2.852 1.00 33.50 369 ILE A CA 1
ATOM 3007 C C . ILE A 1 369 ? 27.281 -34.350 -1.396 1.00 33.50 369 ILE A C 1
ATOM 3009 O O . ILE A 1 369 ? 26.595 -33.589 -0.715 1.00 33.50 369 ILE A O 1
ATOM 3013 N N . ILE A 1 370 ? 27.752 -35.517 -0.977 1.00 30.95 370 ILE A N 1
ATOM 3014 C CA . ILE A 1 370 ? 27.640 -36.121 0.344 1.00 30.95 370 ILE A CA 1
ATOM 3015 C C . ILE A 1 370 ? 28.202 -35.156 1.400 1.00 30.95 370 ILE A C 1
ATOM 3017 O O . ILE A 1 370 ? 29.356 -34.739 1.322 1.00 30.95 370 ILE A O 1
ATOM 3021 N N . GLN A 1 371 ? 27.388 -34.816 2.403 1.00 30.12 371 GLN A N 1
ATOM 3022 C CA . GLN A 1 371 ? 27.836 -34.141 3.621 1.00 30.12 371 GLN A CA 1
ATOM 3023 C C . GLN A 1 371 ? 28.614 -35.130 4.497 1.00 30.12 371 GLN A C 1
ATOM 3025 O O . GLN A 1 371 ? 28.034 -36.060 5.053 1.00 30.12 371 GLN A O 1
ATOM 3030 N N . SER A 1 372 ? 29.913 -34.893 4.675 1.00 28.62 372 SER A N 1
ATOM 3031 C CA . SER A 1 372 ? 30.675 -35.409 5.813 1.00 28.62 372 SER A CA 1
ATOM 3032 C C . SER A 1 372 ? 30.825 -34.307 6.859 1.00 28.62 372 SER A C 1
ATOM 3034 O O . SER A 1 372 ? 31.324 -33.219 6.567 1.00 28.62 372 SER A O 1
ATOM 3036 N N . ALA A 1 373 ? 30.386 -34.605 8.078 1.00 29.05 373 ALA A N 1
ATOM 3037 C CA . ALA A 1 373 ? 30.534 -33.760 9.249 1.00 29.05 373 ALA A CA 1
ATOM 3038 C C . ALA A 1 373 ? 32.013 -33.561 9.617 1.00 29.05 373 ALA A C 1
ATOM 3040 O O . ALA A 1 373 ? 32.751 -34.530 9.775 1.00 29.05 373 ALA A O 1
ATOM 3041 N N . VAL A 1 374 ? 32.410 -32.307 9.844 1.00 29.91 374 VAL A N 1
ATOM 3042 C CA . VAL A 1 374 ? 33.585 -31.952 10.649 1.00 29.91 374 VAL A CA 1
ATOM 3043 C C . VAL A 1 374 ? 33.179 -30.796 11.557 1.00 29.91 374 VAL A C 1
ATOM 3045 O O . VAL A 1 374 ? 32.698 -29.761 11.096 1.00 29.91 374 VAL A O 1
ATOM 3048 N N . GLY A 1 375 ? 33.299 -31.026 12.863 1.00 25.34 375 GLY A N 1
ATOM 3049 C CA . GLY A 1 375 ? 33.050 -30.038 13.905 1.00 25.34 375 GLY A CA 1
ATOM 3050 C C . GLY A 1 375 ? 34.267 -29.164 14.224 1.00 25.34 375 GLY A C 1
ATOM 3051 O O . GLY A 1 375 ? 35.327 -29.299 13.618 1.00 25.34 375 GLY A O 1
ATOM 3052 N N . SER A 1 376 ? 34.092 -28.358 15.281 1.00 25.12 376 SER A N 1
ATOM 3053 C CA . SER A 1 376 ? 35.063 -27.448 15.925 1.00 25.12 376 SER A CA 1
ATOM 3054 C C . SER A 1 376 ? 35.141 -26.052 15.279 1.00 25.12 376 SER A C 1
ATOM 3056 O O . SER A 1 376 ? 35.223 -25.935 14.069 1.00 25.12 376 SER A O 1
ATOM 3058 N N . ALA A 1 377 ? 35.101 -24.913 15.974 1.00 26.64 377 ALA A N 1
ATOM 3059 C CA . ALA A 1 377 ? 35.020 -24.593 17.394 1.00 26.64 377 ALA A CA 1
ATOM 3060 C C . ALA A 1 377 ? 34.287 -23.247 17.544 1.00 26.64 377 ALA A C 1
ATOM 3062 O O . ALA A 1 377 ? 34.465 -22.332 16.740 1.00 26.64 377 ALA A O 1
ATOM 3063 N N . LYS A 1 378 ? 33.505 -23.099 18.617 1.00 29.72 378 LYS A N 1
ATOM 3064 C CA . LYS A 1 378 ? 33.100 -21.786 19.132 1.00 29.72 378 LYS A CA 1
ATOM 3065 C C . LYS A 1 378 ? 34.338 -21.131 19.738 1.00 29.72 378 LYS A C 1
ATOM 3067 O O . LYS A 1 378 ? 34.951 -21.742 20.607 1.00 29.72 378 LYS A O 1
ATOM 3072 N N . ASN A 1 379 ? 34.650 -19.892 19.360 1.00 27.16 379 ASN A N 1
ATOM 3073 C CA . ASN A 1 379 ? 35.502 -19.055 20.194 1.00 27.16 379 ASN A CA 1
ATOM 3074 C C . ASN A 1 379 ? 34.878 -17.683 20.443 1.00 27.16 379 ASN A C 1
ATOM 3076 O O . ASN A 1 379 ? 34.407 -16.988 19.548 1.00 27.16 379 ASN A O 1
ATOM 3080 N N . SER A 1 380 ? 34.837 -17.387 21.735 1.00 26.45 380 SER A N 1
ATOM 3081 C CA . SER A 1 380 ? 34.288 -16.224 22.410 1.00 26.45 380 SER A CA 1
ATOM 3082 C C . SER A 1 380 ? 35.093 -14.966 22.085 1.00 26.45 380 SER A C 1
ATOM 3084 O O . SER A 1 380 ? 36.311 -14.963 22.250 1.00 26.45 380 SER A O 1
ATOM 3086 N N . TRP A 1 381 ? 34.416 -13.866 21.750 1.00 26.06 381 TRP A N 1
ATOM 3087 C CA . TRP A 1 381 ? 34.986 -12.525 21.886 1.00 26.06 381 TRP A CA 1
ATOM 3088 C C . TRP A 1 381 ? 34.272 -11.785 23.017 1.00 26.06 381 TRP A C 1
ATOM 3090 O O . TRP A 1 381 ? 33.227 -11.164 22.850 1.00 26.06 381 TRP A O 1
ATOM 3100 N N . ARG A 1 382 ? 34.862 -11.908 24.209 1.00 25.05 382 ARG A N 1
ATOM 3101 C CA . ARG A 1 382 ? 34.757 -10.933 25.293 1.00 25.05 382 ARG A CA 1
ATOM 3102 C C . ARG A 1 382 ? 36.030 -10.096 25.230 1.00 25.05 382 ARG A C 1
ATOM 3104 O O . ARG A 1 382 ? 37.111 -10.644 25.417 1.00 25.05 382 ARG A O 1
ATOM 3111 N N . ILE A 1 383 ? 35.905 -8.794 25.002 1.00 26.42 383 ILE A N 1
ATOM 3112 C CA . ILE A 1 383 ? 36.975 -7.837 25.292 1.00 26.42 383 ILE A CA 1
ATOM 3113 C C . ILE A 1 383 ? 36.450 -6.898 26.372 1.00 26.42 383 ILE A C 1
ATOM 3115 O O . ILE A 1 383 ? 35.448 -6.206 26.201 1.00 26.42 383 ILE A O 1
ATOM 3119 N N . CYS A 1 384 ? 37.124 -6.959 27.517 1.00 26.50 384 CYS A N 1
ATOM 3120 C CA . CYS A 1 384 ? 36.939 -6.099 28.669 1.00 26.50 384 CYS A CA 1
ATOM 3121 C C . CYS A 1 384 ? 37.200 -4.635 28.303 1.00 26.50 384 CYS A C 1
ATOM 3123 O O . CYS A 1 384 ? 38.295 -4.284 27.868 1.00 26.50 384 CYS A O 1
ATOM 3125 N N . LEU A 1 385 ? 36.234 -3.767 28.603 1.00 26.11 385 LEU A N 1
ATOM 3126 C CA . LEU A 1 385 ? 36.533 -2.382 28.947 1.00 26.11 385 LEU A CA 1
ATOM 3127 C C . LEU A 1 385 ? 37.249 -2.363 30.299 1.00 26.11 385 LEU A C 1
ATOM 3129 O O . LEU A 1 385 ? 36.682 -2.839 31.283 1.00 26.11 385 LEU A O 1
ATOM 3133 N N . ARG A 1 386 ? 38.451 -1.780 30.350 1.00 24.22 386 ARG A N 1
ATOM 3134 C CA . ARG A 1 386 ? 39.009 -1.060 31.509 1.00 24.22 386 ARG A CA 1
ATOM 3135 C C . ARG A 1 386 ? 40.365 -0.464 31.133 1.00 24.22 386 ARG A C 1
ATOM 3137 O O . ARG A 1 386 ? 41.319 -1.205 30.955 1.00 24.22 386 ARG A O 1
ATOM 3144 N N . CYS A 1 387 ? 40.403 0.862 31.006 1.00 23.11 387 CYS A N 1
ATOM 3145 C CA . CYS A 1 387 ? 41.424 1.759 31.565 1.00 23.11 387 CYS A CA 1
ATOM 3146 C C . CYS A 1 387 ? 41.229 3.165 30.986 1.00 23.11 387 CYS A C 1
ATOM 3148 O O . CYS A 1 387 ? 41.782 3.510 29.949 1.00 23.11 387 CYS A O 1
ATOM 3150 N N . ALA A 1 388 ? 40.447 3.984 31.684 1.00 24.31 388 ALA A N 1
ATOM 3151 C CA . ALA A 1 388 ? 40.560 5.434 31.612 1.00 24.31 388 ALA A CA 1
ATOM 3152 C C . ALA A 1 388 ? 40.122 5.986 32.970 1.00 24.31 388 ALA A C 1
ATOM 3154 O O . ALA A 1 388 ? 38.944 6.237 33.210 1.00 24.31 388 ALA A O 1
ATOM 3155 N N . SER A 1 389 ? 41.087 6.102 33.879 1.00 27.66 389 SER A N 1
ATOM 3156 C CA . SER A 1 389 ? 40.918 6.800 35.146 1.00 27.66 389 SER A CA 1
ATOM 3157 C C . SER A 1 389 ? 41.756 8.072 35.105 1.00 27.66 389 SER A C 1
ATOM 3159 O O . SER A 1 389 ? 42.975 8.000 35.005 1.00 27.66 389 SER A O 1
ATOM 3161 N N . LEU A 1 390 ? 41.056 9.197 35.271 1.00 27.81 390 LEU A N 1
ATOM 3162 C CA . LEU A 1 390 ? 41.487 10.393 36.002 1.00 27.81 390 LEU A CA 1
ATOM 3163 C C . LEU A 1 390 ? 42.508 11.329 35.340 1.00 27.81 390 LEU A C 1
ATOM 3165 O O . LEU A 1 390 ? 43.697 11.185 35.577 1.00 27.81 390 LEU A O 1
ATOM 3169 N N . ILE A 1 391 ? 42.000 12.395 34.700 1.00 31.55 391 ILE A N 1
ATOM 3170 C CA . ILE A 1 391 ? 42.302 13.796 35.074 1.00 31.55 391 ILE A CA 1
ATOM 3171 C C . ILE A 1 391 ? 41.046 14.651 34.797 1.00 31.55 391 ILE A C 1
ATOM 3173 O O . ILE A 1 391 ? 40.788 14.994 33.651 1.00 31.55 391 ILE A O 1
ATOM 3177 N N . PHE A 1 392 ? 40.255 14.991 35.824 1.00 33.47 392 PHE A N 1
ATOM 3178 C CA . PHE A 1 392 ? 39.350 16.159 35.818 1.00 33.47 392 PHE A CA 1
ATOM 3179 C C . PHE A 1 392 ? 38.985 16.567 37.259 1.00 33.47 392 PHE A C 1
ATOM 3181 O O . PHE A 1 392 ? 38.014 16.094 37.845 1.00 33.47 392 PHE A O 1
ATOM 3188 N N . ALA A 1 393 ? 39.756 17.501 37.805 1.00 40.25 393 ALA A N 1
ATOM 3189 C CA . ALA A 1 393 ? 39.370 18.411 38.883 1.00 40.25 393 ALA A CA 1
ATOM 3190 C C . ALA A 1 393 ? 39.882 19.787 38.413 1.00 40.25 393 ALA A C 1
ATOM 3192 O O . ALA A 1 393 ? 41.035 19.879 38.020 1.00 40.25 393 ALA A O 1
ATOM 3193 N N . ALA A 1 394 ? 39.121 20.867 38.262 1.00 41.31 394 ALA A N 1
ATOM 3194 C CA . ALA A 1 394 ? 37.905 21.302 38.922 1.00 41.31 394 ALA A CA 1
ATOM 3195 C C . ALA A 1 394 ? 36.977 22.032 37.920 1.00 41.31 394 ALA A C 1
ATOM 3197 O O . ALA A 1 394 ? 36.969 23.252 37.814 1.00 41.31 394 ALA A O 1
ATOM 3198 N N . GLY A 1 395 ? 36.180 21.263 37.172 1.00 48.66 395 GLY A N 1
ATOM 3199 C CA . GLY A 1 395 ? 35.046 21.762 36.369 1.00 48.66 395 GLY A CA 1
ATOM 3200 C C . GLY A 1 395 ? 33.795 20.884 36.505 1.00 48.66 395 GLY A C 1
ATOM 3201 O O . GLY A 1 395 ? 32.809 21.059 35.793 1.00 48.66 395 GLY A O 1
ATOM 3202 N N . SER A 1 396 ? 33.852 19.901 37.404 1.00 55.53 396 SER A N 1
ATOM 3203 C CA . SER A 1 396 ? 33.003 18.710 37.403 1.00 55.53 396 SER A CA 1
ATOM 3204 C C . SER A 1 396 ? 31.736 18.886 38.234 1.00 55.53 396 SER A C 1
ATOM 3206 O O . SER A 1 396 ? 30.735 18.266 37.917 1.00 55.53 396 SER A O 1
ATOM 3208 N N . VAL A 1 397 ? 31.731 19.755 39.250 1.00 52.88 397 VAL A N 1
ATOM 3209 C CA . VAL A 1 397 ? 30.554 19.950 40.118 1.00 52.88 397 VAL A CA 1
ATOM 3210 C C . VAL A 1 397 ? 29.500 20.814 39.426 1.00 52.88 397 VAL A C 1
ATOM 3212 O O . VAL A 1 397 ? 28.340 20.432 39.394 1.00 52.88 397 VAL A O 1
ATOM 3215 N N . SER A 1 398 ? 29.894 21.908 38.763 1.00 53.06 398 SER A N 1
ATOM 3216 C CA . SER A 1 398 ? 28.968 22.715 37.951 1.00 53.06 398 SER A CA 1
ATOM 3217 C C . SER A 1 398 ? 28.441 21.924 36.747 1.00 53.06 398 SER A C 1
ATOM 3219 O O . SER A 1 398 ? 27.242 21.924 36.496 1.00 53.06 398 SER A O 1
ATOM 3221 N N . ARG A 1 399 ? 29.295 21.145 36.064 1.00 53.69 399 ARG A N 1
ATOM 3222 C CA . ARG A 1 399 ? 28.861 20.251 34.977 1.00 53.69 399 ARG A CA 1
ATOM 3223 C C . ARG A 1 399 ? 27.996 19.095 35.466 1.00 53.69 399 ARG A C 1
ATOM 3225 O O . ARG A 1 399 ? 27.097 18.719 34.736 1.00 53.69 399 ARG A O 1
ATOM 3232 N N . LEU A 1 400 ? 28.216 18.559 36.668 1.00 57.84 400 LEU A N 1
ATOM 3233 C CA . LEU A 1 400 ? 27.359 17.532 37.265 1.00 57.84 400 LEU A CA 1
ATOM 3234 C C . LEU A 1 400 ? 26.026 18.121 37.728 1.00 57.84 400 LEU A C 1
ATOM 3236 O O . LEU A 1 400 ? 25.014 17.477 37.527 1.00 57.84 400 LEU A O 1
ATOM 3240 N N . PHE A 1 401 ? 25.986 19.340 38.270 1.00 57.62 401 PHE A N 1
ATOM 3241 C CA . PHE A 1 401 ? 24.729 20.028 38.582 1.00 57.62 401 PHE A CA 1
ATOM 3242 C C . PHE A 1 401 ? 23.958 20.397 37.316 1.00 57.62 401 PHE A C 1
ATOM 3244 O O . PHE A 1 401 ? 22.758 20.174 37.275 1.00 57.62 401 PHE A O 1
ATOM 3251 N N . VAL A 1 402 ? 24.625 20.878 36.263 1.00 59.00 402 VAL A N 1
ATOM 3252 C CA . VAL A 1 402 ? 24.003 21.120 34.952 1.00 59.00 402 VAL A CA 1
ATOM 3253 C C . VAL A 1 402 ? 23.574 19.806 34.302 1.00 59.00 402 VAL A C 1
ATOM 3255 O O . VAL A 1 402 ? 22.497 19.759 33.728 1.00 59.00 402 VAL A O 1
ATOM 3258 N N . LEU A 1 403 ? 24.352 18.726 34.423 1.00 61.19 403 LEU A N 1
ATOM 3259 C CA . LEU A 1 403 ? 23.991 17.399 33.921 1.00 61.19 403 LEU A CA 1
ATOM 3260 C C . LEU A 1 403 ? 22.819 16.817 34.712 1.00 61.19 403 LEU A C 1
ATOM 3262 O O . LEU A 1 403 ? 21.889 16.332 34.102 1.00 61.19 403 LEU A O 1
ATOM 3266 N N . VAL A 1 404 ? 22.818 16.887 36.042 1.00 63.03 404 VAL A N 1
ATOM 3267 C CA . VAL A 1 404 ? 21.721 16.414 36.900 1.00 63.03 404 VAL A CA 1
ATOM 3268 C C . VAL A 1 404 ? 20.481 17.276 36.691 1.00 63.03 404 VAL A C 1
ATOM 3270 O O . VAL A 1 404 ? 19.393 16.730 36.599 1.00 63.03 404 VAL A O 1
ATOM 3273 N N . PHE A 1 405 ? 20.617 18.594 36.540 1.00 58.91 405 PHE A N 1
ATOM 3274 C CA . PHE A 1 405 ? 19.512 19.492 36.207 1.00 58.91 405 PHE A CA 1
ATOM 3275 C C . PHE A 1 405 ? 18.976 19.228 34.793 1.00 58.91 405 PHE A C 1
ATOM 3277 O O . PHE A 1 405 ? 17.775 19.087 34.611 1.00 58.91 405 PHE A O 1
ATOM 3284 N N . ALA A 1 406 ? 19.838 19.058 33.790 1.00 59.03 406 ALA A N 1
ATOM 3285 C CA . ALA A 1 406 ? 19.427 18.674 32.440 1.00 59.03 406 ALA A CA 1
ATOM 3286 C C . ALA A 1 406 ? 18.796 17.273 32.422 1.00 59.03 406 ALA A C 1
ATOM 3288 O O . ALA A 1 406 ? 17.790 17.058 31.756 1.00 59.03 406 ALA A O 1
ATOM 3289 N N . VAL A 1 407 ? 19.332 16.324 33.193 1.00 61.34 407 VAL A N 1
ATOM 3290 C CA . VAL A 1 407 ? 18.800 14.964 33.321 1.00 61.34 407 VAL A CA 1
ATOM 3291 C C . VAL A 1 407 ? 17.474 14.962 34.068 1.00 61.34 407 VAL A C 1
ATOM 3293 O O . VAL A 1 407 ? 16.617 14.179 33.697 1.00 61.34 407 VAL A O 1
ATOM 3296 N N . THR A 1 408 ? 17.247 15.819 35.067 1.00 60.62 408 THR A N 1
ATOM 3297 C CA . THR A 1 408 ? 15.946 15.908 35.754 1.00 60.62 408 THR A CA 1
ATOM 3298 C C . THR A 1 408 ? 14.901 16.622 34.901 1.00 60.62 408 THR A C 1
ATOM 3300 O O . THR A 1 408 ? 13.774 16.140 34.817 1.00 60.62 408 THR A O 1
ATOM 3303 N N . GLN A 1 409 ? 15.272 17.694 34.191 1.00 59.81 409 GLN A N 1
ATOM 3304 C CA . GLN A 1 409 ? 14.385 18.396 33.250 1.00 59.81 409 GLN A CA 1
ATOM 3305 C C . GLN A 1 409 ? 14.034 17.538 32.021 1.00 59.81 409 GLN A C 1
ATOM 3307 O O . GLN A 1 409 ? 12.924 17.620 31.500 1.00 59.81 409 GLN A O 1
ATOM 3312 N N . HIS A 1 410 ? 14.947 16.665 31.583 1.00 65.44 410 HIS A N 1
ATOM 3313 C CA . HIS A 1 410 ? 14.754 15.774 30.434 1.00 65.44 410 HIS A CA 1
ATOM 3314 C C . HIS A 1 410 ? 14.642 14.293 30.818 1.00 65.44 410 HIS A C 1
ATOM 3316 O O . HIS A 1 410 ? 14.797 13.430 29.953 1.00 65.44 410 HIS A O 1
ATOM 3322 N N . PHE A 1 411 ? 14.342 13.970 32.082 1.00 70.06 411 PHE A N 1
ATOM 3323 C CA . PHE A 1 411 ? 14.383 12.593 32.599 1.00 70.06 411 PHE A CA 1
ATOM 3324 C C . PHE A 1 411 ? 13.517 11.642 31.778 1.00 70.06 411 PHE A C 1
ATOM 3326 O O . PHE A 1 411 ? 13.940 10.539 31.447 1.00 70.06 411 PHE A O 1
ATOM 3333 N N . GLN A 1 412 ? 12.320 12.086 31.391 1.00 66.38 412 GLN A N 1
ATOM 3334 C CA . GLN A 1 412 ? 11.416 11.295 30.564 1.00 66.38 412 GLN A CA 1
ATOM 3335 C C . GLN A 1 412 ? 11.962 11.102 29.145 1.00 66.38 412 GLN A C 1
ATOM 3337 O O . GLN A 1 412 ? 11.928 9.988 28.643 1.00 66.38 412 GLN A O 1
ATOM 3342 N N . SER A 1 413 ? 12.514 12.138 28.510 1.00 72.94 413 SER A N 1
ATOM 3343 C CA . SER A 1 413 ? 13.115 12.009 27.175 1.00 72.94 413 SER A CA 1
ATOM 3344 C C . SER A 1 413 ? 14.326 11.077 27.197 1.00 72.94 413 SER A C 1
ATOM 3346 O O . SER A 1 413 ? 14.467 10.238 26.316 1.00 72.94 413 SER A O 1
ATOM 3348 N N . ILE A 1 414 ? 15.154 11.157 28.242 1.00 78.12 414 ILE A N 1
ATOM 3349 C CA . ILE A 1 414 ? 16.274 10.238 28.469 1.00 78.12 414 ILE A CA 1
ATOM 3350 C C . ILE A 1 414 ? 15.754 8.822 28.726 1.00 78.12 414 ILE A C 1
ATOM 3352 O O . ILE A 1 414 ? 16.284 7.870 28.167 1.00 78.12 414 ILE A O 1
ATOM 3356 N N . SER A 1 415 ? 14.691 8.674 29.517 1.00 77.44 415 SER A N 1
ATOM 3357 C CA . SER A 1 415 ? 14.056 7.386 29.793 1.00 77.44 415 SER A CA 1
ATOM 3358 C C . SER A 1 415 ? 13.499 6.739 28.523 1.00 77.44 415 SER A C 1
ATOM 3360 O O . SER A 1 415 ? 13.784 5.580 28.251 1.00 77.44 415 SER A O 1
ATOM 3362 N N . TYR A 1 416 ? 12.785 7.489 27.682 1.00 76.06 416 TYR A N 1
ATOM 3363 C CA . TYR A 1 416 ? 12.269 6.989 26.405 1.00 76.06 416 TYR A CA 1
ATOM 3364 C C . TYR A 1 416 ? 13.404 6.676 25.425 1.00 76.06 416 TYR A C 1
ATOM 3366 O O . TYR A 1 416 ? 13.364 5.652 24.751 1.00 76.06 416 TYR A O 1
ATOM 3374 N N . PHE A 1 417 ? 14.448 7.506 25.386 1.00 81.31 417 PHE A N 1
ATOM 3375 C CA . PHE A 1 417 ? 15.622 7.266 24.549 1.00 81.31 417 PHE A CA 1
ATOM 3376 C C . PHE A 1 417 ? 16.403 6.012 24.970 1.00 81.31 417 PHE A C 1
ATOM 3378 O O . PHE A 1 417 ? 16.866 5.256 24.121 1.00 81.31 417 PHE A O 1
ATOM 3385 N N . LEU A 1 418 ? 16.545 5.776 26.277 1.00 83.88 418 LEU A N 1
ATOM 3386 C CA . LEU A 1 418 ? 17.254 4.624 26.838 1.00 83.88 418 LEU A CA 1
ATOM 3387 C C . LEU A 1 418 ? 16.349 3.396 27.044 1.00 83.88 418 LEU A C 1
ATOM 3389 O O . LEU A 1 418 ? 16.859 2.333 27.393 1.00 83.88 418 LEU A O 1
ATOM 3393 N N . ARG A 1 419 ? 15.040 3.498 26.773 1.00 83.44 419 ARG A N 1
ATOM 3394 C CA . ARG A 1 419 ? 14.063 2.401 26.871 1.00 83.44 419 ARG A CA 1
ATOM 3395 C C . ARG A 1 419 ? 14.525 1.103 26.191 1.00 83.44 419 ARG A C 1
ATOM 3397 O O . ARG A 1 419 ? 14.387 0.058 26.829 1.00 83.44 419 ARG A O 1
ATOM 3404 N N . PRO A 1 420 ? 15.152 1.124 24.993 1.00 86.56 420 PRO A N 1
ATOM 3405 C CA . PRO A 1 420 ? 15.695 -0.084 24.363 1.00 86.56 420 PRO A CA 1
ATOM 3406 C C . PRO A 1 420 ? 16.762 -0.841 25.175 1.00 86.56 420 PRO A C 1
ATOM 3408 O O . PRO A 1 420 ? 17.084 -1.977 24.837 1.00 86.56 420 PRO A O 1
ATOM 3411 N N . LEU A 1 421 ? 17.353 -0.234 26.215 1.00 82.62 421 LEU A N 1
ATOM 3412 C CA . LEU A 1 421 ? 18.368 -0.876 27.060 1.00 82.62 421 LEU A CA 1
ATOM 3413 C C . LEU A 1 421 ? 17.776 -1.740 28.179 1.00 82.62 421 LEU A C 1
ATOM 3415 O O . LEU A 1 421 ? 18.458 -2.646 28.657 1.00 82.62 421 LEU A O 1
ATOM 3419 N N . TRP A 1 422 ? 16.550 -1.457 28.628 1.00 81.12 422 TRP A N 1
ATOM 3420 C CA . TRP A 1 422 ? 15.953 -2.123 29.794 1.00 81.12 422 TRP A CA 1
ATOM 3421 C C . TRP A 1 422 ? 14.558 -2.700 29.556 1.00 81.12 422 TRP A C 1
ATOM 3423 O O . TRP A 1 422 ? 14.145 -3.582 30.309 1.00 81.12 422 TRP A O 1
ATOM 3433 N N . ASP A 1 423 ? 13.829 -2.226 28.545 1.00 80.38 423 ASP A N 1
ATOM 3434 C CA . ASP A 1 423 ? 12.509 -2.747 28.202 1.00 80.38 423 ASP A CA 1
ATOM 3435 C C . ASP A 1 423 ? 12.635 -3.900 27.198 1.00 80.38 423 ASP A C 1
ATOM 3437 O O . ASP A 1 423 ? 13.572 -3.965 26.401 1.00 80.38 423 ASP A O 1
ATOM 3441 N N . LYS A 1 424 ? 11.692 -4.840 27.241 1.00 78.81 424 LYS A N 1
ATOM 3442 C CA . LYS A 1 424 ? 11.673 -5.992 26.335 1.00 78.81 424 LYS A CA 1
ATOM 3443 C C . LYS A 1 424 ? 10.472 -5.894 25.419 1.00 78.81 424 LYS A C 1
ATOM 3445 O O . LYS A 1 424 ? 9.355 -5.664 25.875 1.00 78.81 424 LYS A O 1
ATOM 3450 N N . ALA A 1 425 ? 10.708 -6.139 24.132 1.00 80.12 425 ALA A N 1
ATOM 3451 C CA . ALA A 1 425 ? 9.627 -6.239 23.168 1.00 80.12 425 ALA A CA 1
ATOM 3452 C C . ALA A 1 425 ? 8.598 -7.290 23.629 1.00 80.12 425 ALA A C 1
ATOM 3454 O O . ALA A 1 425 ? 8.988 -8.348 24.144 1.00 80.12 425 ALA A O 1
ATOM 3455 N N . PRO A 1 426 ? 7.291 -7.025 23.452 1.00 81.56 426 PRO A N 1
ATOM 3456 C CA . PRO A 1 426 ? 6.261 -8.006 23.748 1.00 81.56 426 PRO A CA 1
ATOM 3457 C C . PRO A 1 426 ? 6.458 -9.251 22.879 1.00 81.56 426 PRO A C 1
ATOM 3459 O O . PRO A 1 426 ? 7.082 -9.202 21.817 1.00 81.56 426 PRO A O 1
ATOM 3462 N N . THR A 1 427 ? 5.897 -10.382 23.312 1.00 84.94 427 THR A N 1
ATOM 3463 C CA . THR A 1 427 ? 5.940 -11.611 22.513 1.00 84.94 427 THR A CA 1
ATOM 3464 C C . THR A 1 427 ? 5.359 -11.342 21.120 1.00 84.94 427 THR A C 1
ATOM 3466 O O . THR A 1 427 ? 4.258 -10.797 21.024 1.00 84.94 427 THR A O 1
ATOM 3469 N N . PRO A 1 428 ? 6.055 -11.690 20.028 1.00 90.19 428 PRO A N 1
ATOM 3470 C CA . PRO A 1 428 ? 5.552 -11.409 18.691 1.00 90.19 428 PRO A CA 1
ATOM 3471 C C . PRO A 1 428 ? 4.262 -12.192 18.423 1.00 90.19 428 PRO A C 1
ATOM 3473 O O . PRO A 1 428 ? 4.021 -13.250 19.011 1.00 90.19 428 PRO A O 1
ATOM 3476 N N . PHE A 1 429 ? 3.419 -11.659 17.543 1.00 93.69 429 PHE A N 1
ATOM 3477 C CA . PHE A 1 429 ? 2.281 -12.400 17.013 1.00 93.69 429 PHE A CA 1
ATOM 3478 C C . PHE A 1 429 ? 2.743 -13.382 15.934 1.00 93.69 429 PHE A C 1
ATOM 3480 O O . PHE A 1 429 ? 3.643 -13.089 15.143 1.00 93.69 429 PHE A O 1
ATOM 3487 N N . THR A 1 430 ? 2.073 -14.524 15.859 1.00 95.56 430 THR A N 1
ATOM 3488 C CA . THR A 1 430 ? 2.072 -15.369 14.671 1.00 95.56 430 THR A CA 1
ATOM 3489 C C . THR A 1 430 ? 1.140 -14.723 13.651 1.00 95.56 430 THR A C 1
ATOM 3491 O O . THR A 1 430 ? -0.082 -14.715 13.824 1.00 95.56 430 THR A O 1
ATOM 3494 N N . ARG A 1 431 ? 1.732 -14.138 12.607 1.00 95.50 431 ARG A N 1
ATOM 3495 C CA . ARG A 1 431 ? 0.993 -13.501 11.514 1.00 95.50 431 ARG A CA 1
ATOM 3496 C C . ARG A 1 431 ? 0.394 -14.552 10.592 1.00 95.50 431 ARG A C 1
ATOM 3498 O O . ARG A 1 431 ? 1.108 -15.421 10.098 1.00 95.50 431 ARG A O 1
ATOM 3505 N N . ILE A 1 432 ? -0.904 -14.438 10.361 1.00 96.50 432 ILE A N 1
ATOM 3506 C CA . ILE A 1 432 ? -1.640 -15.165 9.336 1.00 96.50 432 ILE A CA 1
ATOM 3507 C C . ILE A 1 432 ? -1.554 -14.311 8.068 1.00 96.50 432 ILE A C 1
ATOM 3509 O O . ILE A 1 432 ? -1.991 -13.155 8.110 1.00 96.50 432 ILE A O 1
ATOM 3513 N N . PRO A 1 433 ? -0.975 -14.828 6.968 1.00 96.50 433 PRO A N 1
ATOM 3514 C CA . PRO A 1 433 ? -0.952 -14.101 5.713 1.00 96.50 433 PRO A CA 1
ATOM 3515 C C . PRO A 1 433 ? -2.364 -13.782 5.237 1.00 96.50 433 PRO A C 1
ATOM 3517 O O . PRO A 1 433 ? -3.248 -14.633 5.329 1.00 96.50 433 PRO A O 1
ATOM 3520 N N . HIS A 1 434 ? -2.559 -12.569 4.735 1.00 96.69 434 HIS A N 1
ATOM 3521 C CA . HIS A 1 434 ? -3.848 -12.123 4.225 1.00 96.69 434 HIS A CA 1
ATOM 3522 C C . HIS A 1 434 ? -3.767 -12.007 2.708 1.00 96.69 434 HIS A C 1
ATOM 3524 O O . HIS A 1 434 ? -3.106 -11.115 2.176 1.00 96.69 434 HIS A O 1
ATOM 3530 N N . TYR A 1 435 ? -4.399 -12.952 2.018 1.00 96.50 435 TYR A N 1
ATOM 3531 C CA . TYR A 1 435 ? -4.508 -12.963 0.562 1.00 96.50 435 TYR A CA 1
ATOM 3532 C C . TYR A 1 435 ? -5.819 -12.311 0.149 1.00 96.50 435 TYR A C 1
ATOM 3534 O O . TYR A 1 435 ? -6.845 -12.568 0.774 1.00 96.50 435 TYR A O 1
ATOM 3542 N N . TYR A 1 436 ? -5.806 -11.514 -0.918 1.00 95.44 436 TYR A N 1
ATOM 3543 C CA . TYR A 1 436 ? -7.028 -10.981 -1.513 1.00 95.44 436 TYR A CA 1
ATOM 3544 C C . TYR A 1 436 ? -6.822 -10.575 -2.976 1.00 95.44 436 TYR A C 1
ATOM 3546 O O . TYR A 1 436 ? -5.819 -9.949 -3.308 1.00 95.44 436 TYR A O 1
ATOM 3554 N N . ALA A 1 437 ? -7.812 -10.873 -3.822 1.00 94.31 437 ALA A N 1
ATOM 3555 C CA . ALA A 1 437 ? -7.955 -10.310 -5.163 1.00 94.31 437 ALA A CA 1
ATOM 3556 C C . ALA A 1 437 ? -9.447 -10.076 -5.478 1.00 94.31 437 ALA A C 1
ATOM 3558 O O . ALA A 1 437 ? -10.272 -10.909 -5.087 1.00 94.31 437 ALA A O 1
ATOM 3559 N N . PRO A 1 438 ? -9.819 -8.990 -6.188 1.00 88.38 438 PRO A N 1
ATOM 3560 C CA . PRO A 1 438 ? -11.220 -8.628 -6.427 1.00 88.38 438 PRO A CA 1
ATOM 3561 C C . PRO A 1 438 ? -12.076 -9.700 -7.118 1.00 88.38 438 PRO A C 1
ATOM 3563 O O . PRO A 1 438 ? -13.255 -9.822 -6.796 1.00 88.38 438 PRO A O 1
ATOM 3566 N N . ASN A 1 439 ? -11.500 -10.484 -8.034 1.00 86.50 439 ASN A N 1
ATOM 3567 C CA . ASN A 1 439 ? -12.236 -11.456 -8.854 1.00 86.50 439 ASN A CA 1
ATOM 3568 C C . ASN A 1 439 ? -12.096 -12.909 -8.366 1.00 86.50 439 ASN A C 1
ATOM 3570 O O . ASN A 1 439 ? -12.484 -13.847 -9.064 1.00 86.50 439 ASN A O 1
ATOM 3574 N N . MET A 1 440 ? -11.555 -13.122 -7.165 1.00 91.81 440 MET A N 1
ATOM 3575 C CA . MET A 1 440 ? -11.344 -14.462 -6.625 1.00 91.81 440 MET A CA 1
ATOM 3576 C C . MET A 1 440 ? -12.623 -15.053 -6.022 1.00 91.81 440 MET A C 1
ATOM 3578 O O . MET A 1 440 ? -13.343 -14.400 -5.268 1.00 91.81 440 MET A O 1
ATOM 3582 N N . SER A 1 441 ? -12.877 -16.338 -6.285 1.00 94.12 441 SER A N 1
ATOM 3583 C CA . SER A 1 441 ? -13.982 -17.050 -5.638 1.00 94.12 441 SER A CA 1
ATOM 3584 C C . SER A 1 441 ? -13.700 -17.308 -4.150 1.00 94.12 441 SER A C 1
ATOM 3586 O O . SER A 1 441 ? -12.576 -17.637 -3.763 1.00 94.12 441 SER A O 1
ATOM 3588 N N . MET A 1 442 ? -14.732 -17.244 -3.300 1.00 94.50 442 MET A N 1
ATOM 3589 C CA . MET A 1 442 ? -14.582 -17.527 -1.863 1.00 94.50 442 MET A CA 1
ATOM 3590 C C . MET A 1 442 ? -13.965 -18.903 -1.550 1.00 94.50 442 MET A C 1
ATOM 3592 O O . MET A 1 442 ? -13.112 -18.956 -0.666 1.00 94.50 442 MET A O 1
ATOM 3596 N N . PRO A 1 443 ? -14.295 -20.010 -2.253 1.00 95.44 443 PRO A N 1
ATOM 3597 C CA . PRO A 1 443 ? -13.626 -21.293 -2.032 1.00 95.44 443 PRO A CA 1
ATOM 3598 C C . PRO A 1 443 ? -12.111 -21.241 -2.253 1.00 95.44 443 PRO A C 1
ATOM 3600 O O . PRO A 1 443 ? -11.353 -21.789 -1.453 1.00 95.44 443 PRO A O 1
ATOM 3603 N N . GLN A 1 444 ? -11.657 -20.562 -3.312 1.00 94.69 444 GLN A N 1
ATOM 3604 C CA . GLN A 1 444 ? -10.228 -20.378 -3.569 1.00 94.69 444 GLN A CA 1
ATOM 3605 C C . GLN A 1 444 ? -9.587 -19.510 -2.486 1.00 94.69 444 GLN A C 1
ATOM 3607 O O . GLN A 1 444 ? -8.542 -19.890 -1.960 1.00 94.69 444 GLN A O 1
ATOM 3612 N N . LEU A 1 445 ? -10.236 -18.405 -2.107 1.00 94.94 445 LEU A N 1
ATOM 3613 C CA . LEU A 1 445 ? -9.732 -17.487 -1.090 1.00 94.94 445 LEU A CA 1
ATOM 3614 C C . LEU A 1 445 ? -9.581 -18.173 0.273 1.00 94.94 445 LEU A C 1
ATOM 3616 O O . LEU A 1 445 ? -8.521 -18.087 0.889 1.00 94.94 445 LEU A O 1
ATOM 3620 N N . CYS A 1 446 ? -10.594 -18.917 0.726 1.00 96.69 446 CYS A N 1
ATOM 3621 C CA . CYS A 1 446 ? -10.514 -19.675 1.975 1.00 96.69 446 CYS A CA 1
ATOM 3622 C C . CYS A 1 446 ? -9.405 -20.736 1.918 1.00 96.69 446 CYS A C 1
ATOM 3624 O O . CYS A 1 446 ? -8.609 -20.838 2.851 1.00 96.69 446 CYS A O 1
ATOM 3626 N N . ARG A 1 447 ? -9.274 -21.456 0.793 1.00 95.69 447 ARG A N 1
ATOM 3627 C CA . ARG A 1 447 ? -8.216 -22.458 0.589 1.00 95.69 447 ARG A CA 1
ATOM 3628 C C . ARG A 1 447 ? -6.811 -21.861 0.724 1.00 95.69 447 ARG A C 1
ATOM 3630 O O . ARG A 1 447 ? -5.961 -22.504 1.334 1.00 95.69 447 ARG A O 1
ATOM 3637 N N . LEU A 1 448 ? -6.565 -20.648 0.214 1.00 94.50 448 LEU A N 1
ATOM 3638 C CA . LEU A 1 448 ? -5.264 -19.970 0.357 1.00 94.50 448 LEU A CA 1
ATOM 3639 C C . LEU A 1 448 ? -4.892 -19.687 1.818 1.00 94.50 448 LEU A C 1
ATOM 3641 O O . LEU A 1 448 ? -3.713 -19.692 2.162 1.00 94.50 448 LEU A O 1
ATOM 3645 N N . HIS A 1 449 ? -5.888 -19.506 2.685 1.00 95.12 449 HIS A N 1
ATOM 3646 C CA . HIS A 1 449 ? -5.693 -19.333 4.126 1.00 95.12 449 HIS A CA 1
ATOM 3647 C C . HIS A 1 449 ? -5.668 -20.670 4.893 1.00 95.12 449 HIS A C 1
ATOM 3649 O O . HIS A 1 449 ? -5.537 -20.679 6.116 1.00 95.12 449 HIS A O 1
ATOM 3655 N N . GLY A 1 450 ? -5.788 -21.811 4.199 1.00 95.19 450 GLY A N 1
ATOM 3656 C CA . GLY A 1 450 ? -5.908 -23.134 4.819 1.00 95.19 450 GLY A CA 1
ATOM 3657 C C . GLY A 1 450 ? -7.269 -23.380 5.479 1.00 95.19 450 GLY A C 1
ATOM 3658 O O . GLY A 1 450 ? -7.372 -24.200 6.391 1.00 95.19 450 GLY A O 1
ATOM 3659 N N . TRP A 1 451 ? -8.302 -22.656 5.048 1.00 96.81 451 TRP A N 1
ATOM 3660 C CA . TRP A 1 451 ? -9.647 -22.661 5.621 1.00 96.81 451 TRP A CA 1
ATOM 3661 C C . TRP A 1 451 ? -10.669 -23.286 4.669 1.00 96.81 451 TRP A C 1
ATOM 3663 O O . TRP A 1 451 ? -10.519 -23.255 3.446 1.00 96.81 451 TRP A O 1
ATOM 3673 N N . GLY A 1 452 ? -11.729 -23.860 5.238 1.00 96.94 452 GLY A N 1
ATOM 3674 C CA . GLY A 1 452 ? -12.870 -24.361 4.471 1.00 96.94 452 GLY A CA 1
ATOM 3675 C C . GLY A 1 452 ? -13.767 -23.217 4.001 1.00 96.94 452 GLY A C 1
ATOM 3676 O O . GLY A 1 452 ? -13.674 -22.107 4.511 1.00 96.94 452 GLY A O 1
ATOM 3677 N N . VAL A 1 453 ? -14.669 -23.473 3.056 1.00 97.44 453 VAL A N 1
ATOM 3678 C CA . VAL A 1 453 ? -15.727 -22.519 2.680 1.00 97.44 453 VAL A CA 1
ATOM 3679 C C . VAL A 1 453 ? -17.056 -22.946 3.294 1.00 97.44 453 VAL A C 1
ATOM 3681 O O . VAL A 1 453 ? -17.350 -24.137 3.395 1.00 97.44 453 VAL A O 1
ATOM 3684 N N . ARG A 1 454 ? -17.868 -21.981 3.714 1.00 95.75 454 ARG A N 1
ATOM 3685 C CA . ARG A 1 454 ? -19.205 -22.222 4.263 1.00 95.75 454 ARG A CA 1
ATOM 3686 C C . ARG A 1 454 ? -20.266 -22.226 3.170 1.00 95.75 454 ARG A C 1
ATOM 3688 O O . ARG A 1 454 ? -20.173 -21.478 2.202 1.00 95.75 454 ARG A O 1
ATOM 3695 N N . SER A 1 455 ? -21.327 -23.000 3.388 1.00 94.69 455 SER A N 1
ATOM 3696 C CA . SER A 1 455 ? -22.538 -22.959 2.557 1.00 94.69 455 SER A CA 1
ATOM 3697 C C . SER A 1 455 ? -23.349 -21.673 2.747 1.00 94.69 455 SER A C 1
ATOM 3699 O O . SER A 1 455 ? -24.035 -21.241 1.826 1.00 94.69 455 SER A O 1
ATOM 3701 N N . SER A 1 456 ? -23.262 -21.046 3.925 1.00 95.69 456 SER A N 1
ATOM 3702 C CA . SER A 1 456 ? -23.894 -19.763 4.232 1.00 95.69 456 SER A CA 1
ATOM 3703 C C . SER A 1 456 ? -22.961 -18.845 5.036 1.00 95.69 456 SER A C 1
ATOM 3705 O O . SER A 1 456 ? -22.167 -19.327 5.862 1.00 95.69 456 SER A O 1
ATOM 3707 N N . PRO A 1 457 ? -23.039 -17.517 4.820 1.00 96.75 457 PRO A N 1
ATOM 3708 C CA . PRO A 1 457 ? -22.174 -16.571 5.506 1.00 96.75 457 PRO A CA 1
ATOM 3709 C C . PRO A 1 457 ? -22.545 -16.474 6.989 1.00 96.75 457 PRO A C 1
ATOM 3711 O O . PRO A 1 457 ? -23.719 -16.523 7.358 1.00 96.75 457 PRO A O 1
ATOM 3714 N N . ARG A 1 458 ? -21.545 -16.282 7.854 1.00 96.38 458 ARG A N 1
ATOM 3715 C CA . ARG A 1 458 ? -21.777 -15.920 9.259 1.00 96.38 458 ARG A CA 1
ATOM 3716 C C . ARG A 1 458 ? -22.371 -14.521 9.372 1.00 96.38 458 ARG A C 1
ATOM 3718 O O . ARG A 1 458 ? -22.056 -13.625 8.576 1.00 96.38 458 ARG A O 1
ATOM 3725 N N . ARG A 1 459 ? -23.165 -14.311 10.422 1.00 98.06 459 ARG A N 1
ATOM 3726 C CA . ARG A 1 459 ? -23.548 -12.958 10.819 1.00 98.06 459 ARG A CA 1
ATOM 3727 C C . ARG A 1 459 ? -22.363 -12.278 11.494 1.00 98.06 459 ARG A C 1
ATOM 3729 O O . ARG A 1 459 ? -21.595 -12.928 12.204 1.00 98.06 459 ARG A O 1
ATOM 3736 N N . VAL A 1 460 ? -22.215 -10.982 11.256 1.00 98.44 460 VAL A N 1
ATOM 3737 C CA . VAL A 1 460 ? -21.141 -10.153 11.805 1.00 98.44 460 VAL A CA 1
ATOM 3738 C C . VAL A 1 460 ? -21.750 -9.053 12.662 1.00 98.44 460 VAL A C 1
ATOM 3740 O O . VAL A 1 460 ? -22.619 -8.309 12.209 1.00 98.44 460 VAL A O 1
ATOM 3743 N N . PHE A 1 461 ? -21.268 -8.945 13.891 1.00 98.62 461 PHE A N 1
ATOM 3744 C CA . PHE A 1 461 ? -21.636 -7.918 14.852 1.00 98.62 461 PHE A CA 1
ATOM 3745 C C . PHE A 1 461 ? -20.425 -7.025 15.087 1.00 98.62 461 PHE A C 1
ATOM 3747 O O . PHE A 1 461 ? -19.371 -7.512 15.488 1.00 98.62 461 PHE A O 1
ATOM 3754 N N . ASP A 1 462 ? -20.575 -5.732 14.828 1.00 98.44 462 ASP A N 1
ATOM 3755 C CA . ASP A 1 462 ? -19.519 -4.738 15.007 1.00 98.44 462 ASP A CA 1
ATOM 3756 C C . ASP A 1 462 ? -19.760 -3.956 16.297 1.00 98.44 462 ASP A C 1
ATOM 3758 O O . ASP A 1 462 ? -20.704 -3.171 16.359 1.00 98.44 462 ASP A O 1
ATOM 3762 N N . ALA A 1 463 ? -18.970 -4.216 17.343 1.00 98.06 463 ALA A N 1
ATOM 3763 C CA . ALA A 1 463 ? -19.167 -3.632 18.666 1.00 98.06 463 ALA A CA 1
ATOM 3764 C C . ALA A 1 463 ? -18.140 -2.536 18.971 1.00 98.06 463 ALA A C 1
ATOM 3766 O O . ALA A 1 463 ? -16.938 -2.802 18.978 1.00 98.06 463 ALA A O 1
ATOM 3767 N N . VAL A 1 464 ? -18.632 -1.334 19.286 1.00 95.81 464 VAL A N 1
ATOM 3768 C CA . VAL A 1 464 ? -17.820 -0.129 19.511 1.00 95.81 464 VAL A CA 1
ATOM 3769 C C . VAL A 1 464 ? -18.242 0.589 20.798 1.00 95.81 464 VAL A C 1
ATOM 3771 O O . VAL A 1 464 ? -19.432 0.797 21.058 1.00 95.81 464 VAL A O 1
ATOM 3774 N N . LEU A 1 465 ? -17.253 1.015 21.590 1.00 92.25 465 LEU A N 1
ATOM 3775 C CA . LEU A 1 465 ? -17.418 2.036 22.631 1.00 92.25 465 LEU A CA 1
ATOM 3776 C C . LEU A 1 465 ? -17.204 3.417 22.002 1.00 92.25 465 LEU A C 1
ATOM 3778 O O . LEU A 1 465 ? -16.137 3.680 21.453 1.00 92.25 465 LEU A O 1
ATOM 3782 N N . PHE A 1 466 ? -18.205 4.295 22.063 1.00 93.50 466 PHE A N 1
ATOM 3783 C CA . PHE A 1 466 ? -18.182 5.560 21.328 1.00 93.50 466 PHE A CA 1
ATOM 3784 C C . PHE A 1 466 ? -18.017 6.797 22.224 1.00 93.50 466 PHE A C 1
ATOM 3786 O O . PHE A 1 466 ? -18.631 6.906 23.292 1.00 93.50 466 PHE A O 1
ATOM 3793 N N . SER A 1 467 ? -17.214 7.759 21.750 1.00 90.19 467 SER A N 1
ATOM 3794 C CA . SER A 1 467 ? -16.978 9.043 22.417 1.00 90.19 467 SER A CA 1
ATOM 3795 C C . SER A 1 467 ? -17.453 10.242 21.592 1.00 90.19 467 SER A C 1
ATOM 3797 O O . SER A 1 467 ? -18.500 10.800 21.923 1.00 90.19 467 SER A O 1
ATOM 3799 N N . ASN A 1 468 ? -16.685 10.673 20.584 1.00 91.06 468 ASN A N 1
ATOM 3800 C CA . ASN A 1 468 ? -16.963 11.888 19.798 1.00 91.06 468 ASN A CA 1
ATOM 3801 C C . ASN A 1 468 ? -16.464 11.820 18.338 1.00 91.06 468 ASN A C 1
ATOM 3803 O O . ASN A 1 468 ? -16.575 12.796 17.599 1.00 91.06 468 ASN A O 1
ATOM 3807 N N . GLU A 1 469 ? -15.946 10.677 17.889 1.00 94.62 469 GLU A N 1
ATOM 3808 C CA . GLU A 1 469 ? -15.381 10.442 16.555 1.00 94.62 469 GLU A CA 1
ATOM 3809 C C . GLU A 1 469 ? -16.450 10.304 15.441 1.00 94.62 469 GLU A C 1
ATOM 3811 O O . GLU A 1 469 ? -16.429 9.356 14.659 1.00 94.62 469 GLU A O 1
ATOM 3816 N N . LEU A 1 470 ? -17.408 11.236 15.339 1.00 96.19 470 LEU A N 1
ATOM 3817 C CA . LEU A 1 470 ? -18.568 11.119 14.435 1.00 96.19 470 LEU A CA 1
ATOM 3818 C C . LEU A 1 470 ? -18.194 10.955 12.948 1.00 96.19 470 LEU A C 1
ATOM 3820 O O . LEU A 1 470 ? -18.866 10.220 12.226 1.00 96.19 470 LEU A O 1
ATOM 3824 N N . ASP A 1 471 ? -17.146 11.641 12.475 1.00 97.62 471 ASP A N 1
ATOM 3825 C CA . ASP A 1 471 ? -16.672 11.530 11.085 1.00 97.62 471 ASP A CA 1
ATOM 3826 C C . ASP A 1 471 ? -16.107 10.147 10.769 1.00 97.62 471 ASP A C 1
ATOM 3828 O O . ASP A 1 471 ? -16.460 9.549 9.752 1.00 97.62 471 ASP A O 1
ATOM 3832 N N . ILE A 1 472 ? -15.278 9.624 11.668 1.00 97.75 472 ILE A N 1
ATOM 3833 C CA . ILE A 1 472 ? -14.667 8.307 11.526 1.00 97.75 472 ILE A CA 1
ATOM 3834 C C . ILE A 1 472 ? -15.714 7.203 11.696 1.00 97.75 472 ILE A C 1
ATOM 3836 O O . ILE A 1 472 ? -15.710 6.250 10.921 1.00 97.75 472 ILE A O 1
ATOM 3840 N N . LEU A 1 473 ? -16.679 7.367 12.608 1.00 97.94 473 LEU A N 1
ATOM 3841 C CA . LEU A 1 473 ? -17.810 6.449 12.740 1.00 97.94 473 LEU A CA 1
ATOM 3842 C C . LEU A 1 473 ? -18.672 6.420 11.470 1.00 97.94 473 LEU A C 1
ATOM 3844 O O . LEU A 1 473 ? -19.119 5.352 11.057 1.00 97.94 473 LEU A O 1
ATOM 3848 N N . GLU A 1 474 ? -18.893 7.565 10.815 1.00 98.31 474 GLU A N 1
ATOM 3849 C CA . GLU A 1 474 ? -19.627 7.596 9.545 1.00 98.31 474 GLU A CA 1
ATOM 3850 C C . GLU A 1 474 ? -18.869 6.857 8.440 1.00 98.31 474 GLU A C 1
ATOM 3852 O O . GLU A 1 474 ? -19.488 6.106 7.686 1.00 98.31 474 GLU A O 1
ATOM 3857 N N . ILE A 1 475 ? -17.546 7.037 8.356 1.00 98.50 475 ILE A N 1
ATOM 3858 C CA . ILE A 1 475 ? -16.702 6.301 7.407 1.00 98.50 475 ILE A CA 1
ATOM 3859 C C . ILE A 1 475 ? -16.753 4.804 7.707 1.00 98.50 475 ILE A C 1
ATOM 3861 O O . ILE A 1 475 ? -17.004 4.019 6.795 1.00 98.50 475 ILE A O 1
ATOM 3865 N N . ARG A 1 476 ? -16.601 4.414 8.979 1.00 98.31 476 ARG A N 1
ATOM 3866 C CA . ARG A 1 476 ? -16.719 3.027 9.439 1.00 98.31 476 ARG A CA 1
ATOM 3867 C C . ARG A 1 476 ? -18.050 2.427 9.003 1.00 98.31 476 ARG A C 1
ATOM 3869 O O . ARG A 1 476 ? -18.068 1.434 8.290 1.00 98.31 476 ARG A O 1
ATOM 3876 N N . TYR A 1 477 ? -19.176 3.026 9.381 1.00 98.25 477 TYR A N 1
ATOM 3877 C CA . TYR A 1 477 ? -20.488 2.467 9.050 1.00 98.25 477 TYR A CA 1
ATOM 3878 C C . TYR A 1 477 ? -20.725 2.454 7.545 1.00 98.25 477 TYR A C 1
ATOM 3880 O O . TYR A 1 477 ? -21.218 1.459 7.032 1.00 98.25 477 TYR A O 1
ATOM 3888 N N . GLY A 1 478 ? -20.323 3.501 6.825 1.00 97.69 478 GLY A N 1
ATOM 3889 C CA . GLY A 1 478 ? -20.412 3.551 5.370 1.00 97.69 478 GLY A CA 1
ATOM 3890 C C . GLY A 1 478 ? -19.606 2.459 4.657 1.00 97.69 478 GLY A C 1
ATOM 3891 O O . GLY A 1 478 ? -20.062 1.942 3.636 1.00 97.69 478 GLY A O 1
ATOM 3892 N N . GLU A 1 479 ? -18.444 2.086 5.196 1.00 97.88 479 GLU A N 1
ATOM 3893 C CA . GLU A 1 479 ? -17.588 1.025 4.654 1.00 97.88 479 GLU A CA 1
ATOM 3894 C C . GLU A 1 479 ? -18.100 -0.376 5.020 1.00 97.88 479 GLU A C 1
ATOM 3896 O O . GLU A 1 479 ? -18.136 -1.276 4.180 1.00 97.88 479 GLU A O 1
ATOM 3901 N N . LEU A 1 480 ? -18.537 -0.560 6.269 1.00 98.25 480 LEU A N 1
ATOM 3902 C CA . LEU A 1 480 ? -18.904 -1.866 6.819 1.00 98.25 480 LEU A CA 1
ATOM 3903 C C . LEU A 1 480 ? -20.371 -2.254 6.571 1.00 98.25 480 LEU A C 1
ATOM 3905 O O . LEU A 1 480 ? -20.720 -3.427 6.726 1.00 98.25 480 LEU A O 1
ATOM 3909 N N . LEU A 1 481 ? -21.239 -1.308 6.184 1.00 97.88 481 LEU A N 1
ATOM 3910 C CA . LEU A 1 481 ? -22.687 -1.518 6.023 1.00 97.88 481 LEU A CA 1
ATOM 3911 C C . LEU A 1 481 ? -23.058 -2.763 5.199 1.00 97.88 481 LEU A C 1
ATOM 3913 O O . LEU A 1 481 ? -23.992 -3.462 5.609 1.00 97.88 481 LEU A O 1
ATOM 3917 N N . PRO A 1 482 ? -22.379 -3.090 4.079 1.00 96.88 482 PRO A N 1
ATOM 3918 C CA . PRO A 1 482 ? -22.716 -4.276 3.289 1.00 96.88 482 PRO A CA 1
ATOM 3919 C C . PRO A 1 482 ? -22.358 -5.601 3.978 1.00 96.88 482 PRO A C 1
ATOM 3921 O O . PRO A 1 482 ? -22.934 -6.636 3.656 1.00 96.88 482 PRO A O 1
ATOM 3924 N N . TYR A 1 483 ? -21.419 -5.581 4.925 1.00 97.25 483 TYR A N 1
ATOM 3925 C CA . TYR A 1 483 ? -20.789 -6.781 5.484 1.00 97.25 483 TYR A CA 1
ATOM 3926 C C . TYR A 1 483 ? -21.243 -7.095 6.910 1.00 97.25 483 TYR A C 1
ATOM 3928 O O . TYR A 1 483 ? -21.214 -8.255 7.329 1.00 97.25 483 TYR A O 1
ATOM 3936 N N . VAL A 1 484 ? -21.688 -6.078 7.644 1.00 97.75 484 VAL A N 1
ATOM 3937 C CA . VAL A 1 484 ? -22.142 -6.186 9.032 1.00 97.75 484 VAL A CA 1
ATOM 3938 C C . VAL A 1 484 ? -23.650 -6.415 9.096 1.00 97.75 484 VAL A C 1
ATOM 3940 O O . VAL A 1 484 ? -24.418 -5.829 8.333 1.00 97.75 484 VAL A O 1
ATOM 3943 N N . ASP A 1 485 ? -24.087 -7.265 10.018 1.00 98.31 485 ASP A N 1
ATOM 3944 C CA . ASP A 1 485 ? -25.497 -7.561 10.276 1.00 98.31 485 ASP A CA 1
ATOM 3945 C C . ASP A 1 485 ? -26.072 -6.621 11.346 1.00 98.31 485 ASP A C 1
ATOM 3947 O O . ASP A 1 485 ? -27.201 -6.137 11.209 1.00 98.31 485 ASP A O 1
ATOM 3951 N N . ARG A 1 486 ? -25.278 -6.314 12.383 1.00 98.44 486 ARG A N 1
ATOM 3952 C CA . ARG A 1 486 ? -25.618 -5.349 13.438 1.00 98.44 486 ARG A CA 1
ATOM 3953 C C . ARG A 1 486 ? -24.416 -4.505 13.859 1.00 98.44 486 ARG A C 1
ATOM 3955 O O . ARG A 1 486 ? -23.359 -5.046 14.174 1.00 98.44 486 ARG A O 1
ATOM 3962 N N . PHE A 1 487 ? -24.618 -3.195 13.934 1.00 98.56 487 PHE A N 1
ATOM 3963 C CA . PHE A 1 487 ? -23.702 -2.261 14.584 1.00 98.56 487 PHE A CA 1
ATOM 3964 C C . PHE A 1 487 ? -24.136 -2.087 16.035 1.00 98.56 487 PHE A C 1
ATOM 3966 O O . PHE A 1 487 ? -25.232 -1.600 16.294 1.00 98.56 487 PHE A O 1
ATOM 3973 N N . VAL A 1 488 ? -23.305 -2.508 16.980 1.00 98.38 488 VAL A N 1
ATOM 3974 C CA . VAL A 1 488 ? -23.573 -2.443 18.415 1.00 98.38 488 VAL A CA 1
ATOM 3975 C C . VAL A 1 488 ? -22.764 -1.294 19.004 1.00 98.38 488 VAL A C 1
ATOM 3977 O O . VAL A 1 488 ? -21.546 -1.383 19.124 1.00 98.38 488 VAL A O 1
ATOM 3980 N N . ILE A 1 489 ? -23.434 -0.209 19.372 1.00 97.69 489 ILE A N 1
ATOM 3981 C CA . ILE A 1 489 ? -22.781 1.016 19.835 1.00 97.69 489 ILE A CA 1
ATOM 3982 C C . ILE A 1 489 ? -23.231 1.374 21.243 1.00 97.69 489 ILE A C 1
ATOM 3984 O O . ILE A 1 489 ? -24.421 1.533 21.506 1.00 97.69 489 ILE A O 1
ATOM 3988 N N . LEU A 1 490 ? -22.258 1.495 22.147 1.00 95.75 490 LEU A N 1
ATOM 3989 C CA . LEU A 1 490 ? -22.486 1.973 23.504 1.00 95.75 490 LEU A CA 1
ATOM 3990 C C . LEU A 1 490 ? -21.833 3.340 23.693 1.00 95.75 490 LEU A C 1
ATOM 3992 O O . LEU A 1 490 ? -20.635 3.503 23.456 1.00 95.75 490 LEU A O 1
ATOM 3996 N N . GLU A 1 491 ? -22.612 4.293 24.188 1.00 94.00 491 GLU A N 1
ATOM 3997 C CA . GLU A 1 491 ? -22.146 5.634 24.531 1.00 94.00 491 GLU A CA 1
ATOM 3998 C C . GLU A 1 491 ? -22.256 5.902 26.040 1.00 94.00 491 GLU A C 1
ATOM 4000 O O . GLU A 1 491 ? -23.033 5.274 26.755 1.00 94.00 491 GLU A O 1
ATOM 4005 N N . SER A 1 492 ? -21.465 6.845 26.543 1.00 89.38 492 SER A N 1
ATOM 4006 C CA . SER A 1 492 ? -21.520 7.307 27.931 1.00 89.38 492 SER A CA 1
ATOM 4007 C C . SER A 1 492 ? -21.651 8.823 27.993 1.00 89.38 492 SER A C 1
ATOM 4009 O O . SER A 1 492 ? -21.093 9.530 27.148 1.00 89.38 492 SER A O 1
ATOM 4011 N N . ASN A 1 493 ? -22.347 9.320 29.015 1.00 86.44 493 ASN A N 1
ATOM 4012 C CA . ASN A 1 493 ? -22.454 10.750 29.325 1.00 86.44 493 ASN A CA 1
ATOM 4013 C C . ASN A 1 493 ? -21.230 11.306 30.085 1.00 86.44 493 ASN A C 1
ATOM 4015 O O . ASN A 1 493 ? -21.243 12.445 30.550 1.00 86.44 493 ASN A O 1
ATOM 4019 N N . SER A 1 494 ? -20.177 10.502 30.246 1.00 82.19 494 SER A N 1
ATOM 4020 C CA . SER A 1 494 ? -18.938 10.879 30.923 1.00 82.19 494 SER A CA 1
ATOM 4021 C C . SER A 1 494 ? -17.718 10.270 30.221 1.00 82.19 494 SER A C 1
ATOM 4023 O O . SER A 1 494 ? -17.809 9.210 29.596 1.00 82.19 494 SER A O 1
ATOM 4025 N N . THR A 1 495 ? -16.571 10.945 30.290 1.00 76.06 495 THR A N 1
ATOM 4026 C CA . THR A 1 495 ? -15.275 10.428 29.821 1.00 76.06 495 THR A CA 1
ATOM 4027 C C . THR A 1 495 ? -14.724 9.366 30.783 1.00 76.06 495 THR A C 1
ATOM 4029 O O . THR A 1 495 ? -15.197 9.211 31.909 1.00 76.06 495 THR A O 1
ATOM 4032 N N . PHE A 1 496 ? -13.651 8.662 30.400 1.00 68.81 496 PHE A N 1
ATOM 4033 C CA . PHE A 1 496 ? -12.954 7.753 31.328 1.00 68.81 496 PHE A CA 1
ATOM 4034 C C . PHE A 1 496 ? -12.322 8.474 32.529 1.00 68.81 496 PHE A C 1
ATOM 4036 O O . PHE A 1 496 ? -12.062 7.848 33.553 1.00 6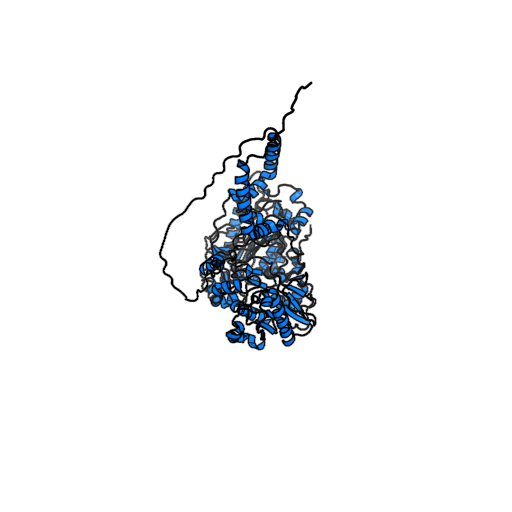8.81 496 PHE A O 1
ATOM 4043 N N . THR A 1 497 ? -12.100 9.786 32.414 1.00 66.50 497 THR A N 1
ATOM 4044 C CA . THR A 1 497 ? -11.630 10.663 33.494 1.00 66.50 497 THR A CA 1
ATOM 4045 C C . THR A 1 497 ? -12.763 11.265 34.333 1.00 66.50 497 THR A C 1
ATOM 4047 O O . THR A 1 497 ? -12.487 12.031 35.250 1.00 66.50 497 THR A O 1
ATOM 4050 N N . GLY A 1 498 ? -14.027 10.927 34.049 1.00 69.75 498 GLY A N 1
ATOM 4051 C CA . GLY A 1 498 ? -15.190 11.404 34.802 1.00 69.75 498 GLY A CA 1
ATOM 4052 C C . GLY A 1 498 ? -15.754 12.750 34.335 1.00 69.75 498 GLY A C 1
ATOM 4053 O O . GLY A 1 498 ? -16.722 13.233 34.916 1.00 69.75 498 GLY A O 1
ATOM 4054 N N . ILE A 1 499 ? -15.199 13.353 33.278 1.00 74.50 499 ILE A N 1
ATOM 4055 C CA . ILE A 1 499 ? -15.662 14.642 32.746 1.00 74.50 499 ILE A CA 1
ATOM 4056 C C . ILE A 1 499 ? -17.013 14.430 32.045 1.00 74.50 499 ILE A C 1
ATOM 4058 O O . ILE A 1 499 ? -17.083 13.597 31.139 1.00 74.50 499 ILE A O 1
ATOM 4062 N N . PRO A 1 500 ? -18.082 15.160 32.410 1.00 81.19 500 PRO A N 1
ATOM 4063 C CA . PRO A 1 500 ? -19.356 15.082 31.702 1.00 81.19 500 PRO A CA 1
ATOM 4064 C C . PRO A 1 500 ? -19.196 15.418 30.215 1.00 81.19 500 PRO A C 1
ATOM 4066 O O . PRO A 1 500 ? -18.522 16.388 29.860 1.00 81.19 500 PRO A O 1
ATOM 4069 N N . LYS A 1 501 ? -19.825 14.628 29.342 1.00 84.69 501 LYS A N 1
ATOM 4070 C CA . LYS A 1 501 ? -19.840 14.855 27.893 1.00 84.69 501 LYS A CA 1
ATOM 4071 C C . LYS A 1 501 ? -21.248 14.659 27.322 1.00 84.69 501 LYS A C 1
ATOM 4073 O O . LYS A 1 501 ? -21.982 13.808 27.831 1.00 84.69 501 LYS A O 1
ATOM 4078 N N . PRO A 1 502 ? -21.629 15.406 26.270 1.00 87.94 502 PRO A N 1
ATOM 4079 C CA . PRO A 1 502 ? -22.881 15.151 25.570 1.00 87.94 502 PRO A CA 1
ATOM 4080 C C . PRO A 1 502 ? -22.885 13.750 24.950 1.00 87.94 502 PRO A C 1
ATOM 4082 O O . PRO A 1 502 ? -21.832 13.156 24.674 1.00 87.94 502 PRO A O 1
ATOM 4085 N N . LEU A 1 503 ? -24.088 13.231 24.719 1.00 92.31 503 LEU A N 1
ATOM 4086 C CA . LEU A 1 503 ? -24.299 11.998 23.968 1.00 92.31 503 LEU A CA 1
ATOM 4087 C C . LEU A 1 503 ? -24.233 12.330 22.470 1.00 92.31 503 LEU A C 1
ATOM 4089 O O . LEU A 1 503 ? -25.250 12.438 21.787 1.00 92.31 503 LEU A O 1
ATOM 4093 N N . ALA A 1 504 ? -23.013 12.556 21.980 1.00 93.38 504 ALA A N 1
ATOM 4094 C CA . ALA A 1 504 ? -22.721 12.968 20.614 1.00 93.38 504 ALA A CA 1
ATOM 4095 C C . ALA A 1 504 ? -23.363 12.059 19.553 1.00 93.38 504 ALA A C 1
ATOM 4097 O O . ALA A 1 504 ? -23.829 12.565 18.533 1.00 93.38 504 ALA A O 1
ATOM 4098 N N . PHE A 1 505 ? -23.413 10.739 19.762 1.00 96.06 505 PHE A N 1
ATOM 4099 C CA . PHE A 1 505 ? -24.087 9.835 18.826 1.00 96.06 505 PHE A CA 1
ATOM 4100 C C . PHE A 1 505 ? -25.605 10.019 18.862 1.00 96.06 505 PHE A C 1
ATOM 4102 O O . PHE A 1 505 ? -26.219 10.178 17.806 1.00 96.06 505 PHE A O 1
ATOM 4109 N N . TYR A 1 506 ? -26.199 10.053 20.059 1.00 95.81 506 TYR A N 1
ATOM 4110 C CA . TYR A 1 506 ? -27.639 10.260 20.236 1.00 95.81 506 TYR A CA 1
ATOM 4111 C C . TYR A 1 506 ? -28.130 11.568 19.603 1.00 95.81 506 TYR A C 1
ATOM 4113 O O . TYR A 1 506 ? -29.110 11.582 18.861 1.00 95.81 506 TYR A O 1
ATOM 4121 N N . GLU A 1 507 ? -27.407 12.664 19.832 1.00 96.31 507 GLU A N 1
ATOM 4122 C CA . GLU A 1 507 ? -27.725 13.985 19.277 1.00 96.31 507 GLU A CA 1
ATOM 4123 C C . GLU A 1 507 ? -27.611 14.030 17.743 1.00 96.31 507 GLU A C 1
ATOM 4125 O O . GLU A 1 507 ? -28.197 14.898 17.098 1.00 96.31 507 GLU A O 1
ATOM 4130 N N . ASN A 1 508 ? -26.888 13.081 17.138 1.00 96.88 508 ASN A N 1
ATOM 4131 C CA . ASN A 1 508 ? -26.618 13.027 15.703 1.00 96.88 508 ASN A CA 1
ATOM 4132 C C . ASN A 1 508 ? -27.202 11.777 15.021 1.00 96.88 508 ASN A C 1
ATOM 4134 O O . ASN A 1 508 ? -26.750 11.420 13.934 1.00 96.88 508 ASN A O 1
ATOM 4138 N N . LEU A 1 509 ? -28.226 11.122 15.583 1.00 95.19 509 LEU A N 1
ATOM 4139 C CA . LEU A 1 509 ? -28.815 9.897 15.008 1.00 95.19 509 LEU A CA 1
ATOM 4140 C C . LEU A 1 509 ? -29.231 10.045 13.535 1.00 95.19 509 LEU A C 1
ATOM 4142 O O . LEU A 1 509 ? -29.001 9.139 12.732 1.00 95.19 509 LEU A O 1
ATOM 4146 N N . ASN A 1 510 ? -29.758 11.211 13.148 1.00 97.06 510 ASN A N 1
ATOM 4147 C CA . ASN A 1 510 ? -30.143 11.503 11.762 1.00 97.06 510 ASN A CA 1
ATOM 4148 C C . ASN A 1 510 ? -28.969 11.369 10.775 1.00 97.06 510 ASN A C 1
ATOM 4150 O O . ASN A 1 510 ? -29.163 10.942 9.638 1.00 97.06 510 ASN A O 1
ATOM 4154 N N . ARG A 1 511 ? -27.735 11.664 11.211 1.00 96.56 511 ARG A N 1
ATOM 4155 C CA . ARG A 1 511 ? -26.512 11.496 10.408 1.00 96.56 511 ARG A CA 1
ATOM 4156 C C . ARG A 1 511 ? -26.264 10.033 10.028 1.00 96.56 511 ARG A C 1
ATOM 4158 O O . ARG A 1 511 ? -25.677 9.767 8.981 1.00 96.56 511 ARG A O 1
ATOM 4165 N N . PHE A 1 512 ? -26.724 9.100 10.859 1.00 97.69 512 PHE A N 1
ATOM 4166 C CA . PHE A 1 512 ? -26.540 7.656 10.706 1.00 97.69 512 PHE A CA 1
ATOM 4167 C C . PHE A 1 512 ? -27.811 6.933 10.244 1.00 97.69 512 PHE A C 1
ATOM 4169 O O . PHE A 1 512 ? -27.840 5.703 10.223 1.00 97.69 512 PHE A O 1
ATOM 4176 N N . ALA A 1 513 ? -28.844 7.669 9.813 1.00 97.31 513 ALA A N 1
ATOM 4177 C CA . ALA A 1 513 ? -30.107 7.094 9.347 1.00 97.31 513 ALA A CA 1
ATOM 4178 C C . ALA A 1 513 ? -29.914 6.055 8.224 1.00 97.31 513 ALA A C 1
ATOM 4180 O O . ALA A 1 513 ? -30.621 5.051 8.185 1.00 97.31 513 ALA A O 1
ATOM 4181 N N . PHE A 1 514 ? -28.893 6.233 7.375 1.00 97.56 514 PHE A N 1
ATOM 4182 C CA . PHE A 1 514 ? -28.531 5.287 6.312 1.00 97.56 514 PHE A CA 1
ATOM 4183 C C . PHE A 1 514 ? -28.163 3.877 6.823 1.00 97.56 514 PHE A C 1
ATOM 4185 O O . PHE A 1 514 ? -28.257 2.912 6.068 1.00 97.56 514 PHE A O 1
ATOM 4192 N N . ALA A 1 515 ? -27.755 3.749 8.089 1.00 97.56 515 ALA A N 1
ATOM 4193 C CA . ALA A 1 515 ? -27.435 2.487 8.756 1.00 97.56 515 ALA A CA 1
ATOM 4194 C C . ALA A 1 515 ? -28.454 2.115 9.854 1.00 97.56 515 ALA A C 1
ATOM 4196 O O . ALA A 1 515 ? -28.292 1.092 10.521 1.00 97.56 515 ALA A O 1
ATOM 4197 N N . GLY A 1 516 ? -29.516 2.913 10.032 1.00 97.12 516 GLY A N 1
ATOM 4198 C CA . GLY A 1 516 ? -30.453 2.833 11.160 1.00 97.12 516 GLY A CA 1
ATOM 4199 C C . GLY A 1 516 ? -31.045 1.443 11.394 1.00 97.12 516 GLY A C 1
ATOM 4200 O O . GLY A 1 516 ? -31.114 0.987 12.530 1.00 97.12 516 GLY A O 1
ATOM 4201 N N . SER A 1 517 ? -31.380 0.714 10.326 1.00 97.38 517 SER A N 1
ATOM 4202 C CA . SER A 1 517 ? -31.966 -0.636 10.404 1.00 97.38 517 SER A CA 1
ATOM 4203 C C . SER A 1 517 ? -31.028 -1.711 10.977 1.00 97.38 517 SER A C 1
ATOM 4205 O O . SER A 1 517 ? -31.480 -2.812 11.311 1.00 97.38 517 SER A O 1
ATOM 4207 N N . LYS A 1 518 ? -29.726 -1.417 11.085 1.00 98.25 518 LYS A N 1
ATOM 4208 C CA . LYS A 1 518 ? -28.704 -2.312 11.645 1.00 98.25 518 LYS A CA 1
ATOM 4209 C C . LYS A 1 518 ? -28.133 -1.829 12.978 1.00 98.25 518 LYS A C 1
ATOM 4211 O O . LYS A 1 518 ? -27.379 -2.580 13.591 1.00 98.25 518 LYS A O 1
ATOM 4216 N N . ILE A 1 519 ? -28.470 -0.625 13.435 1.00 98.38 519 ILE A N 1
ATOM 4217 C CA . ILE A 1 519 ? -27.907 -0.043 14.657 1.00 98.38 519 ILE A CA 1
ATOM 4218 C C . ILE A 1 519 ? -28.642 -0.574 15.895 1.00 98.38 519 ILE A C 1
ATOM 4220 O O . ILE A 1 519 ? -29.866 -0.541 15.981 1.00 98.38 519 ILE A O 1
ATOM 4224 N N . VAL A 1 520 ? -27.866 -1.034 16.873 1.00 98.06 520 VAL A N 1
ATOM 4225 C CA . VAL A 1 520 ? -28.290 -1.395 18.226 1.00 98.06 520 VAL A CA 1
ATOM 4226 C C . VAL A 1 520 ? -27.543 -0.474 19.184 1.00 98.06 520 VAL A C 1
ATOM 4228 O O . VAL A 1 520 ? -26.343 -0.639 19.402 1.00 98.06 520 VAL A O 1
ATOM 4231 N N . TYR A 1 521 ? -28.256 0.511 19.723 1.00 97.38 521 TYR A N 1
ATOM 4232 C CA . TYR A 1 521 ? -27.700 1.566 20.566 1.00 97.38 521 TYR A CA 1
ATOM 4233 C C . TYR A 1 521 ? -28.175 1.439 22.013 1.00 97.38 521 TYR A C 1
ATOM 4235 O O . TYR A 1 521 ? -29.337 1.118 22.260 1.00 97.38 521 TYR A O 1
ATOM 4243 N N . ASP A 1 522 ? -27.282 1.728 22.953 1.00 95.50 522 ASP A N 1
ATOM 4244 C CA . ASP A 1 522 ? -27.613 1.975 24.357 1.00 95.50 522 ASP A CA 1
ATOM 4245 C C . ASP A 1 522 ? -26.649 3.031 24.916 1.00 95.50 522 ASP A C 1
ATOM 4247 O O . ASP A 1 522 ? -25.563 3.258 24.366 1.00 95.50 522 ASP A O 1
ATOM 4251 N N . ASN A 1 523 ? -27.027 3.671 26.017 1.00 93.12 523 ASN A N 1
ATOM 4252 C CA . ASN A 1 523 ? -26.143 4.582 26.731 1.00 93.12 523 ASN A CA 1
ATOM 4253 C C . ASN A 1 523 ? -26.056 4.242 28.212 1.00 93.12 523 ASN A C 1
ATOM 4255 O O . ASN A 1 523 ? -26.921 3.584 28.788 1.00 93.12 523 ASN A O 1
ATOM 4259 N N . ILE A 1 524 ? -24.967 4.682 28.835 1.00 88.69 524 ILE A N 1
ATOM 4260 C CA . ILE A 1 524 ? -24.826 4.628 30.282 1.00 88.69 524 ILE A CA 1
ATOM 4261 C C . ILE A 1 524 ? -24.692 6.026 30.864 1.00 88.69 524 ILE A C 1
ATOM 4263 O O . ILE A 1 524 ? -23.920 6.859 30.388 1.00 88.69 524 ILE A O 1
ATOM 4267 N N . SER A 1 525 ? -25.422 6.236 31.953 1.00 80.06 525 SER A N 1
ATOM 4268 C CA . SER A 1 525 ? -25.238 7.380 32.830 1.00 80.06 525 SER A CA 1
ATOM 4269 C C . SER A 1 525 ? -24.335 6.970 33.978 1.00 80.06 525 SER A C 1
ATOM 4271 O O . SER A 1 525 ? -24.708 6.146 34.817 1.00 80.06 525 SER A O 1
ATOM 4273 N N . ILE A 1 526 ? -23.141 7.547 34.029 1.00 67.69 526 ILE A N 1
ATOM 4274 C CA . ILE A 1 526 ? -22.296 7.464 35.215 1.00 67.69 526 ILE A CA 1
ATOM 4275 C C . ILE A 1 526 ? -22.747 8.630 36.089 1.00 67.69 526 ILE A C 1
ATOM 4277 O O . ILE A 1 526 ? -22.551 9.785 35.718 1.00 67.69 526 ILE A O 1
ATOM 4281 N N . GLY A 1 527 ? -23.469 8.340 37.179 1.00 55.06 527 GLY A N 1
ATOM 4282 C CA . GLY A 1 527 ? -23.953 9.377 38.102 1.00 55.06 527 GLY A CA 1
ATOM 4283 C C . GLY A 1 527 ? -22.811 10.294 38.551 1.00 55.06 527 GLY A C 1
ATOM 4284 O O . GLY A 1 527 ? -21.664 9.857 38.536 1.00 55.06 527 GLY A O 1
ATOM 4285 N N . HIS A 1 528 ? -23.110 11.549 38.918 1.00 45.56 528 HIS A N 1
ATOM 4286 C CA . HIS A 1 528 ? -22.124 12.463 39.512 1.00 45.56 528 HIS A CA 1
ATOM 4287 C C . HIS A 1 528 ? -21.371 11.725 40.625 1.00 45.56 528 HIS A C 1
ATOM 4289 O O . HIS A 1 528 ? -21.951 11.372 41.648 1.00 45.56 528 HIS A O 1
ATOM 4295 N N . LEU A 1 529 ? -20.107 11.403 40.370 1.00 49.72 529 LEU A N 1
ATOM 4296 C CA . LEU A 1 529 ? -19.239 10.773 41.351 1.00 49.72 529 LEU A CA 1
ATOM 4297 C C . LEU A 1 529 ? -18.636 11.905 42.183 1.00 49.72 529 LEU A C 1
ATOM 4299 O O . LEU A 1 529 ? -18.127 12.866 41.606 1.00 49.72 529 LEU A O 1
ATOM 4303 N N . ASP A 1 530 ? -18.710 11.796 43.512 1.00 43.78 530 ASP A N 1
ATOM 4304 C CA . ASP A 1 530 ? -18.056 12.729 44.432 1.00 43.78 530 ASP A CA 1
ATOM 4305 C C . ASP A 1 530 ? -16.596 12.936 44.018 1.00 43.78 530 ASP A C 1
ATOM 4307 O O . ASP A 1 530 ? -15.850 11.969 43.834 1.00 43.78 530 ASP A O 1
ATOM 4311 N N . ALA A 1 531 ? -16.187 14.201 43.885 1.00 46.59 531 ALA A N 1
ATOM 4312 C CA . ALA A 1 531 ? -14.844 14.596 43.455 1.00 46.59 531 ALA A CA 1
ATOM 4313 C C . ALA A 1 531 ? -13.718 14.017 44.343 1.00 46.59 531 ALA A C 1
ATOM 4315 O O . ALA A 1 531 ? -12.569 13.935 43.906 1.00 46.59 531 ALA A O 1
ATOM 4316 N N . ASP A 1 532 ? -14.055 13.562 45.556 1.00 45.59 532 ASP A N 1
ATOM 4317 C CA . ASP A 1 532 ? -13.136 12.965 46.530 1.00 45.59 532 ASP A CA 1
ATOM 4318 C C . ASP A 1 532 ? -12.935 11.447 46.372 1.00 45.59 532 ASP A C 1
ATOM 4320 O O . ASP A 1 532 ? -11.959 10.885 46.881 1.00 45.59 532 ASP A O 1
ATOM 4324 N N . ALA A 1 533 ? -13.791 10.752 45.616 1.00 49.53 533 ALA A N 1
ATOM 4325 C CA . ALA A 1 533 ? -13.596 9.340 45.319 1.00 49.53 533 ALA A CA 1
ATOM 4326 C C . ALA A 1 533 ? -12.613 9.190 44.148 1.00 49.53 533 ALA A C 1
ATOM 4328 O O . ALA A 1 533 ? -13.017 9.061 42.994 1.00 49.53 533 ALA A O 1
ATOM 4329 N N . LYS A 1 534 ? -11.305 9.173 44.443 1.00 48.59 534 LYS A N 1
ATOM 4330 C CA . LYS A 1 534 ? -10.225 8.808 43.502 1.00 48.59 534 LYS A CA 1
ATOM 4331 C C . LYS A 1 534 ? -10.399 7.374 42.964 1.00 48.59 534 LYS A C 1
ATOM 4333 O O . LYS A 1 534 ? -9.634 6.478 43.316 1.00 48.59 534 LYS A O 1
ATOM 4338 N N . ARG A 1 535 ? -11.397 7.115 42.116 1.00 55.66 535 ARG A N 1
ATOM 4339 C CA . ARG A 1 535 ? -11.460 5.879 41.328 1.00 55.66 535 ARG A CA 1
ATOM 4340 C C . ARG A 1 535 ? -10.480 5.986 40.171 1.00 55.66 535 ARG A C 1
ATOM 4342 O O . ARG A 1 535 ? -10.367 7.026 39.525 1.00 55.66 535 ARG A O 1
ATOM 4349 N N . GLN A 1 536 ? -9.751 4.906 39.928 1.00 62.28 536 GLN A N 1
ATOM 4350 C CA . GLN A 1 536 ? -8.804 4.827 38.823 1.00 62.28 536 GLN A CA 1
ATOM 4351 C C . GLN A 1 536 ? -9.597 4.806 37.498 1.00 62.28 536 GLN A C 1
ATOM 4353 O O . GLN A 1 536 ? -10.621 4.122 37.432 1.00 62.28 536 GLN A O 1
ATOM 4358 N N . PRO A 1 537 ? -9.141 5.476 36.420 1.00 65.38 537 PRO A N 1
ATOM 4359 C CA . PRO A 1 537 ? -9.796 5.439 35.101 1.00 65.38 537 PRO A CA 1
ATOM 4360 C C . PRO A 1 537 ? -10.134 4.020 34.596 1.00 65.38 537 PRO A C 1
ATOM 4362 O O . PRO A 1 537 ? -11.125 3.812 33.897 1.00 65.38 537 PRO A O 1
ATOM 4365 N N . PHE A 1 538 ? -9.354 3.021 35.019 1.00 65.69 538 PHE A N 1
ATOM 4366 C CA . PHE A 1 538 ? -9.558 1.604 34.711 1.00 65.69 538 PHE A CA 1
ATOM 4367 C C . PHE A 1 538 ? -10.854 1.005 35.293 1.00 65.69 538 PHE A C 1
ATOM 4369 O O . PHE A 1 538 ? -11.454 0.127 34.668 1.00 65.69 538 PHE A O 1
ATOM 4376 N N . ASP A 1 539 ? -11.332 1.479 36.449 1.00 69.75 539 ASP A N 1
ATOM 4377 C CA . ASP A 1 539 ? -12.580 0.991 37.061 1.00 69.75 539 ASP A CA 1
ATOM 4378 C C . ASP A 1 539 ? -13.802 1.452 36.259 1.00 69.75 539 ASP A C 1
ATOM 4380 O O . ASP A 1 539 ? -14.756 0.700 36.027 1.00 69.75 539 ASP A O 1
ATOM 4384 N N . VAL A 1 540 ? -13.751 2.701 35.792 1.00 71.25 540 VAL A N 1
ATOM 4385 C CA . VAL A 1 540 ? -14.761 3.296 34.917 1.00 71.25 540 VAL A CA 1
ATOM 4386 C C . VAL A 1 540 ? -14.802 2.541 33.592 1.00 71.25 540 VAL A C 1
ATOM 4388 O O . VAL A 1 540 ? -15.877 2.134 33.146 1.00 71.25 540 VAL A O 1
ATOM 4391 N N . GLU A 1 541 ? -13.646 2.269 32.991 1.00 74.44 541 GLU A N 1
ATOM 4392 C CA . GLU A 1 541 ? -13.539 1.468 31.771 1.00 74.44 541 GLU A CA 1
ATOM 4393 C C . GLU A 1 541 ? -14.131 0.055 31.951 1.00 74.44 541 GLU A C 1
ATOM 4395 O O . GLU A 1 541 ? -14.897 -0.422 31.108 1.00 74.44 541 GLU A O 1
ATOM 4400 N N . ALA A 1 542 ? -13.867 -0.606 33.083 1.00 77.19 542 ALA A N 1
ATOM 4401 C CA . ALA A 1 542 ? -14.442 -1.915 33.388 1.00 77.19 542 ALA A CA 1
ATOM 4402 C C . ALA A 1 542 ? -15.981 -1.883 33.458 1.00 77.19 542 ALA A C 1
ATOM 4404 O O . ALA A 1 542 ? -16.631 -2.846 33.037 1.00 77.19 542 ALA A O 1
ATOM 4405 N N . ASN A 1 543 ? -16.579 -0.793 33.953 1.00 81.56 543 ASN A N 1
ATOM 4406 C CA . ASN A 1 543 ? -18.035 -0.608 33.968 1.00 81.56 543 ASN A CA 1
ATOM 4407 C C . ASN A 1 543 ? -18.603 -0.487 32.545 1.00 81.56 543 ASN A C 1
ATOM 4409 O O . ASN A 1 543 ? -19.565 -1.186 32.220 1.00 81.56 543 ASN A O 1
ATOM 4413 N N . HIS A 1 544 ? -17.974 0.322 31.684 1.00 84.38 544 HIS A N 1
ATOM 4414 C CA . HIS A 1 544 ? -18.359 0.460 30.273 1.00 84.38 544 HIS A CA 1
ATOM 4415 C C . HIS A 1 544 ? -18.320 -0.891 29.554 1.00 84.38 544 HIS A C 1
ATOM 4417 O O . HIS A 1 544 ? -19.284 -1.287 28.900 1.00 84.38 544 HIS A O 1
ATOM 4423 N N . ARG A 1 545 ? -17.245 -1.665 29.750 1.00 85.88 545 ARG A N 1
ATOM 4424 C CA . ARG A 1 545 ? -17.106 -3.004 29.160 1.00 85.88 545 ARG A CA 1
ATOM 4425 C C . ARG A 1 545 ? -18.206 -3.959 29.638 1.00 85.88 545 ARG A C 1
ATOM 4427 O O . ARG A 1 545 ? -18.705 -4.765 28.852 1.00 85.88 545 ARG A O 1
ATOM 4434 N N . ARG A 1 546 ? -18.628 -3.894 30.909 1.00 89.00 546 ARG A N 1
ATOM 4435 C CA . ARG A 1 546 ? -19.753 -4.709 31.415 1.00 89.00 546 ARG A CA 1
ATOM 4436 C C . ARG A 1 546 ? -21.089 -4.301 30.794 1.00 89.00 546 ARG A C 1
ATOM 4438 O O . ARG A 1 546 ? -21.870 -5.184 30.440 1.00 89.00 546 ARG A O 1
ATOM 4445 N N . ALA A 1 547 ? -21.334 -3.005 30.625 1.00 91.75 547 ALA A N 1
ATOM 4446 C CA . ALA A 1 547 ? -22.526 -2.509 29.941 1.00 91.75 547 ALA A CA 1
ATOM 4447 C C . ALA A 1 547 ? -22.556 -2.938 28.465 1.00 91.75 547 ALA A C 1
ATOM 4449 O O . ALA A 1 547 ? -23.563 -3.479 28.009 1.00 91.75 547 ALA A O 1
ATOM 4450 N N . LEU A 1 548 ? -21.429 -2.837 27.753 1.00 94.00 548 LEU A N 1
ATOM 4451 C CA . LEU A 1 548 ? -21.343 -3.258 26.354 1.00 94.00 548 LEU A CA 1
ATOM 4452 C C . LEU A 1 548 ? -21.581 -4.764 26.201 1.00 94.00 548 LEU A C 1
ATOM 4454 O O . LEU A 1 548 ? -22.315 -5.184 25.316 1.00 94.00 548 LEU A O 1
ATOM 4458 N N . ASN A 1 549 ? -21.068 -5.592 27.116 1.00 94.62 549 ASN A N 1
ATOM 4459 C CA . ASN A 1 549 ? -21.381 -7.026 27.138 1.00 94.62 549 ASN A CA 1
ATOM 4460 C C . ASN A 1 549 ? -22.887 -7.311 27.252 1.00 94.62 549 ASN A C 1
ATOM 4462 O O . ASN A 1 549 ? -23.401 -8.243 26.630 1.00 94.62 549 ASN A O 1
ATOM 4466 N N . LYS A 1 550 ? -23.608 -6.521 28.055 1.00 94.56 550 LYS A N 1
ATOM 4467 C CA . LYS A 1 550 ? -25.064 -6.635 28.191 1.00 94.56 550 LYS A CA 1
ATOM 4468 C C . LYS A 1 550 ? -25.771 -6.218 26.899 1.00 94.56 550 LYS A C 1
ATOM 4470 O O . LYS A 1 550 ? -26.702 -6.907 26.487 1.00 94.56 550 LYS A O 1
ATOM 4475 N N . LEU A 1 551 ? -25.306 -5.151 26.249 1.00 96.62 551 LEU A N 1
ATOM 4476 C CA . LEU A 1 551 ? -25.832 -4.685 24.967 1.00 96.62 551 LEU A CA 1
ATOM 4477 C C . LEU A 1 551 ? -25.593 -5.702 23.840 1.00 96.62 551 LEU A C 1
ATOM 4479 O O . LEU A 1 551 ? -26.531 -6.063 23.134 1.00 96.62 551 LEU A O 1
ATOM 4483 N N . ILE A 1 552 ? -24.379 -6.251 23.738 1.00 97.12 552 ILE A N 1
ATOM 4484 C CA . ILE A 1 552 ? -24.027 -7.309 22.779 1.00 97.12 552 ILE A CA 1
ATOM 4485 C C . ILE A 1 552 ? -24.988 -8.492 22.923 1.00 97.12 552 ILE A C 1
ATOM 4487 O O . ILE A 1 552 ? -25.574 -8.922 21.937 1.00 97.12 552 ILE A O 1
ATOM 4491 N N . ARG A 1 553 ? -25.253 -8.974 24.143 1.00 95.56 553 ARG A N 1
ATOM 4492 C CA . ARG A 1 553 ? -26.200 -10.087 24.364 1.00 95.56 553 ARG A CA 1
ATOM 4493 C C . ARG A 1 553 ? -27.641 -9.760 23.962 1.00 95.56 553 ARG A C 1
ATOM 4495 O O . ARG A 1 553 ? -28.375 -10.656 23.563 1.00 95.56 553 ARG A O 1
ATOM 4502 N N . ARG A 1 554 ? -28.050 -8.493 24.056 1.00 95.38 554 ARG A N 1
ATOM 4503 C CA . ARG A 1 554 ? -29.384 -8.016 23.650 1.00 95.38 554 ARG A CA 1
ATOM 4504 C C . ARG A 1 554 ? -29.498 -7.728 22.151 1.00 95.38 554 ARG A C 1
ATOM 4506 O O . ARG A 1 554 ? -30.609 -7.605 21.656 1.00 95.38 554 ARG A O 1
ATOM 4513 N N . SER A 1 555 ? -28.379 -7.661 21.427 1.00 96.81 555 SER A N 1
ATOM 4514 C CA . SER A 1 555 ? -28.350 -7.362 19.987 1.00 96.81 555 SER A CA 1
ATOM 4515 C C . SER A 1 555 ? -28.882 -8.492 19.089 1.00 96.81 555 SER A C 1
ATOM 4517 O O . SER A 1 555 ? -29.078 -8.283 17.892 1.00 96.81 555 SER A O 1
ATOM 4519 N N . GLY A 1 556 ? -29.116 -9.687 19.648 1.00 96.31 556 GLY A N 1
ATOM 4520 C CA . GLY A 1 556 ? -29.535 -10.879 18.898 1.00 96.31 556 GLY A CA 1
ATOM 4521 C C . GLY A 1 556 ? -28.377 -11.730 18.359 1.00 96.31 556 GLY A C 1
ATOM 4522 O O . GLY A 1 556 ? -28.598 -12.600 17.507 1.00 96.31 556 GLY A O 1
ATOM 4523 N N . ILE A 1 557 ? -27.152 -11.489 18.839 1.00 98.06 557 ILE A N 1
ATOM 4524 C CA . ILE A 1 557 ? -25.983 -12.324 18.542 1.00 98.06 557 ILE A CA 1
ATOM 4525 C C . ILE A 1 557 ? -26.175 -13.752 19.070 1.00 98.06 557 ILE A C 1
ATOM 4527 O O . ILE A 1 557 ? -26.695 -13.965 20.168 1.00 98.06 557 ILE A O 1
ATOM 4531 N N . ALA A 1 558 ? -25.754 -14.738 18.284 1.00 97.50 558 ALA A N 1
ATOM 4532 C CA . ALA A 1 558 ? -25.835 -16.157 18.599 1.00 97.50 558 ALA A CA 1
ATOM 4533 C C . ALA A 1 558 ? -24.449 -16.812 18.578 1.00 97.50 558 ALA A C 1
ATOM 4535 O O . ALA A 1 558 ? -23.472 -16.266 18.064 1.00 97.50 558 ALA A O 1
ATOM 4536 N N . VAL A 1 559 ? -24.359 -18.006 19.169 1.00 96.88 559 VAL A N 1
ATOM 4537 C CA . VAL A 1 559 ? -23.118 -18.788 19.187 1.00 96.88 559 VAL A CA 1
ATOM 4538 C C . VAL A 1 559 ? -22.679 -19.093 17.754 1.00 96.88 559 VAL A C 1
ATOM 4540 O O . VAL A 1 559 ? -23.475 -19.569 16.950 1.00 96.88 559 VAL A O 1
ATOM 4543 N N . GLY A 1 560 ? -21.407 -18.834 17.451 1.00 94.75 560 GLY A N 1
ATOM 4544 C CA . GLY A 1 560 ? -20.818 -19.041 16.127 1.00 94.75 560 GLY A CA 1
ATOM 4545 C C . GLY A 1 560 ? -20.870 -17.829 15.191 1.00 94.75 560 GLY A C 1
ATOM 4546 O O . GLY A 1 560 ? -20.222 -17.877 14.144 1.00 94.75 560 GLY A O 1
ATOM 4547 N N . ASP A 1 561 ? -21.568 -16.749 15.559 1.00 97.94 561 ASP A N 1
ATOM 4548 C CA . ASP A 1 561 ? -21.465 -15.464 14.857 1.00 97.94 561 ASP A CA 1
ATOM 4549 C C . ASP A 1 561 ? -20.077 -14.837 15.057 1.00 97.94 561 ASP A C 1
ATOM 4551 O O . ASP A 1 561 ? -19.365 -15.148 16.015 1.00 97.94 561 ASP A O 1
ATOM 4555 N N . VAL A 1 562 ? -19.696 -13.924 14.165 1.00 98.25 562 VAL A N 1
ATOM 4556 C CA . VAL A 1 562 ? -18.457 -13.149 14.291 1.00 98.25 562 VAL A CA 1
ATOM 4557 C C . VAL A 1 562 ? -18.749 -11.870 15.068 1.00 98.25 562 VAL A C 1
ATOM 4559 O O . VAL A 1 562 ? -19.599 -11.079 14.668 1.00 98.25 562 VAL A O 1
ATOM 4562 N N . LEU A 1 5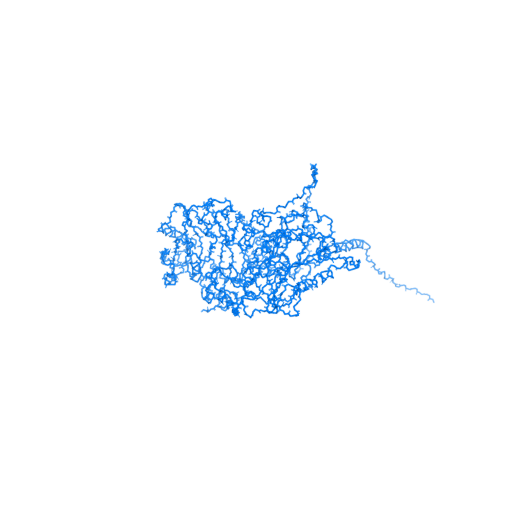63 ? -18.023 -11.647 16.158 1.00 98.50 563 LEU A N 1
ATOM 4563 C CA . LEU A 1 563 ? -18.040 -10.407 16.927 1.00 98.50 563 LEU A CA 1
ATOM 4564 C C . LEU A 1 563 ? -16.725 -9.661 16.707 1.00 98.50 563 LEU A C 1
ATOM 4566 O O . LEU A 1 563 ? -15.668 -10.145 17.114 1.00 98.50 563 LEU A O 1
ATOM 4570 N N . ILE A 1 564 ? -16.804 -8.492 16.079 1.00 98.38 564 ILE A N 1
ATOM 4571 C CA . ILE A 1 564 ? -15.700 -7.541 15.985 1.00 98.38 564 ILE A CA 1
ATOM 4572 C C . ILE A 1 564 ? -15.716 -6.673 17.239 1.00 98.38 564 ILE A C 1
ATOM 4574 O O . ILE A 1 564 ? -16.750 -6.109 17.600 1.00 98.38 564 ILE A O 1
ATOM 4578 N N . MET A 1 565 ? -14.570 -6.582 17.900 1.00 97.56 565 MET A N 1
ATOM 4579 C CA . MET A 1 565 ? -14.336 -5.679 19.021 1.00 97.56 565 MET A CA 1
ATOM 4580 C C . MET A 1 565 ? -13.262 -4.690 18.592 1.00 97.56 565 MET A C 1
ATOM 4582 O O . MET A 1 565 ? -12.152 -5.098 18.248 1.00 97.56 565 MET A O 1
ATOM 4586 N N . ALA A 1 566 ? -13.608 -3.410 18.544 1.00 95.88 566 ALA A N 1
ATOM 4587 C CA . ALA A 1 566 ? -12.716 -2.374 18.049 1.00 95.88 566 ALA A CA 1
ATOM 4588 C C . ALA A 1 566 ? -13.110 -1.011 18.620 1.00 95.88 566 ALA A C 1
ATOM 4590 O O . ALA A 1 566 ? -14.281 -0.774 18.939 1.00 95.88 566 ALA A O 1
ATOM 4591 N N . ASP A 1 567 ? -12.149 -0.097 18.680 1.00 94.62 567 ASP A N 1
ATOM 4592 C CA . ASP A 1 567 ? -12.464 1.314 18.882 1.00 94.62 567 ASP A CA 1
ATOM 4593 C C . ASP A 1 567 ? -13.062 1.920 17.596 1.00 94.62 567 ASP A C 1
ATOM 4595 O O . ASP A 1 567 ? -12.966 1.358 16.498 1.00 94.62 567 ASP A O 1
ATOM 4599 N N . ALA A 1 568 ? -13.735 3.070 17.715 1.00 95.00 568 ALA A N 1
ATOM 4600 C CA . ALA A 1 568 ? -14.420 3.696 16.580 1.00 95.00 568 ALA A CA 1
ATOM 4601 C C . ALA A 1 568 ? -13.465 3.991 15.409 1.00 95.00 568 ALA A C 1
ATOM 4603 O O . ALA A 1 568 ? -13.861 3.857 14.248 1.00 95.00 568 ALA A O 1
ATOM 4604 N N . ASP A 1 569 ? -12.216 4.337 15.725 1.00 96.69 569 ASP A N 1
ATOM 4605 C CA . ASP A 1 569 ? -11.128 4.654 14.804 1.00 96.69 569 ASP A CA 1
ATOM 4606 C C . ASP A 1 569 ? -10.358 3.452 14.253 1.00 96.69 569 ASP A C 1
ATOM 4608 O O . ASP A 1 569 ? -9.458 3.650 13.441 1.00 96.69 569 ASP A O 1
ATOM 4612 N N . GLU A 1 570 ? -10.742 2.225 14.603 1.00 97.88 570 GLU A N 1
ATOM 4613 C CA . GLU A 1 570 ? -10.130 0.971 14.149 1.00 97.88 570 GLU A CA 1
ATOM 4614 C C . GLU A 1 570 ? -11.055 0.213 13.183 1.00 97.88 570 GLU A C 1
ATOM 4616 O O . GLU A 1 570 ? -11.822 -0.659 13.590 1.00 97.88 570 GLU A O 1
ATOM 4621 N N . ILE A 1 571 ? -11.025 0.559 11.898 1.00 98.44 571 ILE A N 1
ATOM 4622 C CA . ILE A 1 571 ? -11.963 0.106 10.863 1.00 98.44 571 ILE A CA 1
ATOM 4623 C C . ILE A 1 571 ? -11.426 -1.165 10.177 1.00 98.44 571 ILE A C 1
ATOM 4625 O O . ILE A 1 571 ? -10.458 -1.061 9.421 1.00 98.44 571 ILE A O 1
ATOM 4629 N N . PRO A 1 572 ? -12.038 -2.353 10.358 1.00 98.06 572 PRO A N 1
ATOM 4630 C CA . PRO A 1 572 ? -11.677 -3.538 9.582 1.00 98.06 572 PRO A CA 1
ATOM 4631 C C . PRO A 1 572 ? -11.943 -3.330 8.089 1.00 98.06 572 PRO A C 1
ATOM 4633 O O . PRO A 1 572 ? -12.894 -2.649 7.708 1.00 98.06 572 PRO A O 1
ATOM 4636 N N . SER A 1 573 ? -11.148 -3.948 7.226 1.00 97.56 573 SER A N 1
ATOM 4637 C CA . SER A 1 573 ? -11.366 -3.859 5.785 1.00 97.56 573 SER A CA 1
ATOM 4638 C C . SER A 1 573 ? -12.543 -4.737 5.326 1.00 97.56 573 SER A C 1
ATOM 4640 O O . SER A 1 573 ? -12.824 -5.786 5.925 1.00 97.56 573 SER A O 1
ATOM 4642 N N . PRO A 1 574 ? -13.240 -4.362 4.236 1.00 96.06 574 PRO A N 1
ATOM 4643 C CA . PRO A 1 574 ? -14.226 -5.219 3.577 1.00 96.06 574 PRO A CA 1
ATOM 4644 C C . PRO A 1 574 ? -13.733 -6.645 3.313 1.00 96.06 574 PRO A C 1
ATOM 4646 O O . PRO A 1 574 ? -14.470 -7.608 3.517 1.00 96.06 574 PRO A O 1
ATOM 4649 N N . GLN A 1 575 ? -12.478 -6.776 2.891 1.00 95.75 575 GLN A N 1
ATOM 4650 C CA . GLN A 1 575 ? -11.826 -8.037 2.548 1.00 95.75 575 GLN A CA 1
ATOM 4651 C C . GLN A 1 575 ? -11.714 -8.949 3.773 1.00 95.75 575 GLN A C 1
ATOM 4653 O O . GLN A 1 575 ? -12.117 -10.112 3.717 1.00 95.75 575 GLN A O 1
ATOM 4658 N N . THR A 1 576 ? -11.294 -8.386 4.911 1.00 97.56 576 THR A N 1
ATOM 4659 C CA . THR A 1 576 ? -11.280 -9.079 6.205 1.00 97.56 576 THR A CA 1
ATOM 4660 C C . THR A 1 576 ? -12.669 -9.591 6.572 1.00 97.56 576 THR A C 1
ATOM 4662 O O . THR A 1 576 ? -12.832 -10.756 6.932 1.00 97.56 576 THR A O 1
ATOM 4665 N N . LEU A 1 577 ? -13.705 -8.752 6.465 1.00 97.56 577 LEU A N 1
ATOM 4666 C CA . LEU A 1 577 ? -15.058 -9.168 6.840 1.00 97.56 577 LEU A CA 1
ATOM 4667 C C . LEU A 1 577 ? -15.621 -10.245 5.908 1.00 97.56 577 LEU A C 1
ATOM 4669 O O . LEU A 1 577 ? -16.269 -11.176 6.385 1.00 97.56 577 LEU A O 1
ATOM 4673 N N . GLN A 1 578 ? -15.365 -10.164 4.602 1.00 95.62 578 GLN A N 1
ATOM 4674 C CA . GLN A 1 578 ? -15.760 -11.211 3.655 1.00 95.62 578 GLN A CA 1
ATOM 4675 C C . GL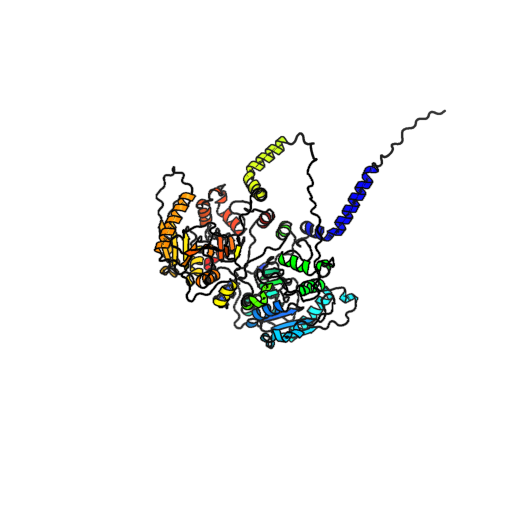N A 1 578 ? -15.129 -12.557 4.027 1.00 95.62 578 GLN A C 1
ATOM 4677 O O . GLN A 1 578 ? -15.831 -13.570 4.095 1.00 95.62 578 GLN A O 1
ATOM 4682 N N . LEU A 1 579 ? -13.834 -12.549 4.340 1.00 96.50 579 LEU A N 1
ATOM 4683 C CA . LEU A 1 579 ? -13.088 -13.725 4.763 1.00 96.50 579 LEU A CA 1
ATOM 4684 C C . LEU A 1 579 ? -13.686 -14.344 6.040 1.00 96.50 579 LEU A C 1
ATOM 4686 O O . LEU A 1 579 ? -14.001 -15.534 6.069 1.00 96.50 579 LEU A O 1
ATOM 4690 N N . LEU A 1 580 ? -13.948 -13.527 7.065 1.00 96.88 580 LEU A N 1
ATOM 4691 C CA . LEU A 1 580 ? -14.545 -13.973 8.333 1.00 96.88 580 LEU A CA 1
ATOM 4692 C C . LEU A 1 580 ? -15.979 -14.515 8.173 1.00 96.88 580 LEU A C 1
ATOM 4694 O O . LEU A 1 580 ? -16.383 -15.443 8.885 1.00 96.88 580 LEU A O 1
ATOM 4698 N N . LYS A 1 581 ? -16.756 -13.958 7.234 1.00 96.19 581 LYS A N 1
ATOM 4699 C CA . LYS A 1 581 ? -18.127 -14.405 6.942 1.00 96.19 581 LYS A CA 1
ATOM 4700 C C . LYS A 1 581 ? -18.155 -15.782 6.296 1.00 96.19 581 LYS A C 1
ATOM 4702 O O . LYS A 1 581 ? -18.964 -16.617 6.700 1.00 96.19 581 LYS A O 1
ATOM 4707 N N . TRP A 1 582 ? -17.319 -16.008 5.289 1.00 97.00 582 TRP A N 1
ATOM 4708 C CA . TRP A 1 582 ? -17.456 -17.157 4.393 1.00 97.00 582 TRP A CA 1
ATOM 4709 C C . TRP A 1 582 ? -16.496 -18.307 4.677 1.00 97.00 582 TRP A C 1
ATOM 4711 O O . TRP A 1 582 ? -16.806 -19.430 4.286 1.00 97.00 582 TRP A O 1
ATOM 4721 N N . CYS A 1 583 ? -15.371 -18.075 5.353 1.00 97.12 583 CYS A N 1
ATOM 4722 C CA . CYS A 1 583 ? -14.394 -19.133 5.598 1.00 97.12 583 CYS A CA 1
ATOM 4723 C C . CYS A 1 583 ? -14.631 -19.851 6.923 1.00 97.12 583 CYS A C 1
ATOM 4725 O O . CYS A 1 583 ? -14.847 -19.222 7.951 1.00 97.12 583 CYS A O 1
ATOM 4727 N N . ASP A 1 584 ? -14.575 -21.178 6.922 1.00 95.56 584 ASP A N 1
ATOM 4728 C CA . ASP A 1 584 ? -14.661 -22.029 8.104 1.00 95.56 584 ASP A CA 1
ATOM 4729 C C . ASP A 1 584 ? -13.290 -22.524 8.574 1.00 95.56 584 ASP A C 1
ATOM 4731 O O . ASP A 1 584 ? -12.350 -22.608 7.792 1.00 95.56 584 ASP A O 1
ATOM 4735 N N . GLY A 1 585 ? -13.162 -22.866 9.856 1.00 94.12 585 GLY A N 1
ATOM 4736 C CA . GLY A 1 585 ? -11.863 -23.214 10.447 1.00 94.12 585 GLY A CA 1
ATOM 4737 C C . GLY A 1 585 ? -10.985 -22.005 10.793 1.00 94.12 585 GLY A C 1
ATOM 4738 O O . GLY A 1 585 ? -9.810 -22.175 11.115 1.00 94.12 585 GLY A O 1
ATOM 4739 N N . ILE A 1 586 ? -11.551 -20.790 10.775 1.00 95.81 586 ILE A N 1
ATOM 4740 C CA . ILE A 1 586 ? -10.876 -19.600 11.303 1.00 95.81 586 ILE A CA 1
ATOM 4741 C C . ILE A 1 586 ? -10.607 -19.754 12.812 1.00 95.81 586 ILE A C 1
ATOM 4743 O O . ILE A 1 586 ? -11.429 -20.338 13.529 1.00 95.81 586 ILE A O 1
ATOM 4747 N N . PRO A 1 587 ? -9.491 -19.211 13.328 1.00 96.44 587 PRO A N 1
ATOM 4748 C CA . PRO A 1 587 ? -9.229 -19.152 14.759 1.00 96.44 587 PRO A CA 1
ATOM 4749 C C . PRO A 1 587 ? -10.405 -18.581 15.573 1.00 96.44 587 PRO A C 1
ATOM 4751 O O . PRO A 1 587 ? -10.977 -17.567 15.172 1.00 96.44 587 PRO A O 1
ATOM 4754 N N . PRO A 1 588 ? -10.729 -19.146 16.757 1.00 96.00 588 PRO A N 1
ATOM 4755 C CA . PRO A 1 588 ? -11.803 -18.625 17.608 1.00 96.00 588 PRO A CA 1
ATOM 4756 C C . PRO A 1 588 ? -11.597 -17.176 18.052 1.00 96.00 588 PRO A C 1
ATOM 4758 O O . PRO A 1 588 ? -12.568 -16.467 18.307 1.00 96.00 588 PRO A O 1
ATOM 4761 N N . VAL A 1 589 ? -10.336 -16.757 18.175 1.00 96.75 589 VAL A N 1
ATOM 4762 C CA . VAL A 1 589 ? -9.942 -15.387 18.498 1.00 96.75 589 VAL A CA 1
ATOM 4763 C C . VAL A 1 589 ? -8.716 -15.014 17.677 1.00 96.75 589 VAL A C 1
ATOM 4765 O O . VAL A 1 589 ? -7.660 -15.643 17.806 1.00 96.75 589 VAL A O 1
ATOM 4768 N N . MET A 1 590 ? -8.834 -13.963 16.877 1.00 96.31 590 MET A N 1
ATOM 4769 C CA . MET A 1 590 ? -7.718 -13.388 16.132 1.00 96.31 590 MET A CA 1
ATOM 4770 C C . MET A 1 590 ? -7.687 -11.875 16.288 1.00 96.31 590 MET A C 1
ATOM 4772 O O . MET A 1 590 ? -8.728 -11.222 16.342 1.00 96.31 590 MET A O 1
ATOM 4776 N N . HIS A 1 591 ? -6.480 -11.333 16.356 1.00 98.12 591 HIS A N 1
ATOM 4777 C CA . HIS A 1 591 ? -6.244 -9.904 16.244 1.00 98.12 591 HIS A CA 1
ATOM 4778 C C . HIS A 1 591 ? -6.279 -9.472 14.776 1.00 98.12 591 HIS A C 1
ATOM 4780 O O . HIS A 1 591 ? -5.997 -10.272 13.882 1.00 98.12 591 HIS A O 1
ATOM 4786 N N . LEU A 1 592 ? -6.601 -8.206 14.539 1.00 98.00 592 LEU A N 1
ATOM 4787 C CA . LEU A 1 592 ? -6.571 -7.581 13.221 1.00 98.00 592 LEU A CA 1
ATOM 4788 C C . LEU A 1 592 ? -5.378 -6.617 13.177 1.00 98.00 592 LEU A C 1
ATOM 4790 O O . LEU A 1 592 ? -5.298 -5.711 14.004 1.00 98.00 592 LEU A O 1
ATOM 4794 N N . GLU A 1 593 ? -4.428 -6.836 12.264 1.00 97.75 593 GLU A N 1
ATOM 4795 C CA . GLU A 1 593 ? -3.301 -5.921 12.041 1.00 97.75 593 GLU A CA 1
ATOM 4796 C C . GLU A 1 593 ? -3.791 -4.742 11.200 1.00 97.75 593 GLU A C 1
ATOM 4798 O O . GLU A 1 593 ? -4.033 -4.887 10.005 1.00 97.75 593 GLU A O 1
ATOM 4803 N N . LEU A 1 594 ? -3.984 -3.581 11.818 1.00 97.69 594 LEU A N 1
ATOM 4804 C CA . LEU A 1 594 ? -4.498 -2.393 11.144 1.00 97.69 594 LEU A CA 1
ATOM 4805 C C . LEU A 1 594 ? -3.347 -1.468 10.743 1.00 97.69 594 LEU A C 1
ATOM 4807 O O . LEU A 1 594 ? -2.425 -1.225 11.530 1.00 97.69 594 LEU A O 1
ATOM 4811 N N . HIS A 1 595 ? -3.429 -0.902 9.539 1.00 96.75 595 HIS A N 1
ATOM 4812 C CA . HIS A 1 595 ? -2.510 0.140 9.101 1.00 96.75 595 HIS A CA 1
ATOM 4813 C C . HIS A 1 595 ? -2.786 1.418 9.900 1.00 96.75 595 HIS A C 1
ATOM 4815 O O . HIS A 1 595 ? -3.892 1.959 9.878 1.00 96.75 595 HIS A O 1
ATOM 4821 N N . ASN A 1 596 ? -1.792 1.855 10.663 1.00 96.50 596 ASN A N 1
ATOM 4822 C CA . ASN A 1 596 ? -1.897 2.929 11.633 1.00 96.50 596 ASN A CA 1
ATOM 4823 C C . ASN A 1 596 ? -1.600 4.285 10.983 1.00 96.50 596 ASN A C 1
ATOM 4825 O O . ASN A 1 596 ? -0.548 4.467 10.372 1.00 96.50 596 ASN A O 1
ATOM 4829 N N . TYR A 1 597 ? -2.500 5.241 11.177 1.00 97.19 597 TYR A N 1
ATOM 4830 C CA . TYR A 1 597 ? -2.440 6.613 10.688 1.00 97.19 597 TYR A CA 1
ATOM 4831 C C . TYR A 1 597 ? -2.648 7.594 11.839 1.00 97.19 597 TYR A C 1
ATOM 4833 O O . TYR A 1 597 ? -3.276 7.271 12.853 1.00 97.19 597 TYR A O 1
ATOM 4841 N N . MET A 1 598 ? -2.146 8.814 11.663 1.00 96.25 598 MET A N 1
ATOM 4842 C CA . MET A 1 598 ? -2.231 9.875 12.661 1.00 96.25 598 MET A CA 1
ATOM 4843 C C . MET A 1 598 ? -2.766 11.170 12.039 1.00 96.25 598 MET A C 1
ATOM 4845 O O . MET A 1 598 ? -2.264 11.618 11.022 1.00 96.25 598 MET A O 1
ATOM 4849 N N . TYR A 1 599 ? -3.762 11.813 12.649 1.00 96.81 599 TYR A N 1
ATOM 4850 C CA . TYR A 1 599 ? -4.370 13.096 12.225 1.00 96.81 599 TYR A CA 1
ATOM 4851 C C . TYR A 1 599 ? -5.167 13.085 10.902 1.00 96.81 599 TYR A C 1
ATOM 4853 O O . TYR A 1 599 ? -6.172 13.798 10.778 1.00 96.81 599 TYR A O 1
ATOM 4861 N N . SER A 1 600 ? -4.734 12.304 9.916 1.00 97.25 600 SER A N 1
ATOM 4862 C CA . SER A 1 600 ? -5.377 12.041 8.625 1.00 97.25 600 SER A CA 1
ATOM 4863 C C . SER A 1 600 ? -4.743 10.803 7.971 1.00 97.25 600 SER A C 1
ATOM 4865 O O . SER A 1 600 ? -3.719 10.300 8.435 1.00 97.25 600 SER A O 1
ATOM 4867 N N . PHE A 1 601 ? -5.303 10.333 6.853 1.00 96.94 601 PHE A N 1
ATOM 4868 C CA . PHE A 1 601 ? -4.696 9.251 6.067 1.00 96.94 601 PHE A CA 1
ATOM 4869 C C . PHE A 1 601 ? -3.449 9.698 5.272 1.00 96.94 601 PHE A C 1
ATOM 4871 O O . PHE A 1 601 ? -2.797 8.875 4.637 1.00 96.94 601 PHE A O 1
ATOM 4878 N N . GLU A 1 602 ? -3.079 10.984 5.352 1.00 95.62 602 GLU A N 1
ATOM 4879 C CA . GLU A 1 602 ? -1.823 11.532 4.818 1.00 95.62 602 GLU A CA 1
ATOM 4880 C C . GLU A 1 602 ? -0.607 11.096 5.655 1.00 95.62 602 GLU A C 1
ATOM 4882 O O . GLU A 1 602 ? 0.503 11.094 5.139 1.00 95.62 602 GLU A O 1
ATOM 4887 N N . PHE A 1 603 ? -0.773 10.703 6.924 1.00 96.38 603 PHE A N 1
ATOM 4888 C CA . PHE A 1 603 ? 0.351 10.385 7.821 1.00 96.38 603 PHE A CA 1
ATOM 4889 C C . PHE A 1 603 ? 0.344 8.911 8.266 1.00 96.38 603 PHE A C 1
ATOM 4891 O O . PHE A 1 603 ? -0.071 8.607 9.392 1.00 96.38 603 PHE A O 1
ATOM 4898 N N . PRO A 1 604 ? 0.796 7.973 7.411 1.00 95.12 604 PRO A N 1
ATOM 4899 C CA . PRO A 1 604 ? 0.969 6.573 7.787 1.00 95.12 604 PRO A CA 1
ATOM 4900 C C . PRO A 1 604 ? 2.143 6.398 8.761 1.00 95.12 604 PRO A C 1
ATOM 4902 O O . PRO A 1 604 ? 3.233 6.938 8.561 1.00 95.12 604 PRO A O 1
ATOM 4905 N N . VAL A 1 605 ? 1.933 5.604 9.809 1.00 92.62 605 VAL A N 1
ATOM 4906 C CA . VAL A 1 605 ? 2.902 5.376 10.892 1.00 92.62 605 VAL A CA 1
ATOM 4907 C C . VAL A 1 605 ? 3.552 3.998 10.770 1.00 92.62 605 VAL A C 1
ATOM 4909 O O . VAL A 1 605 ? 4.767 3.894 10.592 1.00 92.62 605 VAL A O 1
ATOM 4912 N N . ASP A 1 606 ? 2.760 2.932 10.900 1.00 91.25 606 ASP A N 1
ATOM 4913 C CA . ASP A 1 606 ? 3.204 1.533 10.906 1.00 91.25 606 ASP A CA 1
ATOM 4914 C C . ASP A 1 606 ? 2.011 0.554 10.847 1.00 91.25 606 ASP A C 1
ATOM 4916 O O . ASP A 1 606 ? 0.864 0.962 10.715 1.00 91.25 606 ASP A O 1
ATOM 4920 N N . TYR A 1 607 ? 2.280 -0.748 10.968 1.00 89.75 607 TYR A N 1
ATOM 4921 C CA . TYR A 1 607 ? 1.275 -1.812 11.110 1.00 89.75 607 TYR A CA 1
ATOM 4922 C C . TYR A 1 607 ? 1.233 -2.357 12.550 1.00 89.75 607 TYR A C 1
ATOM 4924 O O . TYR A 1 607 ? 1.001 -3.540 12.779 1.00 89.75 607 TYR A O 1
ATOM 4932 N N . ASN A 1 608 ? 1.512 -1.517 13.554 1.00 87.75 608 ASN A N 1
ATOM 4933 C CA . ASN A 1 608 ? 1.571 -1.954 14.954 1.00 87.75 608 ASN A CA 1
ATOM 4934 C C . ASN A 1 608 ? 0.230 -1.805 15.690 1.00 87.75 608 ASN A C 1
ATOM 4936 O O . ASN A 1 608 ? 0.179 -2.027 16.903 1.00 87.75 608 ASN A O 1
ATOM 4940 N N . SER A 1 609 ? -0.853 -1.432 15.004 1.00 93.38 609 SER A N 1
ATOM 4941 C CA . SER A 1 609 ? -2.184 -1.432 15.610 1.00 93.38 609 SER A CA 1
ATOM 4942 C C . SER A 1 609 ? -2.774 -2.841 15.560 1.00 93.38 609 SER A C 1
ATOM 4944 O O . SER A 1 609 ? -3.022 -3.383 14.490 1.00 93.38 609 SER A O 1
ATOM 4946 N N . TRP A 1 610 ? -2.942 -3.458 16.731 1.00 94.56 610 TRP A N 1
ATOM 4947 C CA . TRP A 1 610 ? -3.350 -4.863 16.865 1.00 94.56 610 TRP A CA 1
ATOM 4948 C C . TRP A 1 610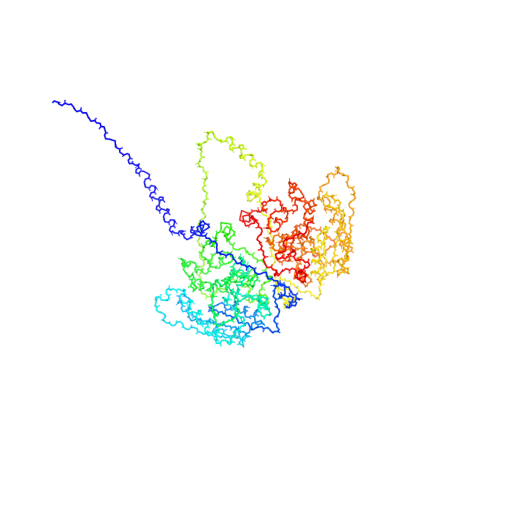 ? -4.509 -5.076 17.840 1.00 94.56 610 TRP A C 1
ATOM 4950 O O . TRP A 1 610 ? -4.919 -6.213 18.046 1.00 94.56 610 TRP A O 1
ATOM 4960 N N . ARG A 1 611 ? -5.002 -4.034 18.526 1.00 94.75 611 ARG A N 1
ATOM 4961 C CA . ARG A 1 611 ? -5.950 -4.217 19.641 1.00 94.75 611 ARG A CA 1
ATOM 4962 C C . ARG A 1 611 ? -7.315 -4.710 19.178 1.00 94.75 611 ARG A C 1
ATOM 4964 O O . ARG A 1 611 ? -7.905 -5.511 19.898 1.00 94.75 611 ARG A O 1
ATOM 4971 N N . SER A 1 612 ? -7.742 -4.304 17.984 1.00 96.69 612 SER A N 1
ATOM 4972 C CA . SER A 1 612 ? -8.951 -4.814 17.346 1.00 96.69 612 SER A CA 1
ATOM 4973 C C . SER A 1 612 ? -8.906 -6.337 17.180 1.00 96.69 612 SER A C 1
ATOM 4975 O O . SER A 1 612 ? -7.882 -6.911 16.790 1.00 96.69 612 SER A O 1
ATOM 4977 N N . THR A 1 613 ? -10.021 -7.003 17.475 1.00 97.75 613 THR A N 1
ATOM 4978 C CA . THR A 1 613 ? -10.143 -8.462 17.391 1.00 97.75 613 THR A CA 1
ATOM 4979 C C . THR A 1 613 ? -11.420 -8.908 16.695 1.00 97.75 613 THR A C 1
ATOM 4981 O O . THR A 1 613 ? -12.470 -8.273 16.782 1.00 97.75 613 THR A O 1
ATOM 4984 N N . ALA A 1 614 ? -11.338 -10.077 16.061 1.00 97.94 614 ALA A N 1
ATOM 4985 C CA . ALA A 1 614 ? -12.483 -10.861 15.630 1.00 97.94 614 ALA A CA 1
ATOM 4986 C C . ALA A 1 614 ? -12.613 -12.113 16.509 1.00 97.94 614 ALA A C 1
ATOM 4988 O O . ALA A 1 614 ? -11.654 -12.867 16.702 1.00 97.94 614 ALA A O 1
ATOM 4989 N N . HIS A 1 615 ? -13.814 -12.333 17.041 1.00 97.88 615 HIS A N 1
ATOM 4990 C CA . HIS A 1 615 ? -14.150 -13.471 17.889 1.00 97.88 615 HIS A CA 1
ATOM 4991 C C . HIS A 1 615 ? -15.253 -14.314 17.254 1.00 97.88 615 HIS A C 1
ATOM 4993 O O . HIS A 1 615 ? -16.286 -13.779 16.856 1.00 97.88 615 HIS A O 1
ATOM 4999 N N . LEU A 1 616 ? -15.098 -15.637 17.270 1.00 97.50 616 LEU A N 1
ATOM 5000 C CA . LEU A 1 616 ? -16.242 -16.539 17.170 1.00 97.50 616 LEU A CA 1
ATOM 5001 C C . LEU A 1 616 ? -17.006 -16.482 18.496 1.00 97.50 616 LEU A C 1
ATOM 5003 O O . LEU A 1 616 ? -16.490 -16.848 19.557 1.00 97.50 616 LEU A O 1
ATOM 5007 N N . PHE A 1 617 ? -18.227 -15.957 18.453 1.00 97.62 617 PHE A N 1
ATOM 5008 C CA . PHE A 1 617 ? -18.993 -15.671 19.652 1.00 97.62 617 PHE A CA 1
ATOM 5009 C C . PHE A 1 617 ? -19.426 -16.954 20.367 1.00 97.62 617 PHE A C 1
ATOM 5011 O O . PHE A 1 617 ? -19.924 -17.908 19.768 1.00 97.62 617 PHE A O 1
ATOM 5018 N N . THR A 1 618 ? -19.285 -16.943 21.688 1.00 96.31 618 THR A N 1
ATOM 5019 C CA . THR A 1 618 ? -19.831 -17.933 22.614 1.00 96.31 618 THR A CA 1
ATOM 5020 C C . THR A 1 618 ? -20.493 -17.187 23.770 1.00 96.31 618 THR A C 1
ATOM 5022 O O . THR A 1 618 ? -20.180 -16.025 24.025 1.00 96.31 618 THR A O 1
ATOM 5025 N N . GLN A 1 619 ? -21.340 -17.854 24.555 1.00 92.25 619 GLN A N 1
ATOM 5026 C CA . GLN A 1 619 ? -21.992 -17.224 25.718 1.00 92.25 619 GLN A CA 1
ATOM 5027 C C . GLN A 1 619 ? -20.999 -16.675 26.765 1.00 92.25 619 GLN A C 1
ATOM 5029 O O . GLN A 1 619 ? -21.335 -15.792 27.563 1.00 92.25 619 GLN A O 1
ATOM 5034 N N . ARG A 1 620 ? -19.762 -17.187 26.753 1.00 91.56 620 ARG A N 1
ATOM 5035 C CA . ARG A 1 620 ? -18.676 -16.785 27.650 1.00 91.56 620 ARG A CA 1
ATOM 5036 C C . ARG A 1 620 ? -17.774 -15.698 27.066 1.00 91.56 620 ARG A C 1
ATOM 5038 O O . ARG A 1 620 ? -16.905 -15.239 27.796 1.00 91.56 620 ARG A O 1
ATOM 5045 N N . THR A 1 621 ? -17.955 -15.291 25.808 1.00 93.88 621 THR A N 1
ATOM 5046 C CA . THR A 1 621 ? -17.106 -14.298 25.131 1.00 93.88 621 THR A CA 1
ATOM 5047 C C . THR A 1 621 ? -17.339 -12.904 25.728 1.00 93.88 621 THR A C 1
ATOM 5049 O O . THR A 1 621 ? -18.426 -12.352 25.543 1.00 93.88 621 THR A O 1
ATOM 5052 N N . PRO A 1 622 ? -16.361 -12.313 26.443 1.00 93.06 622 PRO A N 1
ATOM 5053 C CA . PRO A 1 622 ? -16.482 -10.959 26.959 1.00 93.06 622 PRO A CA 1
ATOM 5054 C C . PRO A 1 622 ? -15.868 -9.947 25.986 1.00 93.06 622 PRO A C 1
ATOM 5056 O O . PRO A 1 622 ? -14.844 -10.225 25.366 1.00 93.06 622 PRO A O 1
ATOM 5059 N N . TYR A 1 623 ? -16.420 -8.738 25.934 1.00 92.81 623 TYR A N 1
ATOM 5060 C CA . TYR A 1 623 ? -15.786 -7.604 25.273 1.00 92.81 623 TYR A CA 1
ATOM 5061 C C . TYR A 1 623 ? -14.448 -7.270 25.938 1.00 92.81 623 TYR A C 1
ATOM 5063 O O . TYR A 1 623 ? -14.398 -7.017 27.151 1.00 92.81 623 TYR A O 1
ATOM 5071 N N . ARG A 1 624 ? -13.368 -7.266 25.153 1.00 90.94 624 ARG A N 1
ATOM 5072 C CA . ARG A 1 624 ? -12.011 -6.950 25.605 1.00 90.94 624 ARG A CA 1
ATOM 5073 C C . ARG A 1 624 ? -11.238 -6.238 24.505 1.00 90.94 624 ARG A C 1
ATOM 5075 O O . ARG A 1 624 ? -11.259 -6.681 23.369 1.00 90.94 624 ARG A O 1
ATOM 5082 N N . HIS A 1 625 ? -10.490 -5.208 24.901 1.00 89.56 625 HIS A N 1
ATOM 5083 C CA . HIS A 1 625 ? -9.609 -4.440 24.018 1.00 89.56 625 HIS A CA 1
ATOM 5084 C C . HIS A 1 625 ? -8.136 -4.578 24.423 1.00 89.56 625 HIS A C 1
ATOM 5086 O O . HIS A 1 625 ? -7.439 -3.626 24.771 1.00 89.56 625 HIS A O 1
ATOM 5092 N N . SER A 1 626 ? -7.689 -5.824 24.542 1.00 91.00 626 SER A N 1
ATOM 5093 C CA . SER A 1 626 ? -6.324 -6.195 24.929 1.00 91.00 626 SER A CA 1
ATOM 5094 C C . SER A 1 626 ? -5.965 -7.535 24.299 1.00 91.00 626 SER A C 1
ATOM 5096 O O . SER A 1 626 ? -6.832 -8.199 23.735 1.00 91.00 626 SER A O 1
ATOM 5098 N N . ARG A 1 627 ? -4.707 -7.976 24.399 1.00 93.56 627 ARG A N 1
ATOM 5099 C CA . ARG A 1 627 ? -4.266 -9.215 23.746 1.00 93.56 627 ARG A CA 1
ATOM 5100 C C . ARG A 1 627 ? -5.066 -10.426 24.238 1.00 93.56 627 ARG A C 1
ATOM 5102 O O . ARG A 1 627 ? -5.007 -10.754 25.421 1.00 93.56 627 ARG A O 1
ATOM 5109 N N . GLN A 1 628 ? -5.800 -11.074 23.334 1.00 94.56 628 GLN A N 1
ATOM 5110 C CA . GLN A 1 628 ? -6.627 -12.255 23.606 1.00 94.56 628 GLN A CA 1
ATOM 5111 C C . GLN A 1 628 ? -6.080 -13.534 22.959 1.00 94.56 628 GLN A C 1
ATOM 5113 O O . GLN A 1 628 ? -6.412 -14.629 23.409 1.00 94.56 628 GLN A O 1
ATOM 5118 N N . SER A 1 629 ? -5.235 -13.422 21.930 1.00 95.06 629 SER A N 1
ATOM 5119 C CA . SER A 1 629 ? -4.539 -14.559 21.323 1.00 95.06 629 SER A CA 1
ATOM 5120 C C . SER A 1 629 ? -3.139 -14.168 20.832 1.00 95.06 629 SER A C 1
ATOM 5122 O O . SER A 1 629 ? -2.702 -13.025 20.970 1.00 95.06 629 SER A O 1
ATOM 5124 N N . ASN A 1 630 ? -2.401 -15.140 20.291 1.00 96.06 630 ASN A N 1
ATOM 5125 C CA . ASN A 1 630 ? -1.110 -14.910 19.635 1.00 96.06 630 ASN A CA 1
ATOM 5126 C C . ASN A 1 630 ? -1.233 -14.844 18.108 1.00 96.06 630 ASN A C 1
ATOM 5128 O O . ASN A 1 630 ? -0.212 -14.780 17.434 1.00 96.06 630 ASN A O 1
ATOM 5132 N N . LEU A 1 631 ? -2.454 -14.870 17.570 1.00 97.19 631 LEU A N 1
ATOM 5133 C CA . LEU A 1 631 ? -2.722 -14.892 16.137 1.00 97.19 631 LEU A CA 1
ATOM 5134 C C . LEU A 1 631 ? -3.191 -13.514 15.685 1.00 97.19 631 LEU A C 1
ATOM 5136 O O . LEU A 1 631 ? -4.063 -12.926 16.327 1.00 97.19 631 LEU A O 1
ATOM 5140 N N . ILE A 1 632 ? -2.636 -13.027 14.581 1.00 97.62 632 ILE A N 1
ATOM 5141 C CA . ILE A 1 632 ? -3.035 -11.758 13.972 1.00 97.62 632 ILE A CA 1
ATOM 5142 C C . ILE A 1 632 ? -3.189 -11.937 12.462 1.00 97.62 632 ILE A C 1
ATOM 5144 O O . ILE A 1 632 ? -2.322 -12.541 11.831 1.00 97.62 632 ILE A O 1
ATOM 5148 N N . LEU A 1 633 ? -4.288 -11.453 11.889 1.00 97.88 633 LEU A N 1
ATOM 5149 C CA . LEU A 1 633 ? -4.469 -11.385 10.440 1.00 97.88 633 LEU A CA 1
ATOM 5150 C C . LEU A 1 633 ? -3.763 -10.133 9.917 1.00 97.88 633 LEU A C 1
ATOM 5152 O O . LEU A 1 633 ? -4.030 -9.041 10.419 1.00 97.88 633 LEU A O 1
ATOM 5156 N N . ALA A 1 634 ? -2.859 -10.306 8.954 1.00 97.31 634 ALA A N 1
ATOM 5157 C CA . ALA A 1 634 ? -2.105 -9.200 8.371 1.00 97.31 634 ALA A CA 1
ATOM 5158 C C . ALA A 1 634 ? -3.014 -8.238 7.590 1.00 97.31 634 ALA A C 1
ATOM 5160 O O . ALA A 1 634 ? -3.988 -8.681 6.992 1.00 97.31 634 ALA A O 1
ATOM 5161 N N . ASP A 1 635 ? -2.679 -6.945 7.569 1.00 96.50 635 ASP A N 1
ATOM 5162 C CA . ASP A 1 635 ? -3.325 -5.928 6.715 1.00 96.50 635 ASP A CA 1
ATOM 5163 C C . ASP A 1 635 ? -4.862 -6.031 6.683 1.00 96.50 635 ASP A C 1
ATOM 5165 O O . ASP A 1 635 ? -5.513 -6.273 5.664 1.00 96.50 635 ASP A O 1
ATOM 5169 N N . ALA A 1 636 ? -5.441 -5.987 7.878 1.00 97.88 636 ALA A N 1
ATOM 5170 C CA . ALA A 1 636 ? -6.830 -6.324 8.127 1.00 97.88 636 ALA A CA 1
ATOM 5171 C C . ALA A 1 636 ? -7.757 -5.098 8.174 1.00 97.88 636 ALA A C 1
ATOM 5173 O O . ALA A 1 636 ? -8.952 -5.259 8.438 1.00 97.88 636 ALA A O 1
ATOM 5174 N N . GLY A 1 637 ? -7.236 -3.892 7.924 1.00 97.81 637 GLY A N 1
ATOM 5175 C CA . GLY A 1 637 ? -7.983 -2.636 7.963 1.00 97.81 637 GLY A CA 1
ATOM 5176 C C . GLY A 1 637 ? -7.120 -1.430 8.326 1.00 97.81 637 GLY A C 1
ATOM 5177 O O . GLY A 1 637 ? -5.901 -1.445 8.167 1.00 97.81 637 GLY A O 1
ATOM 5178 N N . TRP A 1 638 ? -7.757 -0.386 8.849 1.00 98.31 638 TRP A N 1
ATOM 5179 C CA . TRP A 1 638 ? -7.135 0.906 9.133 1.00 98.31 638 TRP A CA 1
ATOM 5180 C C . TRP A 1 638 ? -7.369 1.335 10.579 1.00 98.31 638 TRP A C 1
ATOM 5182 O O . TRP A 1 638 ? -8.433 1.093 11.141 1.00 98.31 638 TRP A O 1
ATOM 5192 N N . HIS A 1 639 ? -6.402 2.028 11.168 1.00 98.12 639 HIS A N 1
ATOM 5193 C CA . HIS A 1 639 ? -6.541 2.699 12.455 1.00 98.12 639 HIS A CA 1
ATOM 5194 C C . HIS A 1 639 ? -6.137 4.167 12.305 1.00 98.12 639 HIS A C 1
ATOM 5196 O O . HIS A 1 639 ? -4.996 4.432 11.948 1.00 98.12 639 HIS A O 1
ATOM 5202 N N . CYS A 1 640 ? -7.045 5.117 12.544 1.00 96.81 640 CYS A N 1
ATOM 5203 C CA . CYS A 1 640 ? -6.792 6.550 12.329 1.00 96.81 640 CYS A CA 1
ATOM 5204 C C . CYS A 1 640 ? -6.889 7.336 13.641 1.00 96.81 640 CYS A C 1
ATOM 5206 O O . CYS A 1 640 ? -7.947 7.853 14.010 1.00 96.81 640 CYS A O 1
ATOM 5208 N N . SER A 1 641 ? -5.767 7.448 14.350 1.00 94.62 641 SER A N 1
ATOM 5209 C CA . SER A 1 641 ? -5.722 8.120 15.645 1.00 94.62 641 SER A CA 1
ATOM 5210 C C . SER A 1 641 ? -5.737 9.646 15.487 1.00 94.62 641 SER A C 1
ATOM 5212 O O . SER A 1 641 ? -5.101 10.202 14.593 1.00 94.62 641 SER A O 1
ATOM 5214 N N . PHE A 1 642 ? -6.470 10.348 16.359 1.00 95.12 642 PHE A N 1
ATOM 5215 C CA . PHE A 1 642 ? -6.641 11.813 16.313 1.00 95.12 642 PHE A CA 1
ATOM 5216 C C . PHE A 1 642 ? -7.149 12.365 14.962 1.00 95.12 642 PHE A C 1
ATOM 5218 O O . PHE A 1 642 ? -6.886 13.511 14.610 1.00 95.12 642 PHE A O 1
ATOM 5225 N N . CYS A 1 643 ? -7.916 11.585 14.201 1.00 96.12 643 CYS A N 1
ATOM 5226 C CA . CYS A 1 643 ? -8.425 11.982 12.887 1.00 96.12 643 CYS A CA 1
ATOM 5227 C C . CYS A 1 643 ? -9.721 12.810 12.969 1.00 96.12 643 CYS A C 1
ATOM 5229 O O . CYS A 1 643 ? -10.792 12.376 12.543 1.00 96.12 643 CYS A O 1
ATOM 5231 N N . PHE A 1 644 ? -9.627 14.014 13.542 1.00 96.19 644 PHE A N 1
ATOM 5232 C CA . PHE A 1 644 ? -10.764 14.915 13.748 1.00 96.19 644 PHE A CA 1
ATOM 5233 C C . PHE A 1 644 ? -10.848 16.048 12.730 1.00 96.19 644 PHE A C 1
ATOM 5235 O O . PHE A 1 644 ? -9.844 16.478 12.161 1.00 96.19 644 PHE A O 1
ATOM 5242 N N . ARG A 1 645 ? -12.069 16.568 12.556 1.00 95.69 645 ARG A N 1
ATOM 5243 C CA . ARG A 1 645 ? -12.380 17.715 11.697 1.00 95.69 645 ARG A CA 1
ATOM 5244 C C . ARG A 1 645 ? -12.077 19.059 12.349 1.00 95.69 645 ARG A C 1
ATOM 5246 O O . ARG A 1 645 ? -11.646 19.962 11.642 1.00 95.69 645 ARG A O 1
ATOM 5253 N N . TYR A 1 646 ? -12.296 19.198 13.656 1.00 96.62 646 TYR A N 1
ATOM 5254 C CA . TYR A 1 646 ? -12.148 20.467 14.375 1.00 96.62 646 TYR A CA 1
ATOM 5255 C C . TYR A 1 646 ? -11.027 20.401 15.409 1.00 96.62 646 TYR A C 1
ATOM 5257 O O . TYR A 1 646 ? -10.877 19.384 16.087 1.00 96.62 646 TYR A O 1
ATOM 5265 N N . ILE A 1 647 ? -10.282 21.496 15.598 1.00 96.25 647 ILE A N 1
ATOM 5266 C CA . ILE A 1 647 ? -9.190 21.552 16.588 1.00 96.25 647 ILE A CA 1
ATOM 5267 C C . ILE A 1 647 ? -9.708 21.330 18.014 1.00 96.25 647 ILE A C 1
ATOM 5269 O O . ILE A 1 647 ? -9.064 20.636 18.806 1.00 96.25 647 ILE A O 1
ATOM 5273 N N . LYS A 1 648 ? -10.906 21.832 18.337 1.00 94.50 648 LYS A N 1
ATOM 5274 C CA . LYS A 1 648 ? -11.549 21.580 19.635 1.00 94.50 648 LYS A CA 1
ATOM 5275 C C . LYS A 1 648 ? -11.676 20.089 19.990 1.00 94.50 648 LYS A C 1
ATOM 5277 O O . LYS A 1 648 ? -11.584 19.748 21.168 1.00 94.50 648 LYS A O 1
ATOM 5282 N N . ASP A 1 649 ? -11.828 19.198 19.006 1.00 94.00 649 ASP A N 1
ATOM 5283 C CA . ASP A 1 649 ? -11.967 17.757 19.249 1.00 94.00 649 ASP A CA 1
ATOM 5284 C C . ASP A 1 649 ? -10.623 17.106 19.611 1.00 94.00 649 ASP A C 1
ATOM 5286 O O . ASP A 1 649 ? -10.583 16.197 20.443 1.00 94.00 649 ASP A O 1
ATOM 5290 N N . PHE A 1 650 ? -9.509 17.622 19.074 1.00 94.19 650 PHE A N 1
ATOM 5291 C CA . PHE A 1 650 ? -8.162 17.241 19.513 1.00 94.19 650 PHE A CA 1
ATOM 5292 C C . PHE A 1 650 ? -7.960 17.623 20.979 1.00 94.19 650 PHE A C 1
ATOM 5294 O O . PHE A 1 650 ? -7.592 16.777 21.794 1.00 94.19 650 PHE A O 1
ATOM 5301 N N . VAL A 1 651 ? -8.272 18.877 21.327 1.00 92.81 651 VAL A N 1
ATOM 5302 C CA . VAL A 1 651 ? -8.188 19.386 22.705 1.00 92.81 651 VAL A CA 1
ATOM 5303 C C . VAL A 1 651 ? -9.060 18.551 23.644 1.00 92.81 651 VAL A C 1
ATOM 5305 O O . VAL A 1 651 ? -8.624 18.206 24.744 1.00 92.81 651 VAL A O 1
ATOM 5308 N N . PHE A 1 652 ? -10.272 18.193 23.212 1.00 90.69 652 PHE A N 1
ATOM 5309 C CA . PHE A 1 652 ? -11.167 17.329 23.973 1.00 90.69 652 PHE A CA 1
ATOM 5310 C C . PHE A 1 652 ? -10.558 15.939 24.199 1.00 90.69 652 PHE A C 1
ATOM 5312 O O . PHE A 1 652 ? -10.405 15.539 25.354 1.00 90.69 652 PHE A O 1
ATOM 5319 N N . LYS A 1 653 ? -10.132 15.226 23.141 1.00 89.56 653 LYS A N 1
ATOM 5320 C CA . LYS A 1 653 ? -9.541 13.878 23.271 1.00 89.56 653 LYS A CA 1
ATOM 5321 C C . LYS A 1 653 ? -8.299 13.899 24.159 1.00 89.56 653 LYS A C 1
ATOM 5323 O O . LYS A 1 653 ? -8.187 13.046 25.035 1.00 89.56 653 LYS A O 1
ATOM 5328 N N . MET A 1 654 ? -7.431 14.909 24.022 1.00 88.94 654 MET A N 1
ATOM 5329 C CA . MET A 1 654 ? -6.233 15.086 24.858 1.00 88.94 654 MET A CA 1
ATOM 5330 C C . MET A 1 654 ? -6.551 15.215 26.359 1.00 88.94 654 MET A C 1
ATOM 5332 O O . MET A 1 654 ? -5.753 14.762 27.176 1.00 88.94 654 MET A O 1
ATOM 5336 N N . LYS A 1 655 ? -7.702 15.791 26.733 1.00 84.62 655 LYS A N 1
ATOM 5337 C CA . LYS A 1 655 ? -8.157 15.907 28.135 1.00 84.62 655 LYS A CA 1
ATOM 5338 C C . LYS A 1 655 ? -8.966 14.699 28.624 1.00 84.62 655 LYS A C 1
ATOM 5340 O O . LYS A 1 655 ? -9.009 14.432 29.822 1.00 84.62 655 LYS A O 1
ATOM 5345 N N . ALA A 1 656 ? -9.649 14.008 27.713 1.00 77.94 656 ALA A N 1
ATOM 5346 C CA . ALA A 1 656 ? -10.671 13.014 28.036 1.00 77.94 656 ALA A CA 1
ATOM 5347 C C . ALA A 1 656 ? -10.149 11.573 28.150 1.00 77.94 656 ALA A C 1
ATOM 5349 O O . ALA A 1 656 ? -10.732 10.767 28.879 1.00 77.94 656 ALA A O 1
ATOM 5350 N N . TYR A 1 657 ? -9.099 11.223 27.406 1.00 74.31 657 TYR A N 1
ATOM 5351 C CA . TYR A 1 657 ? -8.614 9.843 27.327 1.00 74.31 657 TYR A CA 1
ATOM 5352 C C . TYR A 1 657 ? -7.780 9.412 28.546 1.00 74.31 657 TYR A C 1
ATOM 5354 O O . TYR A 1 657 ? -7.288 10.233 29.318 1.00 74.31 657 TYR A O 1
ATOM 5362 N N . SER A 1 658 ? -7.584 8.101 28.709 1.00 65.94 658 SER A N 1
ATOM 5363 C CA . SER A 1 658 ? -6.910 7.493 29.870 1.00 65.94 658 SER A CA 1
ATOM 5364 C C . SER A 1 658 ? -5.460 7.947 30.089 1.00 65.94 658 SER A C 1
ATOM 5366 O O . SER A 1 658 ? -4.961 7.832 31.207 1.00 65.94 658 SER A O 1
ATOM 5368 N N . HIS A 1 659 ? -4.797 8.510 29.070 1.00 72.19 659 HIS A N 1
ATOM 5369 C CA . HIS A 1 659 ? -3.463 9.110 29.196 1.00 72.19 659 HIS A CA 1
ATOM 5370 C C . HIS A 1 659 ? -3.480 10.648 29.157 1.00 72.19 659 HIS A C 1
ATOM 5372 O O . HIS A 1 659 ? -2.525 11.274 28.690 1.00 72.19 659 HIS A O 1
ATOM 5378 N N . ALA A 1 660 ? -4.541 11.284 29.670 1.00 71.50 660 ALA A N 1
ATOM 5379 C CA . ALA A 1 660 ? -4.623 12.744 29.817 1.00 71.50 660 ALA A CA 1
ATOM 5380 C C . ALA A 1 660 ? -3.429 13.347 30.589 1.00 71.50 660 ALA A C 1
ATOM 5382 O O . ALA A 1 660 ? -3.054 14.496 30.367 1.00 71.50 660 ALA A O 1
ATOM 5383 N N . ASN A 1 661 ? -2.756 12.547 31.424 1.00 76.00 661 ASN A N 1
ATOM 5384 C CA . ASN A 1 661 ? -1.509 12.908 32.104 1.00 76.00 661 ASN A CA 1
ATOM 5385 C C . ASN A 1 661 ? -0.334 13.247 31.158 1.00 76.00 661 ASN A C 1
ATOM 5387 O O . ASN A 1 661 ? 0.665 13.802 31.611 1.00 76.00 661 ASN A O 1
ATOM 5391 N N . ARG A 1 662 ? -0.428 12.939 29.857 1.00 82.25 662 ARG A N 1
ATOM 5392 C CA . ARG A 1 662 ? 0.563 13.345 28.843 1.00 82.25 662 ARG A CA 1
ATOM 5393 C C . ARG A 1 662 ? 0.503 14.842 28.511 1.00 82.25 662 ARG A C 1
ATOM 5395 O O . ARG A 1 662 ? 1.480 15.387 27.997 1.00 82.25 662 ARG A O 1
ATOM 5402 N N . VAL A 1 663 ? -0.599 15.528 28.830 1.00 84.00 663 VAL A N 1
ATOM 5403 C CA . VAL A 1 663 ? -0.708 16.991 28.716 1.00 84.00 663 VAL A CA 1
ATOM 5404 C C . VAL A 1 663 ? 0.037 17.638 29.886 1.00 84.00 663 VAL A C 1
ATOM 5406 O O . VAL A 1 663 ? -0.523 17.883 30.949 1.00 84.00 663 VAL A O 1
ATOM 5409 N N . ARG A 1 664 ? 1.336 17.886 29.693 1.00 83.88 664 ARG A N 1
ATOM 5410 C CA . ARG A 1 664 ? 2.242 18.392 30.742 1.00 83.88 664 ARG A CA 1
ATOM 5411 C C . ARG A 1 664 ? 2.196 19.911 30.913 1.00 83.88 664 ARG A C 1
ATOM 5413 O O . ARG A 1 664 ? 2.577 20.423 31.960 1.00 83.88 664 ARG A O 1
ATOM 5420 N N . GLN A 1 665 ? 1.763 20.630 29.880 1.00 85.75 665 GLN A N 1
ATOM 5421 C CA . GLN A 1 665 ? 1.696 22.088 29.859 1.00 85.75 665 GLN A CA 1
ATOM 5422 C C . GLN A 1 665 ? 0.416 22.544 29.162 1.00 85.75 665 GLN A C 1
ATOM 5424 O O . GLN A 1 665 ? -0.017 21.935 28.184 1.00 85.75 665 GLN A O 1
ATOM 5429 N N . GLN A 1 666 ? -0.152 23.664 29.612 1.00 87.56 666 GLN A N 1
ATOM 5430 C CA . GLN A 1 666 ? -1.347 24.245 28.994 1.00 87.56 666 GLN A CA 1
ATOM 5431 C C . GLN A 1 666 ? -1.103 24.676 27.538 1.00 87.56 666 GLN A C 1
ATOM 5433 O O . GLN A 1 666 ? -2.023 24.655 26.722 1.00 87.56 666 GLN A O 1
ATOM 5438 N N . SER A 1 667 ? 0.146 25.004 27.194 1.00 90.00 667 SER A N 1
ATOM 5439 C CA . SER A 1 667 ? 0.585 25.324 25.831 1.00 90.00 667 SER A CA 1
ATOM 5440 C C . SER A 1 667 ? 0.296 24.200 24.831 1.00 90.00 667 SER A C 1
ATOM 5442 O O . SER A 1 667 ? 0.070 24.485 23.657 1.00 90.00 667 SER A O 1
ATOM 5444 N N . PHE A 1 668 ? 0.228 22.936 25.271 1.00 90.44 668 PHE A N 1
ATOM 5445 C CA . PHE A 1 668 ? -0.083 21.802 24.394 1.00 90.44 668 PHE A CA 1
ATOM 5446 C C . PHE A 1 668 ? -1.517 21.843 23.866 1.00 90.44 668 PHE A C 1
ATOM 5448 O O . PHE A 1 668 ? -1.800 21.265 22.822 1.00 90.44 668 PHE A O 1
ATOM 5455 N N . LEU A 1 669 ? -2.403 22.546 24.573 1.00 92.00 669 LEU A N 1
ATOM 5456 C CA . LEU A 1 669 ? -3.811 22.706 24.227 1.00 92.00 669 LEU A CA 1
ATOM 5457 C C . LEU A 1 669 ? -4.071 23.970 23.392 1.00 92.00 669 LEU A C 1
ATOM 5459 O O . LEU A 1 669 ? -5.227 24.278 23.109 1.00 92.00 669 LEU A O 1
ATOM 5463 N N . ASN A 1 670 ? -3.024 24.718 23.024 1.00 94.94 670 ASN A N 1
ATOM 5464 C CA . ASN A 1 670 ? -3.147 25.891 22.166 1.00 94.94 670 ASN A CA 1
ATOM 5465 C C . ASN A 1 670 ? -3.572 25.463 20.739 1.00 94.94 670 ASN A C 1
ATOM 5467 O O . ASN A 1 670 ? -2.857 24.669 20.118 1.00 94.94 670 ASN A O 1
ATOM 5471 N N . PRO A 1 671 ? -4.685 25.996 20.195 1.00 95.62 671 PRO A N 1
ATOM 5472 C CA . PRO A 1 671 ? -5.187 25.602 18.879 1.00 95.62 671 PRO A CA 1
ATOM 5473 C C . PRO A 1 671 ? -4.213 25.826 17.715 1.00 95.62 671 PRO A C 1
ATOM 5475 O O . PRO A 1 671 ? -4.087 24.960 16.852 1.00 95.62 671 PRO A O 1
ATOM 5478 N N . GLU A 1 672 ? -3.486 26.947 17.701 1.00 95.75 672 GLU A N 1
ATOM 5479 C CA . GLU A 1 672 ? -2.519 27.274 16.645 1.00 95.75 672 GLU A CA 1
ATOM 5480 C C . GLU A 1 672 ? -1.328 26.308 16.663 1.00 95.75 672 GLU A C 1
ATOM 5482 O O . GLU A 1 672 ? -0.884 25.833 15.613 1.00 95.75 672 GLU A O 1
ATOM 5487 N N . ARG A 1 673 ? -0.846 25.949 17.864 1.00 95.75 673 ARG A N 1
ATOM 5488 C CA . ARG A 1 673 ? 0.200 24.928 18.029 1.00 95.75 673 ARG A CA 1
ATOM 5489 C C . ARG A 1 673 ? -0.274 23.579 17.497 1.00 95.75 673 ARG A C 1
ATOM 5491 O O . ARG A 1 673 ? 0.455 22.951 16.733 1.00 95.75 673 ARG A O 1
ATOM 5498 N N . ILE A 1 674 ? -1.474 23.140 17.887 1.00 96.25 674 ILE A N 1
ATOM 5499 C CA . ILE A 1 674 ? -2.045 21.864 17.429 1.00 96.25 674 ILE A CA 1
ATOM 5500 C C . ILE A 1 674 ? -2.147 21.862 15.904 1.00 96.25 674 ILE A C 1
ATOM 5502 O O . ILE A 1 674 ? -1.656 20.931 15.273 1.00 96.25 674 ILE A O 1
ATOM 5506 N N . GLN A 1 675 ? -2.698 22.922 15.306 1.00 96.69 675 GLN A N 1
ATOM 5507 C CA . GLN A 1 675 ? -2.832 23.049 13.855 1.00 96.69 675 GLN A CA 1
ATOM 5508 C C . GLN A 1 675 ? -1.486 22.911 13.127 1.00 96.69 675 GLN A C 1
ATOM 5510 O O . GLN A 1 675 ? -1.400 22.223 12.107 1.00 96.69 675 GLN A O 1
ATOM 5515 N N . LYS A 1 676 ? -0.429 23.541 13.652 1.00 96.19 676 LYS A N 1
ATOM 5516 C CA . LYS A 1 676 ? 0.922 23.431 13.093 1.00 96.19 676 LYS A CA 1
ATOM 5517 C C . LYS A 1 676 ? 1.464 22.002 13.199 1.00 96.19 676 LYS A C 1
ATOM 5519 O O . LYS A 1 676 ? 1.946 21.464 12.206 1.00 96.19 676 LYS A O 1
ATOM 5524 N N . ILE A 1 677 ? 1.342 21.379 14.372 1.00 95.31 677 ILE A N 1
ATOM 5525 C CA . ILE A 1 677 ? 1.833 20.018 14.634 1.00 95.31 677 ILE A CA 1
ATOM 5526 C C . ILE A 1 677 ? 1.180 19.002 13.702 1.00 95.31 677 ILE A C 1
ATOM 5528 O O . ILE A 1 677 ? 1.885 18.220 13.064 1.00 95.31 677 ILE A O 1
ATOM 5532 N N . ILE A 1 678 ? -0.149 19.041 13.574 1.00 95.56 678 ILE A N 1
ATOM 5533 C CA . ILE A 1 678 ? -0.872 18.065 12.751 1.00 95.56 678 ILE A CA 1
ATOM 5534 C C . ILE A 1 678 ? -0.589 18.243 11.255 1.00 95.56 678 ILE A C 1
ATOM 5536 O O . ILE A 1 678 ? -0.601 17.266 10.520 1.00 95.56 678 ILE A O 1
ATOM 5540 N N . CYS A 1 679 ? -0.291 19.464 10.793 1.00 95.50 679 CYS A N 1
ATOM 5541 C CA . CYS A 1 679 ? 0.116 19.714 9.406 1.00 95.50 679 CYS A CA 1
ATOM 5542 C C . CYS A 1 679 ? 1.559 19.278 9.114 1.00 95.50 679 CYS A C 1
ATOM 5544 O O . CYS A 1 679 ? 1.870 18.918 7.973 1.00 95.50 679 CYS A O 1
ATOM 5546 N N . ASN A 1 680 ? 2.422 19.306 10.131 1.00 95.19 680 ASN A N 1
ATOM 5547 C CA . ASN A 1 680 ? 3.819 18.894 10.036 1.00 95.19 680 ASN A CA 1
ATOM 5548 C C . ASN A 1 680 ? 4.029 17.395 10.305 1.00 95.19 680 ASN A C 1
ATOM 5550 O O . ASN A 1 680 ? 5.114 16.888 10.033 1.00 95.19 680 ASN A O 1
ATOM 5554 N N . GLY A 1 681 ? 3.024 16.692 10.839 1.00 94.50 681 GLY A N 1
ATOM 5555 C CA . GLY A 1 681 ? 3.154 15.297 11.269 1.00 94.50 681 GLY A CA 1
ATOM 5556 C C . GLY A 1 681 ? 4.008 15.132 12.530 1.00 94.50 681 GLY A C 1
ATOM 5557 O O . GLY A 1 681 ? 4.619 14.085 12.721 1.00 94.50 681 GLY A O 1
ATOM 5558 N N . GLU A 1 682 ? 4.111 16.166 13.366 1.00 94.50 682 GLU A N 1
ATOM 5559 C CA . GLU A 1 682 ? 4.868 16.137 14.626 1.00 94.50 682 GLU A CA 1
ATOM 5560 C C . GLU A 1 682 ? 4.071 15.432 15.748 1.00 94.50 682 GLU A C 1
ATOM 5562 O O . GLU A 1 682 ? 2.882 15.144 15.598 1.00 94.50 682 GLU A O 1
ATOM 5567 N N . ASP A 1 683 ? 4.704 15.140 16.888 1.00 92.25 683 ASP A N 1
ATOM 5568 C CA . ASP A 1 683 ? 4.030 14.525 18.043 1.00 92.25 683 ASP A CA 1
ATOM 5569 C C . ASP A 1 683 ? 3.280 15.579 18.879 1.00 92.25 683 ASP A C 1
ATOM 5571 O O . ASP A 1 683 ? 3.868 16.560 19.330 1.00 92.25 683 ASP A O 1
ATOM 5575 N N . LEU A 1 684 ? 1.983 15.370 19.145 1.00 91.38 684 LEU A N 1
ATOM 5576 C CA . LEU A 1 684 ? 1.158 16.311 19.928 1.00 91.38 684 LEU A CA 1
ATOM 5577 C C . LEU A 1 684 ? 1.700 16.594 21.339 1.00 91.38 684 LEU A C 1
ATOM 5579 O O . LEU A 1 684 ? 1.436 17.673 21.888 1.00 91.38 684 LEU A O 1
ATOM 5583 N N . PHE A 1 685 ? 2.436 15.646 21.924 1.00 89.94 685 PHE A N 1
ATOM 5584 C CA . PHE A 1 685 ? 2.873 15.653 23.320 1.00 89.94 685 PHE A CA 1
ATOM 5585 C C . PHE A 1 685 ? 4.383 15.901 23.492 1.00 89.94 685 PHE A C 1
ATOM 5587 O O . PHE A 1 685 ? 4.884 15.797 24.622 1.00 89.94 685 PHE A O 1
ATOM 5594 N N . ASP A 1 686 ? 5.098 16.222 22.407 1.00 86.50 686 ASP A N 1
ATOM 5595 C CA . ASP A 1 686 ? 6.558 16.360 22.347 1.00 86.50 686 ASP A CA 1
ATOM 5596 C C . ASP A 1 686 ? 7.288 15.160 22.986 1.00 86.50 686 ASP A C 1
ATOM 5598 O O . ASP A 1 686 ? 8.200 15.306 23.810 1.00 86.50 686 ASP A O 1
ATOM 5602 N N . MET A 1 687 ? 6.833 13.945 22.671 1.00 85.00 687 MET A N 1
ATOM 5603 C CA . MET A 1 687 ? 7.426 12.697 23.149 1.00 85.00 687 MET A CA 1
ATOM 5604 C C . MET A 1 687 ? 8.261 12.012 22.066 1.00 85.00 687 MET A C 1
ATOM 5606 O O . MET A 1 687 ? 7.990 12.109 20.871 1.00 85.00 687 MET A O 1
ATOM 5610 N N . LEU A 1 688 ? 9.290 11.280 22.502 1.00 85.25 688 LEU A N 1
ATOM 5611 C CA . LEU A 1 688 ? 9.987 10.343 21.626 1.00 85.25 688 LEU A CA 1
ATOM 5612 C C . LEU A 1 688 ? 9.119 9.096 21.390 1.00 85.25 688 LEU A C 1
ATOM 5614 O O . LEU A 1 688 ? 8.334 8.735 22.272 1.00 85.25 688 LEU A O 1
ATOM 5618 N N . PRO A 1 689 ? 9.289 8.405 20.249 1.00 85.38 689 PRO A N 1
ATOM 5619 C CA . PRO A 1 689 ? 8.597 7.151 19.986 1.00 85.38 689 PRO A CA 1
ATOM 5620 C C . PRO A 1 689 ? 8.831 6.110 21.085 1.00 85.38 689 PRO A C 1
ATOM 5622 O O . PRO A 1 689 ? 9.932 5.962 21.617 1.00 85.38 689 PRO A O 1
ATOM 5625 N N . GLU A 1 690 ? 7.785 5.357 21.404 1.00 84.56 690 GLU A N 1
ATOM 5626 C CA . GLU A 1 690 ? 7.818 4.285 22.395 1.00 84.56 690 GLU A CA 1
ATOM 5627 C C . GLU A 1 690 ? 8.300 2.967 21.772 1.00 84.56 690 GLU A C 1
ATOM 5629 O O . GLU A 1 690 ? 7.497 2.091 21.463 1.00 84.56 690 GLU A O 1
ATOM 5634 N N . GLU A 1 691 ? 9.616 2.818 21.595 1.00 87.69 691 GLU A N 1
ATOM 5635 C CA . GLU A 1 691 ? 10.204 1.667 20.894 1.00 87.69 691 GLU A CA 1
ATOM 5636 C C . GLU A 1 691 ? 11.146 0.817 21.757 1.00 87.69 691 GLU A C 1
ATOM 5638 O O . GLU A 1 691 ? 11.770 1.289 22.709 1.00 87.69 691 GLU A O 1
ATOM 5643 N N . TYR A 1 692 ? 11.261 -0.462 21.388 1.00 85.69 692 TYR A N 1
ATOM 5644 C CA . TYR A 1 692 ? 12.060 -1.467 22.105 1.00 85.69 692 TYR A CA 1
ATOM 5645 C C . TYR A 1 692 ? 13.454 -1.680 21.508 1.00 85.69 692 TYR A C 1
ATOM 5647 O O . TYR A 1 692 ? 14.281 -2.370 22.099 1.00 85.69 692 TYR A O 1
ATOM 5655 N N . THR A 1 693 ? 13.731 -1.112 20.332 1.00 84.00 693 THR A N 1
ATOM 5656 C CA . THR A 1 693 ? 15.044 -1.176 19.684 1.00 84.00 693 THR A CA 1
ATOM 5657 C C . THR A 1 693 ? 15.491 0.222 19.273 1.00 84.00 693 THR A C 1
ATOM 5659 O O . THR A 1 693 ? 14.671 1.063 18.904 1.00 84.00 693 THR A O 1
ATOM 5662 N N . PHE A 1 694 ? 16.802 0.482 19.288 1.00 80.69 694 PHE A N 1
ATOM 5663 C CA . PHE A 1 694 ? 17.332 1.752 18.779 1.00 80.69 694 PHE A CA 1
ATOM 5664 C C . PHE A 1 694 ? 17.033 1.941 17.286 1.00 80.69 694 PHE A C 1
ATOM 5666 O O . PHE A 1 694 ? 16.772 3.061 16.859 1.00 80.69 694 PHE A O 1
ATOM 5673 N N . ARG A 1 695 ? 17.020 0.857 16.496 1.00 81.19 695 ARG A N 1
ATOM 5674 C CA . ARG A 1 695 ? 16.673 0.905 15.067 1.00 81.19 695 ARG A CA 1
ATOM 5675 C C . ARG A 1 695 ? 15.262 1.461 14.866 1.00 81.19 695 ARG A C 1
ATOM 5677 O O . ARG A 1 695 ? 15.088 2.386 14.076 1.00 81.19 695 ARG A O 1
ATOM 5684 N N . ASP A 1 696 ? 14.280 0.932 15.594 1.00 82.94 696 ASP A N 1
ATOM 5685 C CA . ASP A 1 696 ? 12.884 1.368 15.481 1.00 82.94 696 ASP A CA 1
ATOM 5686 C C . ASP A 1 696 ? 12.683 2.774 16.054 1.00 82.94 696 ASP A C 1
ATOM 5688 O O . ASP A 1 696 ? 12.003 3.596 15.436 1.00 82.94 696 ASP A O 1
ATOM 5692 N N . LEU A 1 697 ? 13.356 3.091 17.169 1.00 84.88 697 LEU A N 1
ATOM 5693 C CA . LEU A 1 697 ? 13.354 4.430 17.758 1.00 84.88 697 LEU A CA 1
ATOM 5694 C C . LEU A 1 697 ? 13.826 5.477 16.741 1.00 84.88 697 LEU A C 1
ATOM 5696 O O . LEU A 1 697 ? 13.105 6.431 16.459 1.00 84.88 697 LEU A O 1
ATOM 5700 N N . PHE A 1 698 ? 15.005 5.288 16.139 1.00 82.31 698 PHE A N 1
ATOM 5701 C CA . PHE A 1 698 ? 15.542 6.223 15.145 1.00 82.31 698 PHE A CA 1
ATOM 5702 C C . PHE A 1 698 ? 14.706 6.266 13.862 1.00 82.31 698 PHE A C 1
ATOM 5704 O O . PHE A 1 698 ? 14.579 7.327 13.249 1.00 82.31 698 PHE A O 1
ATOM 5711 N N . LYS A 1 699 ? 14.097 5.141 13.468 1.00 82.31 699 LYS A N 1
ATOM 5712 C CA . LYS A 1 699 ? 13.190 5.073 12.316 1.00 82.31 699 LYS A CA 1
ATOM 5713 C C . LYS A 1 699 ? 11.954 5.955 12.510 1.00 82.31 699 LYS A C 1
ATOM 5715 O O . LYS A 1 699 ? 11.555 6.631 11.561 1.00 82.31 699 LYS A O 1
ATOM 5720 N N . LYS A 1 700 ? 11.370 5.958 13.712 1.00 85.88 700 LYS A N 1
ATOM 5721 C CA . LYS A 1 700 ? 10.144 6.712 14.031 1.00 85.88 700 LYS A CA 1
ATOM 5722 C C . LYS A 1 700 ? 10.394 8.105 14.602 1.00 85.88 700 LYS A C 1
ATOM 5724 O O . LYS A 1 700 ? 9.460 8.884 14.722 1.00 85.88 700 LYS A O 1
ATOM 5729 N N . MET A 1 701 ? 11.633 8.431 14.961 1.00 84.62 701 MET A N 1
ATOM 5730 C CA . MET A 1 701 ? 11.982 9.742 15.502 1.00 84.62 701 MET A CA 1
ATOM 5731 C C . MET A 1 701 ? 11.815 10.840 14.444 1.00 84.62 701 MET A C 1
ATOM 5733 O O . MET A 1 701 ? 12.250 10.677 13.303 1.00 84.62 701 MET A O 1
ATOM 5737 N N . GLY A 1 702 ? 11.252 11.978 14.850 1.00 87.06 702 GLY A N 1
ATOM 5738 C CA . GLY A 1 702 ? 10.943 13.107 13.971 1.00 87.06 702 GLY A CA 1
ATOM 5739 C C . GLY A 1 702 ? 9.508 13.059 13.435 1.00 87.06 702 GLY A C 1
ATOM 5740 O O . GLY A 1 702 ? 8.727 12.211 13.862 1.00 87.06 702 GLY A O 1
ATOM 5741 N N . PRO A 1 703 ? 9.147 13.967 12.514 1.00 91.88 703 PRO A N 1
ATOM 5742 C CA . PRO A 1 703 ? 7.803 14.006 11.961 1.00 91.88 703 PRO A CA 1
ATOM 5743 C C . PRO A 1 703 ? 7.493 12.751 11.138 1.00 91.88 703 PRO A C 1
ATOM 5745 O O . PRO A 1 703 ? 8.380 12.170 10.490 1.00 91.88 703 PRO A O 1
ATOM 5748 N N . ILE A 1 704 ? 6.219 12.366 11.161 1.00 93.00 704 ILE A N 1
ATOM 5749 C CA . ILE A 1 704 ? 5.651 11.294 10.350 1.00 93.00 704 ILE A CA 1
ATOM 5750 C C . ILE A 1 704 ? 5.702 11.736 8.878 1.00 93.00 704 ILE A C 1
ATOM 5752 O O . ILE A 1 704 ? 5.210 12.819 8.552 1.00 93.00 704 ILE A O 1
ATOM 5756 N N . PRO A 1 705 ? 6.309 10.944 7.975 1.00 90.88 705 PRO A N 1
ATOM 5757 C CA . PRO A 1 705 ? 6.334 11.270 6.555 1.00 90.88 705 PRO A CA 1
ATOM 5758 C C . PRO A 1 705 ? 4.923 11.345 5.969 1.00 90.88 705 PRO A C 1
ATOM 5760 O O . PRO A 1 705 ? 4.089 10.483 6.239 1.00 90.88 705 PRO A O 1
ATOM 5763 N N . LYS A 1 706 ? 4.690 12.349 5.124 1.00 93.19 706 LYS A N 1
ATOM 5764 C CA . LYS A 1 706 ? 3.453 12.478 4.354 1.00 93.19 706 LYS A CA 1
ATOM 5765 C C . LYS A 1 706 ? 3.405 11.434 3.240 1.00 93.19 706 LYS A C 1
ATOM 5767 O O . LYS A 1 706 ? 4.408 11.194 2.566 1.00 93.19 706 LYS A O 1
ATOM 5772 N N . SER A 1 707 ? 2.230 10.862 3.035 1.00 93.12 707 SER A N 1
ATOM 5773 C CA . SER A 1 707 ? 1.866 10.013 1.912 1.00 93.12 707 SER A CA 1
ATOM 5774 C C . SER A 1 707 ? 0.826 10.735 1.073 1.00 93.12 707 SER A C 1
ATOM 5776 O O . SER A 1 707 ? -0.252 11.067 1.557 1.00 93.12 707 SER A O 1
ATOM 5778 N N . GLU A 1 708 ? 1.136 10.922 -0.206 1.00 93.44 708 GLU A N 1
ATOM 5779 C CA . GLU A 1 708 ? 0.189 11.445 -1.196 1.00 93.44 708 GLU A CA 1
ATOM 5780 C C . GLU A 1 708 ? -0.649 10.312 -1.830 1.00 93.44 708 GLU A C 1
ATOM 5782 O O . GLU A 1 708 ? -1.453 10.542 -2.729 1.00 93.44 708 GLU A O 1
ATOM 5787 N N . SER A 1 709 ? -0.481 9.065 -1.373 1.00 94.19 709 SER A N 1
ATOM 5788 C CA . SER A 1 709 ? -1.329 7.952 -1.804 1.00 94.19 709 SER A CA 1
ATOM 5789 C C . SER A 1 709 ? -2.674 7.992 -1.081 1.00 94.19 709 SER A C 1
ATOM 5791 O O . SER A 1 709 ? -2.735 7.869 0.143 1.00 94.19 709 SER A O 1
ATOM 5793 N N . ALA A 1 710 ? -3.749 8.119 -1.857 1.00 95.31 710 ALA A N 1
ATOM 5794 C CA . ALA A 1 710 ? -5.120 7.842 -1.442 1.00 95.31 710 ALA A CA 1
ATOM 5795 C C . ALA A 1 710 ? -5.644 6.546 -2.095 1.00 95.31 710 ALA A C 1
ATOM 5797 O O . ALA A 1 710 ? -6.854 6.336 -2.215 1.00 95.31 710 ALA A O 1
ATOM 5798 N N . MET A 1 711 ? -4.718 5.670 -2.497 1.00 93.38 711 MET A N 1
ATOM 5799 C CA . MET A 1 711 ? -4.997 4.295 -2.887 1.00 93.38 711 MET A CA 1
ATOM 5800 C C . MET A 1 711 ? -5.251 3.462 -1.633 1.00 93.38 711 MET A C 1
ATOM 5802 O O . MET A 1 711 ? -4.630 3.675 -0.593 1.00 93.38 711 MET A O 1
ATOM 5806 N N . HIS A 1 712 ? -6.147 2.481 -1.736 1.00 93.44 712 HIS A N 1
ATOM 5807 C CA . HIS A 1 712 ? -6.379 1.491 -0.675 1.00 93.44 712 HIS A CA 1
ATOM 5808 C C . HIS A 1 712 ? -6.839 2.077 0.676 1.00 93.44 712 HIS A C 1
ATOM 5810 O O . HIS A 1 712 ? -6.728 1.429 1.715 1.00 93.44 712 HIS A O 1
ATOM 5816 N N . LEU A 1 713 ? -7.370 3.300 0.672 1.00 96.50 713 LEU A N 1
ATOM 5817 C CA . LEU A 1 713 ? -8.091 3.885 1.801 1.00 96.50 713 LEU A CA 1
ATOM 5818 C C . LEU A 1 713 ? -9.555 3.402 1.805 1.00 96.50 713 LEU A C 1
ATOM 5820 O O . LEU A 1 713 ? -10.006 2.836 0.803 1.00 96.50 713 LEU A O 1
ATOM 5824 N N . PRO A 1 714 ? -10.333 3.633 2.884 1.00 97.69 714 PRO A N 1
ATOM 5825 C CA . PRO A 1 714 ? -11.745 3.260 2.909 1.00 97.69 714 PRO A CA 1
ATOM 5826 C C . PRO A 1 714 ? -12.501 3.788 1.682 1.00 97.69 714 PRO A C 1
ATOM 5828 O O . PRO A 1 714 ? -12.472 4.982 1.375 1.00 97.69 714 PRO A O 1
ATOM 5831 N N . SER A 1 715 ? -13.225 2.918 0.982 1.00 96.75 715 SER A N 1
ATOM 5832 C CA . SER A 1 715 ? -13.899 3.286 -0.270 1.00 96.75 715 SER A CA 1
ATOM 5833 C C . SER A 1 715 ? -14.939 4.388 -0.051 1.00 96.75 715 SER A C 1
ATOM 5835 O O . SER A 1 715 ? -15.111 5.285 -0.878 1.00 96.75 715 SER A O 1
ATOM 5837 N N . TYR A 1 716 ? -15.643 4.342 1.084 1.00 97.25 716 TYR A N 1
ATOM 5838 C CA . TYR A 1 716 ? -16.613 5.359 1.479 1.00 97.25 716 TYR A CA 1
ATOM 5839 C C . TYR A 1 716 ? -15.970 6.735 1.716 1.00 97.25 716 TYR A C 1
ATOM 5841 O O . TYR A 1 716 ? -16.596 7.749 1.399 1.00 97.25 716 TYR A O 1
ATOM 5849 N N . LEU A 1 717 ? -14.727 6.779 2.214 1.00 97.50 717 LEU A N 1
ATOM 5850 C CA . LEU A 1 717 ? -13.968 8.021 2.380 1.00 97.50 717 LEU A CA 1
ATOM 5851 C C . LEU A 1 717 ? -13.715 8.677 1.018 1.00 97.50 717 LEU A C 1
ATOM 5853 O O . LEU A 1 717 ? -14.055 9.845 0.842 1.00 97.50 717 LEU A O 1
ATOM 5857 N N . ILE A 1 718 ? -13.190 7.922 0.048 1.00 97.38 718 ILE A N 1
ATOM 5858 C CA . ILE A 1 718 ? -12.857 8.447 -1.287 1.00 97.38 718 ILE A CA 1
ATOM 5859 C C . ILE A 1 718 ? -14.118 8.860 -2.054 1.00 97.38 718 ILE A C 1
ATOM 5861 O O . ILE A 1 718 ? -14.163 9.940 -2.638 1.00 97.38 718 ILE A O 1
ATOM 5865 N N . ARG A 1 719 ? -15.203 8.074 -1.977 1.00 95.88 719 ARG A N 1
ATOM 5866 C CA . ARG A 1 719 ? -16.503 8.445 -2.574 1.00 95.88 719 ARG A CA 1
ATOM 5867 C C . ARG A 1 719 ? -17.065 9.761 -2.035 1.00 95.88 719 ARG A C 1
ATOM 5869 O O . ARG A 1 719 ? -17.849 10.416 -2.715 1.00 95.88 719 ARG A O 1
ATOM 5876 N N . LYS A 1 720 ? -16.701 10.134 -0.807 1.00 96.06 720 LYS A N 1
ATOM 5877 C CA . LYS A 1 720 ? -17.110 11.379 -0.147 1.00 96.06 720 LYS A CA 1
ATOM 5878 C C . LYS A 1 720 ? -15.915 12.299 0.117 1.00 96.06 720 LYS A C 1
ATOM 5880 O O . LYS A 1 720 ? -15.927 13.034 1.106 1.00 96.06 720 LYS A O 1
ATOM 5885 N N . ALA A 1 721 ? -14.919 12.280 -0.772 1.00 95.50 721 ALA A N 1
ATOM 5886 C CA . ALA A 1 721 ? -13.674 13.027 -0.615 1.00 95.50 721 ALA A CA 1
ATOM 5887 C C . ALA A 1 721 ? -13.902 14.515 -0.316 1.00 95.50 721 ALA A C 1
ATOM 5889 O O . ALA A 1 721 ? -13.259 15.040 0.580 1.00 95.50 721 ALA A O 1
ATOM 5890 N N . GLU A 1 722 ? -14.878 15.175 -0.948 1.00 93.94 722 GLU A N 1
ATOM 5891 C CA . GLU A 1 722 ? -15.205 16.582 -0.650 1.00 93.94 722 GLU A CA 1
ATOM 5892 C C . GLU A 1 722 ? -15.616 16.807 0.816 1.00 93.94 722 GLU A C 1
ATOM 5894 O O . GLU A 1 722 ? -15.145 17.730 1.481 1.00 93.94 722 GLU A O 1
ATOM 5899 N N . LYS A 1 723 ? -16.452 15.922 1.375 1.00 96.00 723 LYS A N 1
ATOM 5900 C CA . LYS A 1 723 ? -16.913 16.013 2.772 1.00 96.00 723 LYS A CA 1
ATOM 5901 C C . LYS A 1 723 ? -15.798 15.716 3.776 1.00 96.00 723 LYS A C 1
ATOM 5903 O O . LYS A 1 723 ? -15.821 16.244 4.893 1.00 96.00 723 LYS A O 1
ATOM 5908 N N . PHE A 1 724 ? -14.877 14.831 3.407 1.00 97.25 724 PHE A N 1
ATOM 5909 C CA . PHE A 1 724 ? -13.804 14.333 4.265 1.00 97.25 724 PHE A CA 1
ATOM 5910 C C . PHE A 1 724 ? -12.419 14.776 3.796 1.00 97.25 724 PHE A C 1
ATOM 5912 O O . PHE A 1 724 ? -11.422 14.157 4.157 1.00 97.25 724 PHE A O 1
ATOM 5919 N N . LYS A 1 725 ? -12.343 15.876 3.038 1.00 96.00 725 LYS A N 1
ATOM 5920 C CA . LYS A 1 725 ? -11.099 16.383 2.450 1.00 96.00 725 LYS A CA 1
ATOM 5921 C C . LYS A 1 725 ? -10.005 16.573 3.493 1.00 96.00 725 LYS A C 1
ATOM 5923 O O . LYS A 1 725 ? -8.840 16.348 3.210 1.00 96.00 725 LYS A O 1
ATOM 5928 N N . PHE A 1 726 ? -10.393 16.915 4.721 1.00 96.38 726 PHE A N 1
ATOM 5929 C CA . PHE A 1 726 ? -9.477 17.092 5.842 1.00 96.38 726 PHE A CA 1
ATOM 5930 C C . PHE A 1 726 ? -8.683 15.820 6.210 1.00 96.38 726 PHE A C 1
ATOM 5932 O O . PHE A 1 726 ? -7.597 15.919 6.779 1.00 96.38 726 PHE A O 1
ATOM 5939 N N . LEU A 1 727 ? -9.197 14.632 5.874 1.00 97.56 727 LEU A N 1
ATOM 5940 C CA . LEU A 1 727 ? -8.550 13.335 6.097 1.00 97.56 727 LEU A CA 1
ATOM 5941 C C . LEU A 1 727 ? -7.683 12.866 4.922 1.00 97.56 727 LEU A C 1
ATOM 5943 O O . LEU A 1 727 ? -7.030 11.832 5.048 1.00 97.56 727 LEU A O 1
ATOM 5947 N N . LEU A 1 728 ? -7.693 13.588 3.803 1.00 96.81 728 LEU A N 1
ATOM 5948 C CA . LEU A 1 728 ? -7.009 13.232 2.561 1.00 96.81 728 LEU A CA 1
ATOM 5949 C C . LEU A 1 728 ? -5.784 14.135 2.328 1.00 96.81 728 LEU A C 1
ATOM 5951 O O . LEU A 1 728 ? -5.664 15.169 2.997 1.00 96.81 728 LEU A O 1
ATOM 5955 N N . PRO A 1 729 ? -4.871 13.761 1.410 1.00 94.06 729 PRO A N 1
ATOM 5956 C CA . PRO A 1 729 ? -3.639 14.511 1.188 1.00 94.06 729 PRO A CA 1
ATOM 5957 C C . PRO A 1 729 ? -3.881 15.992 0.862 1.00 94.06 729 PRO A C 1
ATOM 5959 O O . PRO A 1 729 ? -4.759 16.346 0.071 1.00 94.06 729 PRO A O 1
ATOM 5962 N N . GLY A 1 730 ? -3.128 16.877 1.525 1.00 89.00 730 GLY A N 1
ATOM 5963 C CA . GLY A 1 730 ? -3.270 18.333 1.395 1.00 89.00 730 GLY A CA 1
ATOM 5964 C C . GLY A 1 730 ? -4.413 18.932 2.224 1.00 89.00 730 GLY A C 1
ATOM 5965 O O . GLY A 1 730 ? -4.628 20.145 2.214 1.00 89.00 730 GLY A O 1
ATOM 5966 N N . GLY A 1 731 ? -5.140 18.107 2.979 1.00 92.25 731 GLY A N 1
ATOM 5967 C CA . GLY A 1 731 ? -6.292 18.504 3.776 1.00 92.25 731 GLY A CA 1
ATOM 5968 C C . GLY A 1 731 ? -5.987 18.981 5.193 1.00 92.25 731 GLY A C 1
ATOM 5969 O O . GLY A 1 731 ? -6.916 19.068 5.977 1.00 92.25 731 GLY A O 1
ATOM 5970 N N . CYS A 1 732 ? -4.740 19.250 5.589 1.00 93.12 732 CYS A N 1
ATOM 5971 C CA . CYS A 1 732 ? -4.355 19.340 7.011 1.00 93.12 732 CYS A CA 1
ATOM 5972 C C . CYS A 1 732 ? -4.964 20.508 7.828 1.00 93.12 732 CYS A C 1
ATOM 5974 O O . CYS A 1 732 ? -4.980 20.446 9.060 1.00 93.12 732 CYS A O 1
ATOM 5976 N N . LEU A 1 733 ? -5.492 21.559 7.190 1.00 95.75 733 LEU A N 1
ATOM 5977 C CA . LEU A 1 733 ? -6.125 22.681 7.895 1.00 95.75 733 LEU A CA 1
ATOM 5978 C C . LEU A 1 733 ? -7.467 22.267 8.519 1.00 95.75 733 LEU A C 1
ATOM 5980 O O . LEU A 1 733 ? -8.265 21.554 7.907 1.00 95.75 733 LEU A O 1
ATOM 5984 N N . ARG A 1 734 ? -7.709 22.695 9.758 1.00 94.38 734 ARG A N 1
ATOM 5985 C CA . ARG A 1 734 ? -8.885 22.371 10.570 1.00 94.38 734 ARG A CA 1
ATOM 5986 C C . ARG A 1 734 ? -9.519 23.670 11.070 1.00 94.38 734 ARG A C 1
ATOM 5988 O O . ARG A 1 734 ? -8.800 24.556 11.531 1.00 94.38 734 ARG A O 1
ATOM 5995 N N . PRO A 1 735 ? -10.853 23.806 11.027 1.00 93.44 735 PRO A N 1
ATOM 5996 C CA . PRO A 1 735 ? -11.509 24.908 11.712 1.00 93.44 735 PRO A CA 1
ATOM 5997 C C . PRO A 1 735 ? -11.290 24.793 13.229 1.00 93.44 735 PRO A C 1
ATOM 5999 O O . PRO A 1 735 ? -11.252 23.681 13.775 1.00 93.44 735 PRO A O 1
ATOM 6002 N N . VAL A 1 736 ? -11.126 25.945 13.885 1.00 85.06 736 VAL A N 1
ATOM 6003 C CA . VAL A 1 736 ? -10.893 26.049 15.335 1.00 85.06 736 VAL A CA 1
ATOM 6004 C C . VAL A 1 736 ? -12.153 25.718 16.122 1.00 85.06 736 VAL A C 1
ATOM 6006 O O . VAL A 1 736 ? -13.227 26.253 15.764 1.00 85.06 736 VAL A O 1
#

Secondary structure (DSSP, 8-state):
-----PPP-----PPPGGGHHHHHHHHHHHHHHHHHTHHHHHHHHHHHH--PPPPPEEEPEE--TT--HHHHHHHTT-EEPSSPPPEEEEEEESS-HHHHHHHHHHHTTT-SEEEEEEESB-TT--B---HHHHTGGGGGGGGGGEEEEEE------TTTTT-HHHHHHHHHHHHHHHHHHTT--TT-EEEE--TTEEE-HHHHHHHHHEES--SEEEEEEEEEESEEEEEEEEEE---EEEE--TT-----S---SEEEEEEEEEEET--SBHHHHHHHHHHSTTGGG--SGGGG-HHHHHHHHHHT--TT-PPP--SSHHHHHHH-SSPPPP-EETTS-HHHHHTTTTSGGGSTT----BPPS----------------------------SSHHHHHHHHHHHHHHTHHHHHHHHGGGT--PPPPPEEEPEE--TT--HHHHHHHTT-EEPSSPPPEEEEEEESS-HHHHHHHHHHHTTT-SEEEEEEESB-TTS-B---HHHHTGGGGGGGGGGEEEEEE------TT----HHHHHHHHHHHHHHHHHHTT--TT-EEEE--TTEEE-HHHHHHHHHEES--SEEEEEEEEEESEEEEEEEEEE---EEEE--TT-----S---SEEEEEEEEEEET--SSHHHHHHHHHHSTTGGG--SGGGG-HHHHHHHHHHT--TT-PPP--SSHHHHHHHSSSPPP--EETTS-HHHHHTTTTTGGGSTT------

Sequence (736 aa):
MAREFHPPVTRRKIPPFKFLIPFVLVLSVSVIAVTQYFQSISYLLRPLWDKPPTPFIRIPHYYAPNISMPQLCQLHGWGILPTPRRVFDAVLFSNELDILEIRYHELLPYVDRFVILESNATFTGIPKSLSFYENINRFAFAGSKIVYDMLSIGNLDAGVTRQPFLVEAYHRRALNMLIRRSGIAVGDVLIMADADEIPSPETVQLLKWCDGIPPVMHLELKNYMYSFEFPVDYNSWRATAHVFNERTLYRHSRQSNLILADAGWHCSFCFRDIKEFAFKMKAYSHADRVKQKNFLNPERIQKIICNGEDLFDMLPEEYTFRDLFKKMGPIPKSASAVHLPSYLIENADKFKFLLPGGCLRCRTAGAAIIQSAVGSAKNSWRICLRCASLIFAAGSVSRLFVLVFAVTQHFQSISYFLRPLWDKAPTPFTRIPHYYAPNMSMPQLCRLHGWGVRSSPRRVFDAVLFSNELDILEIRYGELLPYVDRFVILESNSTFTGIPKPLAFYENLNRFAFAGSKIVYDNISIGHLDADAKRQPFDVEANHRRALNKLIRRSGIAVGDVLIMADADEIPSPQTLQLLKWCDGIPPVMHLELHNYMYSFEFPVDYNSWRSTAHLFTQRTPYRHSRQSNLILADAGWHCSFCFRYIKDFVFKMKAYSHANRVRQQSFLNPERIQKIICNGEDLFDMLPEEYTFRDLFKKMGPIPKSESAMHLPSYLIRKAEKFKFLLPGGCLRPV

Organism: NCBI:txid38414

Radius of gyration: 31.28 Å; chains: 1; bounding box: 129×71×82 Å

InterPro domains:
  IPR006813 Glycosyl transferase, family 17 [PF04724] (17-361)
  IPR006813 Glycosyl transferase, family 17 [PF04724] (400-734)
  IPR006813 Glycosyl transferase, family 17 [PTHR12224] (18-361)

pLDDT: mean 86.63, std 17.12, range [23.11, 98.75]

Foldseek 3Di:
DDDDDDDDDDPPPDDDPVVVVVVVVVVVVVVVCCVVCVQQVCLLCLLVPPDDDDAFDEQFQADDPPDDLQLNLVVSVWGWDPAWFAEEEEEEDDAPVVLLLLQCVQCVVQHQAYEYEYEQAFLLRHGDDRNCVVVVVSVVVNVVRYQYDYDYPPDDPPVNSNASVSSVVVSQVVSQVSVVVSPDDQQHKYKADYSQQHFGPSLSSCSGTTHPPDQKEWEQAQEAEQAPQFTQGSPPTQIMMHRDDPPDGRDRDDPDSYYYFHGYHGYYNNDQALVVSLVCCCRHNVVVLCPDPCLSPSVLSLVCQVQQHDSSNHQDNDNHSLVSLLRPDHGHTALEQPPHRQVCLQVCVVSVCRHPPNSDHDDDDDDDDDDDDDDDDDDDDDDDDDDDDDDDPDPVPVVVVVVVVVCVVCVQQVCLLCLLVPPDDDDAFDEQRQGDHPPDDLQSRLVVSVWHWDPFWFAEEEFEEDDAPVVLLLLQCLQCVVQHQAYQYEYEQAFLVGHGDDRNCVVCVVSVPVNVVRYQYDYDYPPNDPPPPPDASVVVVVVSQVVSQVSVVVSPDDQQHKYKADYSQWHFHPSLSSNNTTTHPPDQKEWEQAFEAEQAPQFTQGSPPTQIMIHRDDNPDTRDRDDPDSYYYGHGYHGYYNNDQALVVVLVCCCRDSVVVLCPDPVLSDSVVSLVCQVQQHDSSNHQDNDNHSSVSSNRPDHGHTRSYNPPHRSSCSVPCVVSVCRHPPNSGHHD